Protein AF-A0A8H7EII3-F1 (afdb_monomer)

Solvent-accessible surface area (backbone atoms only — not comparable to full-atom values): 25256 Å² total; per-residue (Å²): 129,90,77,92,69,80,58,99,84,58,78,79,88,75,83,84,68,89,87,76,80,92,79,80,78,60,72,66,57,56,52,52,52,52,51,51,52,49,54,51,49,54,55,55,49,55,54,51,54,52,52,51,53,51,53,52,48,52,54,50,52,56,45,65,71,45,46,65,60,55,49,54,52,50,54,52,53,51,52,52,50,53,52,52,50,50,52,51,43,28,74,73,67,73,51,81,84,76,92,64,92,63,89,66,91,70,82,70,76,65,61,56,65,53,42,76,74,60,72,74,80,75,84,88,72,92,79,88,90,84,88,86,85,83,92,82,91,85,84,84,85,91,76,94,69,65,66,50,70,51,88,79,56,86,78,84,54,86,63,44,36,41,37,28,22,31,83,75,57,77,41,81,45,77,44,47,70,82,73,56,58,90,65,22,52,50,57,50,55,39,67,73,42,60,60,68,56,22,33,44,66,38,51,85,48,49,75,67,44,52,52,52,48,67,68,45,77,81,60,51,36,72,58,44,30,71,74,46,54,70,56,55,39,52,44,38,25,54,53,19,54,78,33,50,14,63,69,59,22,53,36,29,52,49,13,51,54,51,32,48,60,62,47,68,40,93,88,46,94,57,82,92,67,56,72,67,49,53,49,54,56,52,52,49,28,71,74,69,74,47,59,65,68,58,55,50,53,54,51,53,54,53,52,54,52,61,68,72,54,79,65,95,75,84,85,80,87,77,92,81,86,84,85,91,85,78,85,92,78,90,79,90,80,86,83,80,88,79,86,84,79,79,89,85,88,75,89,78,88,85,80,82,88,80,94,70,97,65,101,69,89,72,83,82,82,71,87,80,74,79,78,55,74,69,46,64,73,69,67,71,70,82,80,78,76,90,126

Sequence (387 aa):
MPQDMPPTGGYSPVQYKRNLPVRGFRPAAYLFGTAALMTYGFWRVGQGIREHNELAREKMWARIHLIPALQAEEDRDQVRRHLADKAREKELLGTETKVYNSDSSTMSFFTNMLQGFASTAPIRTNSSPHTSGNVIPSQIDDEDWEIVNPHEAGVSYYDRVTLLLGPRQETCHQILLVDIPKFSKLLNKLKMLAPPRRTIHLSFIDLSMIKSYLSSQSISADAMAIEFSWMNIIKLAATADMFQDTVIEDRALAALTQKAIIAVSPSNAVSLFKEEDFAFASTYHIETGEGDKLIKTLRDIQQTDERESDIPVMKLPRAGDVRPKSKPEEVKQKVSDTKYSKSVLKDKEFSAAKKEEDDRVHPIRQPTVPPSIEALKRGDAKNFVWR

Structure (mmCIF, N/CA/C/O backbone):
data_AF-A0A8H7EII3-F1
#
_entry.id   AF-A0A8H7EII3-F1
#
loop_
_atom_site.group_PDB
_atom_site.id
_atom_site.type_symbol
_atom_site.label_atom_id
_atom_site.label_alt_id
_atom_site.label_comp_id
_atom_site.label_asym_id
_atom_site.label_entity_id
_atom_site.label_seq_id
_atom_site.pdbx_PDB_ins_code
_atom_site.Cartn_x
_atom_site.Cartn_y
_atom_site.Cartn_z
_atom_site.occupancy
_atom_site.B_iso_or_equiv
_atom_site.auth_seq_id
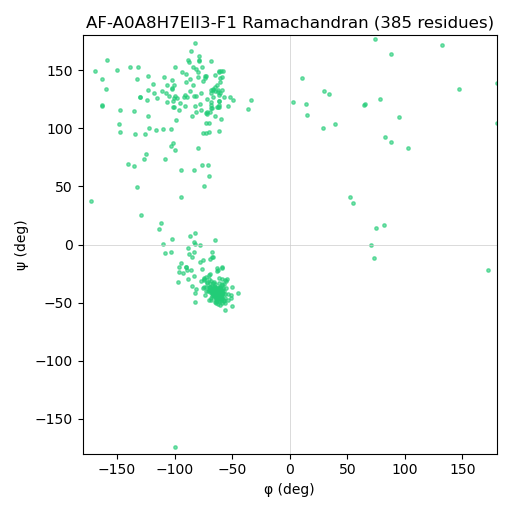_atom_site.auth_comp_id
_atom_site.auth_asym_id
_atom_site.auth_atom_id
_atom_site.pdbx_PDB_model_num
ATOM 1 N N . MET A 1 1 ? 25.213 -39.014 -66.294 1.00 62.56 1 MET A N 1
ATOM 2 C CA . MET A 1 1 ? 24.083 -38.256 -65.717 1.00 62.56 1 MET A CA 1
ATOM 3 C C . MET A 1 1 ? 24.213 -36.816 -66.187 1.00 62.56 1 MET A C 1
ATOM 5 O O . MET A 1 1 ? 25.337 -36.325 -66.147 1.00 62.56 1 MET A O 1
ATOM 9 N N . PRO A 1 2 ? 23.149 -36.179 -66.703 1.00 75.62 2 PRO A N 1
ATOM 10 C CA . PRO A 1 2 ? 23.201 -34.768 -67.079 1.00 75.62 2 PRO A CA 1
ATOM 11 C C . PRO A 1 2 ? 23.521 -33.918 -65.842 1.00 75.62 2 PRO A C 1
ATOM 13 O O . PRO A 1 2 ? 22.942 -34.126 -64.778 1.00 75.62 2 PRO A O 1
ATOM 16 N N . GLN A 1 3 ? 24.504 -33.031 -65.981 1.00 86.69 3 GLN A N 1
ATOM 17 C CA . GLN A 1 3 ? 24.977 -32.150 -64.916 1.00 86.69 3 GLN A CA 1
ATOM 18 C C . GLN A 1 3 ? 24.040 -30.944 -64.813 1.00 86.69 3 GLN A C 1
ATOM 20 O O . GLN A 1 3 ? 23.773 -30.297 -65.826 1.00 86.69 3 GLN A O 1
ATOM 25 N N . ASP A 1 4 ? 23.535 -30.665 -63.610 1.00 88.88 4 ASP A N 1
ATOM 26 C CA . ASP A 1 4 ? 22.637 -29.533 -63.375 1.00 88.88 4 ASP A CA 1
ATOM 27 C C . ASP A 1 4 ? 23.411 -28.220 -63.545 1.00 88.88 4 ASP A C 1
ATOM 29 O O . ASP A 1 4 ? 24.457 -28.011 -62.922 1.00 88.88 4 ASP A O 1
ATOM 33 N N . MET A 1 5 ? 22.938 -27.372 -64.455 1.00 88.25 5 MET A N 1
ATOM 34 C CA . MET A 1 5 ? 23.613 -26.145 -64.865 1.00 88.25 5 MET A CA 1
ATOM 35 C C . MET A 1 5 ? 22.684 -24.950 -64.648 1.00 88.25 5 MET A C 1
ATOM 37 O O . MET A 1 5 ? 21.473 -25.076 -64.837 1.00 88.25 5 MET A O 1
ATOM 41 N N . PRO A 1 6 ? 23.219 -23.778 -64.259 1.00 87.88 6 PRO A N 1
ATOM 42 C CA . PRO A 1 6 ? 22.395 -22.590 -64.116 1.00 87.88 6 PRO A CA 1
ATOM 43 C C . PRO A 1 6 ? 21.730 -22.239 -65.457 1.00 87.88 6 PRO A C 1
ATOM 45 O O . PRO A 1 6 ? 22.304 -22.495 -66.521 1.00 87.88 6 PRO A O 1
ATOM 48 N N . PRO A 1 7 ? 20.532 -21.631 -65.426 1.00 90.88 7 PRO A N 1
ATOM 49 C CA . PRO A 1 7 ? 19.846 -21.214 -66.642 1.00 90.88 7 PRO A CA 1
ATOM 50 C C . PRO A 1 7 ? 20.721 -20.242 -67.441 1.00 90.88 7 PRO A C 1
ATOM 52 O O . PRO A 1 7 ? 21.479 -19.459 -66.868 1.00 90.88 7 PRO A O 1
ATOM 55 N N . THR A 1 8 ? 20.584 -20.240 -68.769 1.00 86.38 8 THR A N 1
ATOM 56 C CA . THR A 1 8 ? 21.428 -19.454 -69.694 1.00 86.38 8 THR A CA 1
ATOM 57 C C . THR A 1 8 ? 21.388 -17.938 -69.422 1.00 86.38 8 THR A C 1
ATOM 59 O O . THR A 1 8 ? 22.297 -17.222 -69.829 1.00 86.38 8 THR A O 1
ATOM 62 N N . GLY A 1 9 ? 20.362 -17.451 -68.707 1.00 91.81 9 GLY A N 1
ATOM 63 C CA . GLY A 1 9 ? 20.204 -16.058 -68.260 1.00 91.81 9 GLY A CA 1
ATOM 64 C C . GLY A 1 9 ? 20.541 -15.780 -66.784 1.00 91.81 9 GLY A C 1
ATOM 65 O O . GLY A 1 9 ? 20.337 -14.658 -66.329 1.00 91.81 9 GLY A O 1
ATOM 66 N N . GLY A 1 10 ? 21.043 -16.767 -66.033 1.00 91.75 10 GLY A N 1
ATOM 67 C CA . GLY A 1 10 ? 21.354 -16.642 -64.604 1.00 91.75 10 GLY A CA 1
ATOM 68 C C . GLY A 1 10 ? 20.128 -16.619 -63.676 1.00 91.75 10 GLY A C 1
ATOM 69 O O . GLY A 1 10 ? 18.981 -16.677 -64.117 1.00 91.75 10 GLY A O 1
ATOM 70 N N . TYR A 1 11 ? 20.371 -16.566 -62.362 1.00 92.44 11 TYR A N 1
ATOM 71 C CA . TYR A 1 11 ? 19.316 -16.451 -61.346 1.00 92.44 11 TYR A CA 1
ATOM 72 C C . TYR A 1 11 ? 18.883 -14.996 -61.139 1.00 92.44 11 TYR A C 1
ATOM 74 O O . TYR A 1 11 ? 19.674 -14.067 -61.308 1.00 92.44 11 TYR A O 1
ATOM 82 N N . SER A 1 12 ? 17.635 -14.794 -60.706 1.00 91.56 12 SER A N 1
ATOM 83 C CA . SER A 1 12 ? 17.138 -13.471 -60.320 1.00 91.56 12 SER A CA 1
ATOM 84 C C . SER A 1 12 ? 17.975 -12.869 -59.185 1.00 91.56 12 SER A C 1
ATOM 86 O O . SER A 1 12 ? 18.379 -13.604 -58.277 1.00 91.56 12 SER A O 1
ATOM 88 N N . PRO A 1 13 ? 18.189 -11.541 -59.170 1.00 91.62 13 PRO A N 1
ATOM 89 C CA . PRO A 1 13 ? 18.959 -10.897 -58.118 1.00 91.62 13 PRO A CA 1
ATOM 90 C C . PRO A 1 13 ? 18.267 -11.073 -56.763 1.00 91.62 13 PRO A C 1
ATOM 92 O O . PRO A 1 13 ? 17.152 -10.602 -56.544 1.00 91.62 13 PRO A O 1
ATOM 95 N N . VAL A 1 14 ? 18.949 -11.745 -55.837 1.00 91.25 14 VAL A N 1
ATOM 96 C CA . VAL A 1 14 ? 18.476 -11.926 -54.463 1.00 91.25 14 VAL A CA 1
ATOM 97 C C . VAL A 1 14 ? 18.829 -10.687 -53.647 1.00 91.25 14 VAL A C 1
ATOM 99 O O . VAL A 1 14 ? 19.983 -10.251 -53.612 1.00 91.25 14 VAL A O 1
ATOM 102 N N . GLN A 1 15 ? 17.841 -10.104 -52.968 1.00 92.69 15 GLN A N 1
ATOM 103 C CA . GLN A 1 15 ? 18.076 -8.966 -52.085 1.00 92.69 15 GLN A CA 1
ATOM 104 C C . GLN A 1 15 ? 18.788 -9.432 -50.807 1.00 92.69 15 GLN A C 1
ATOM 106 O O . GLN A 1 15 ? 18.166 -9.869 -49.847 1.00 92.69 15 GLN A O 1
ATOM 111 N N . TYR A 1 16 ? 20.112 -9.302 -50.788 1.00 91.31 16 TYR A N 1
ATOM 112 C CA . TYR A 1 16 ? 20.950 -9.639 -49.633 1.00 91.31 16 TYR A CA 1
ATOM 113 C C . TYR A 1 16 ? 21.061 -8.494 -48.606 1.00 91.31 16 TYR A C 1
ATOM 115 O O . TYR A 1 16 ? 21.583 -8.678 -47.508 1.00 91.31 16 TYR A O 1
ATOM 123 N N . LYS A 1 17 ? 20.594 -7.285 -48.959 1.00 94.00 17 LYS A N 1
ATOM 124 C CA . LYS A 1 17 ? 20.619 -6.102 -48.085 1.00 94.00 17 LYS A CA 1
ATOM 125 C C . LYS A 1 17 ? 19.387 -6.057 -47.186 1.00 94.00 17 LYS A C 1
ATOM 127 O O . LYS A 1 17 ? 18.274 -6.332 -47.625 1.00 94.00 17 LYS A O 1
ATOM 132 N N . ARG A 1 18 ? 19.581 -5.619 -45.940 1.00 93.75 18 ARG A N 1
ATOM 133 C CA . ARG A 1 18 ? 18.495 -5.425 -44.968 1.00 93.75 18 ARG A CA 1
ATOM 134 C C . ARG A 1 18 ? 17.503 -4.372 -45.472 1.00 93.75 18 ARG A C 1
ATOM 136 O O . ARG A 1 18 ? 17.893 -3.234 -45.713 1.00 93.75 18 ARG A O 1
ATOM 143 N N . ASN A 1 19 ? 16.227 -4.741 -45.568 1.00 91.00 19 ASN A N 1
ATOM 144 C CA . ASN A 1 19 ? 15.134 -3.842 -45.937 1.00 91.00 19 ASN A CA 1
ATOM 145 C C . ASN A 1 19 ? 14.250 -3.533 -44.717 1.00 91.00 19 ASN A C 1
ATOM 147 O O . ASN A 1 19 ? 13.155 -4.072 -44.577 1.00 91.00 19 ASN A O 1
ATOM 151 N N . LEU A 1 20 ? 14.754 -2.703 -43.799 1.00 92.00 20 LEU A N 1
ATOM 152 C CA . LEU A 1 20 ? 13.967 -2.200 -42.671 1.00 92.00 20 LEU A CA 1
ATOM 153 C C . LEU A 1 20 ? 13.697 -0.704 -42.877 1.00 92.00 20 LEU A C 1
ATOM 155 O O . LEU A 1 20 ? 14.582 0.108 -42.596 1.00 92.00 20 LEU A O 1
ATOM 159 N N . PRO A 1 21 ? 12.507 -0.316 -43.371 1.00 90.44 21 PRO A N 1
ATOM 160 C CA . PRO A 1 21 ? 12.160 1.090 -43.493 1.00 90.44 21 PRO A CA 1
ATOM 161 C C . PRO A 1 21 ? 11.980 1.700 -42.100 1.00 90.44 21 PRO A C 1
ATOM 163 O O . PRO A 1 21 ? 11.232 1.172 -41.274 1.00 90.44 21 PRO A O 1
ATOM 166 N N . VAL A 1 22 ? 12.628 2.837 -41.846 1.00 87.69 22 VAL A N 1
ATOM 167 C CA . VAL A 1 22 ? 12.388 3.622 -40.630 1.00 87.69 22 VAL A CA 1
ATOM 168 C C . VAL A 1 22 ? 10.995 4.241 -40.749 1.00 87.69 22 VAL A C 1
ATOM 170 O O . VAL A 1 22 ? 10.780 5.167 -41.528 1.00 87.69 22 VAL A O 1
ATOM 173 N N . ARG A 1 23 ? 10.028 3.677 -40.023 1.00 90.00 23 ARG A N 1
ATOM 174 C CA . ARG A 1 23 ? 8.637 4.146 -39.975 1.00 90.00 23 ARG A CA 1
ATOM 175 C C . ARG A 1 23 ? 8.399 4.929 -38.686 1.00 90.00 23 ARG A C 1
ATOM 177 O O . ARG A 1 23 ? 8.884 4.529 -37.633 1.00 90.00 23 ARG A O 1
ATOM 184 N N . GLY A 1 24 ? 7.620 6.004 -38.770 1.00 92.44 24 GLY A N 1
ATOM 185 C CA . GLY A 1 24 ? 7.207 6.809 -37.617 1.00 92.44 24 GLY A CA 1
ATOM 186 C C . GLY A 1 24 ? 7.395 8.308 -37.829 1.00 92.44 24 GLY A C 1
ATOM 187 O O . GLY A 1 24 ? 7.986 8.749 -38.817 1.00 92.44 24 GLY A O 1
ATOM 188 N N . PHE A 1 25 ? 6.875 9.096 -36.889 1.00 93.62 25 PHE A N 1
ATOM 189 C CA . PHE A 1 25 ? 7.100 10.538 -36.868 1.00 93.62 25 PHE A CA 1
ATOM 190 C C . PHE A 1 25 ? 8.479 10.867 -36.293 1.00 93.62 25 PHE A C 1
ATOM 192 O O . PHE A 1 25 ? 9.114 10.057 -35.616 1.00 93.62 25 PHE A O 1
ATOM 199 N N . ARG A 1 26 ? 8.963 12.086 -36.552 1.00 95.12 26 ARG A N 1
ATOM 200 C CA . ARG A 1 26 ? 10.219 12.559 -35.954 1.00 95.12 26 ARG A CA 1
ATOM 201 C C . ARG A 1 26 ? 10.074 12.573 -34.422 1.00 95.12 26 ARG A C 1
ATOM 203 O O . ARG A 1 26 ? 9.013 12.975 -33.947 1.00 95.12 26 ARG A O 1
ATOM 210 N N . PRO A 1 27 ? 11.121 12.243 -33.642 1.00 95.00 27 PRO A N 1
ATOM 211 C CA . PRO A 1 27 ? 11.058 12.211 -32.173 1.00 95.00 27 PRO A CA 1
ATOM 212 C C . PRO A 1 27 ? 10.471 13.479 -31.535 1.00 95.00 27 PRO A C 1
ATOM 214 O O . PRO A 1 27 ? 9.702 13.403 -30.581 1.00 95.00 27 PRO A O 1
ATOM 217 N N . ALA A 1 28 ? 10.757 14.646 -32.118 1.00 97.19 28 ALA A N 1
ATOM 218 C CA . ALA A 1 28 ? 10.198 15.920 -31.675 1.00 97.19 28 ALA A CA 1
ATOM 219 C C . ALA A 1 28 ? 8.658 15.951 -31.706 1.00 97.19 28 ALA A C 1
ATOM 221 O O . ALA A 1 28 ? 8.048 16.496 -30.794 1.00 97.19 28 ALA A O 1
ATOM 222 N N . ALA A 1 29 ? 8.016 15.335 -32.704 1.00 96.94 29 ALA A N 1
ATOM 223 C CA . ALA A 1 29 ? 6.557 15.306 -32.805 1.00 96.94 29 ALA A CA 1
ATOM 224 C C . ALA A 1 29 ? 5.919 14.551 -31.628 1.00 96.94 29 ALA A C 1
ATOM 226 O O . ALA A 1 29 ? 4.901 14.990 -31.098 1.00 96.94 29 ALA A O 1
ATOM 227 N N . TYR A 1 30 ? 6.547 13.464 -31.171 1.00 97.19 30 TYR A N 1
ATOM 228 C CA . TYR A 1 30 ? 6.093 12.737 -29.985 1.00 97.19 30 TYR A CA 1
ATOM 229 C C . TYR A 1 30 ? 6.255 13.564 -28.708 1.00 97.19 30 TYR A C 1
ATOM 231 O O . TYR A 1 30 ? 5.350 13.573 -27.873 1.00 97.19 30 TYR A O 1
ATOM 239 N N . LEU A 1 31 ? 7.362 14.302 -28.570 1.00 97.69 31 LEU A N 1
ATOM 240 C CA . LEU A 1 31 ? 7.571 15.194 -27.426 1.00 97.69 31 LEU A CA 1
ATOM 241 C C . LEU A 1 31 ? 6.521 16.307 -27.383 1.00 97.69 31 LEU A C 1
ATOM 243 O O . LEU A 1 31 ? 5.908 16.520 -26.340 1.00 97.69 31 LEU A O 1
ATOM 247 N N . PHE A 1 32 ? 6.249 16.959 -28.515 1.00 98.12 32 PHE A N 1
ATOM 248 C CA . PHE A 1 32 ? 5.204 17.980 -28.595 1.00 98.12 32 PHE A CA 1
ATOM 249 C C . PHE A 1 32 ? 3.809 17.411 -28.326 1.00 98.12 32 PHE A C 1
ATOM 251 O O . PHE A 1 32 ? 3.055 18.005 -27.560 1.00 98.12 32 PHE A O 1
ATOM 258 N N . GLY A 1 33 ? 3.476 16.247 -28.894 1.00 98.06 33 GLY A N 1
ATOM 259 C CA . GLY A 1 33 ? 2.194 15.587 -28.640 1.00 98.06 33 GLY A CA 1
ATOM 260 C C . GLY A 1 33 ? 1.997 15.252 -27.161 1.00 98.06 33 GLY A C 1
ATOM 261 O O . GLY A 1 33 ? 0.945 15.533 -26.591 1.00 98.06 33 GLY A O 1
ATOM 262 N N . THR A 1 34 ? 3.041 14.730 -26.513 1.00 97.69 34 THR A N 1
ATOM 263 C CA . THR A 1 34 ? 3.007 14.391 -25.083 1.00 97.69 34 THR A CA 1
ATOM 264 C C . THR A 1 34 ? 2.903 15.645 -24.217 1.00 97.69 34 THR A C 1
ATOM 266 O O . THR A 1 34 ? 2.088 15.692 -23.299 1.00 97.69 34 THR A O 1
ATOM 269 N N . ALA A 1 35 ? 3.672 16.692 -24.523 1.00 98.12 35 ALA A N 1
ATOM 270 C CA . ALA A 1 35 ? 3.629 17.951 -23.782 1.00 98.12 35 ALA A CA 1
ATOM 271 C C . ALA A 1 35 ? 2.261 18.646 -23.899 1.00 98.12 35 ALA A C 1
ATOM 273 O O . ALA A 1 35 ? 1.740 19.153 -22.903 1.00 98.12 35 ALA A O 1
ATOM 274 N N . ALA A 1 36 ? 1.649 18.631 -25.086 1.00 98.25 36 ALA A N 1
ATOM 275 C CA . ALA A 1 36 ? 0.312 19.178 -25.304 1.00 98.25 36 ALA A CA 1
ATOM 276 C C . ALA A 1 36 ? -0.753 18.403 -24.515 1.00 98.25 36 ALA A C 1
ATOM 278 O O . ALA A 1 36 ? -1.582 19.014 -23.838 1.00 98.25 36 ALA A O 1
ATOM 279 N N . LEU A 1 37 ? -0.686 17.066 -24.537 1.00 98.25 37 LEU A N 1
ATOM 280 C CA . LEU A 1 37 ? -1.585 16.212 -23.763 1.00 98.25 37 LEU A CA 1
ATOM 281 C C . LEU A 1 37 ? -1.463 16.483 -22.258 1.00 98.25 37 LEU A C 1
ATOM 283 O O . LEU A 1 37 ? -2.475 16.651 -21.582 1.00 98.25 37 LEU A O 1
ATOM 287 N N . MET A 1 38 ? -0.235 16.580 -21.744 1.00 98.12 38 MET A N 1
ATOM 288 C CA . MET A 1 38 ? 0.008 16.867 -20.328 1.00 98.12 38 MET A CA 1
ATOM 289 C C . MET A 1 38 ? -0.510 18.248 -19.938 1.00 98.12 38 MET A C 1
ATOM 291 O O . MET A 1 38 ? -1.222 18.377 -18.947 1.00 98.12 38 MET A O 1
ATOM 295 N N . THR A 1 39 ? -0.219 19.272 -20.740 1.00 98.38 39 THR A N 1
ATOM 296 C CA . THR A 1 39 ? -0.681 20.644 -20.477 1.00 98.38 39 THR A CA 1
ATOM 297 C C . THR A 1 39 ? -2.208 20.713 -20.425 1.00 98.38 39 THR A C 1
ATOM 299 O O . THR A 1 39 ? -2.772 21.323 -19.515 1.00 98.38 39 THR A O 1
ATOM 302 N N . TYR A 1 40 ? -2.888 20.031 -21.351 1.00 98.25 40 TYR A N 1
ATOM 303 C CA . TYR A 1 40 ? -4.345 19.928 -21.336 1.00 98.25 40 TYR A CA 1
ATOM 304 C C . TYR A 1 40 ? -4.866 19.169 -20.106 1.00 98.25 40 TYR A C 1
ATOM 306 O O . TYR A 1 40 ? -5.823 19.607 -19.465 1.00 98.25 40 TYR A O 1
ATOM 314 N N . GLY A 1 41 ? -4.209 18.066 -19.737 1.00 98.38 41 GLY A N 1
ATOM 315 C CA . GLY A 1 41 ? -4.527 17.300 -18.533 1.00 98.38 41 GLY A CA 1
ATOM 316 C C . GLY A 1 41 ? -4.455 18.154 -17.267 1.00 98.38 41 GLY A C 1
ATOM 317 O O . GLY A 1 41 ? -5.416 18.195 -16.499 1.00 98.38 41 GLY A O 1
ATOM 318 N N . PHE A 1 42 ? -3.371 18.910 -17.083 1.00 97.75 42 PHE A N 1
ATOM 319 C CA . PHE A 1 42 ? -3.212 19.810 -15.937 1.00 97.75 42 PHE A CA 1
ATOM 320 C C . PHE A 1 42 ? -4.272 20.911 -15.900 1.00 97.75 42 PHE A C 1
ATOM 322 O O . PHE A 1 42 ? -4.805 21.214 -14.831 1.00 97.75 42 PHE A O 1
ATOM 329 N N . TRP A 1 43 ? -4.632 21.473 -17.055 1.00 97.88 43 TRP A N 1
ATOM 330 C CA . TRP A 1 43 ? -5.716 22.449 -17.133 1.00 97.88 43 TRP A CA 1
ATOM 331 C C . TRP A 1 43 ? -7.062 21.847 -16.697 1.00 97.88 43 TRP A C 1
ATOM 333 O O . TRP A 1 43 ? -7.778 22.455 -15.899 1.00 97.88 43 TRP A O 1
ATOM 343 N N . ARG A 1 44 ? -7.388 20.625 -17.144 1.00 97.44 44 ARG A N 1
ATOM 344 C CA . ARG A 1 44 ? -8.636 19.942 -16.766 1.00 97.44 44 ARG A CA 1
ATOM 345 C C . ARG A 1 44 ? -8.673 19.574 -15.280 1.00 97.44 44 ARG A C 1
ATOM 347 O O . ARG A 1 44 ? -9.705 19.761 -14.640 1.00 97.44 44 ARG A O 1
ATOM 354 N N . VAL A 1 45 ? -7.554 19.107 -14.724 1.00 97.81 45 VAL A N 1
ATOM 355 C CA . VAL A 1 45 ? -7.420 18.816 -13.286 1.00 97.81 45 VAL A CA 1
ATOM 356 C C . VAL A 1 45 ? -7.601 20.084 -12.452 1.00 97.81 45 VAL A C 1
ATOM 358 O O . VAL A 1 45 ? -8.307 20.054 -11.448 1.00 97.81 45 VAL A O 1
ATOM 361 N N . GLY A 1 46 ? -7.041 21.216 -12.889 1.00 97.44 46 GLY A N 1
ATOM 362 C CA . GLY A 1 46 ? -7.221 22.501 -12.213 1.00 97.44 46 GLY A CA 1
ATOM 363 C C . GLY A 1 46 ? -8.692 22.908 -12.080 1.00 97.44 46 GLY A C 1
ATOM 364 O O . GLY A 1 46 ? -9.100 23.371 -11.016 1.00 97.44 46 GLY A O 1
ATOM 365 N N . GLN A 1 47 ? -9.507 22.679 -13.115 1.00 96.38 47 GLN A N 1
ATOM 366 C CA . GLN A 1 47 ? -10.953 22.921 -13.033 1.00 96.38 47 GLN A CA 1
ATOM 367 C C . GLN A 1 47 ? -11.632 21.973 -12.033 1.00 96.38 47 GLN A C 1
ATOM 369 O O . GLN A 1 47 ? -12.386 22.434 -11.178 1.00 96.38 47 GLN A O 1
ATOM 374 N N . GLY A 1 48 ? -11.288 20.680 -12.051 1.00 97.81 48 GLY A N 1
ATOM 375 C CA . GLY A 1 48 ? -11.839 19.702 -11.106 1.00 97.81 48 GLY A CA 1
ATOM 376 C C . GLY A 1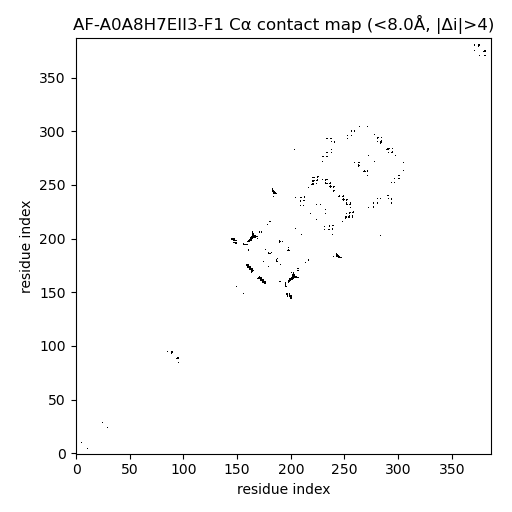 48 ? -11.500 20.008 -9.642 1.00 97.81 48 GLY A C 1
ATOM 377 O O . GLY A 1 48 ? -12.352 19.881 -8.767 1.00 97.81 48 GLY A O 1
ATOM 378 N N . ILE A 1 49 ? -10.285 20.486 -9.353 1.00 97.25 49 ILE A N 1
ATOM 379 C CA . ILE A 1 49 ? -9.896 20.897 -7.992 1.00 97.25 49 ILE A CA 1
ATOM 380 C C . ILE A 1 49 ? -10.760 22.066 -7.506 1.00 97.25 49 ILE A C 1
ATOM 382 O O . ILE A 1 49 ? -11.159 22.103 -6.341 1.00 97.25 49 ILE A O 1
ATOM 386 N N . ARG A 1 50 ? -11.077 23.022 -8.387 1.00 97.12 50 ARG A N 1
ATOM 387 C CA . ARG A 1 50 ? -11.956 24.146 -8.036 1.00 97.12 50 ARG A CA 1
ATOM 388 C C . ARG A 1 50 ? -13.360 23.656 -7.702 1.00 97.12 50 ARG A C 1
ATOM 390 O O . ARG A 1 50 ? -13.888 24.053 -6.670 1.00 97.12 50 ARG A O 1
ATOM 397 N N . GLU A 1 51 ? -13.914 22.758 -8.511 1.00 97.31 51 GLU A N 1
ATOM 398 C CA . GLU A 1 51 ? -15.222 22.142 -8.261 1.00 97.31 51 GLU A CA 1
ATOM 399 C C . GLU A 1 51 ? -15.240 21.365 -6.934 1.00 97.31 51 GLU A C 1
ATOM 401 O O . GLU A 1 51 ? -16.124 21.577 -6.106 1.00 97.31 51 GLU A O 1
ATOM 406 N N . HIS A 1 52 ? -14.222 20.545 -6.660 1.00 96.62 52 HIS A N 1
ATOM 407 C CA . HIS A 1 52 ? -14.107 19.819 -5.391 1.00 96.62 52 HIS A CA 1
ATOM 408 C C . HIS A 1 52 ? -14.017 20.742 -4.173 1.00 96.62 52 HIS A C 1
ATOM 410 O O . HIS A 1 52 ? -14.596 20.436 -3.131 1.00 96.62 52 HIS A O 1
ATOM 416 N N . ASN A 1 53 ? -13.325 21.875 -4.292 1.00 97.19 53 ASN A N 1
ATOM 417 C CA . ASN A 1 53 ? -13.239 22.857 -3.213 1.00 97.19 53 ASN A CA 1
ATOM 418 C C . ASN A 1 53 ? -14.585 23.537 -2.940 1.00 97.19 53 ASN A C 1
ATOM 420 O O . ASN A 1 53 ? -14.896 23.832 -1.784 1.00 97.19 53 ASN A O 1
ATOM 424 N N . GLU A 1 54 ? -15.385 23.784 -3.979 1.00 96.38 54 GLU A N 1
ATOM 425 C CA . GLU A 1 54 ? -16.747 24.298 -3.821 1.00 96.38 54 GLU A CA 1
ATOM 426 C C . GLU A 1 54 ? -17.658 23.247 -3.170 1.00 96.38 54 GLU A C 1
ATOM 428 O O . GLU A 1 54 ? -18.291 23.544 -2.160 1.00 96.38 54 GLU A O 1
ATOM 433 N N . LEU A 1 55 ? -17.613 21.986 -3.612 1.00 97.69 55 LEU A N 1
ATOM 434 C CA . LEU A 1 55 ? -18.365 20.890 -2.981 1.00 97.69 55 LEU A CA 1
ATOM 435 C C . LEU A 1 55 ? -17.959 20.660 -1.515 1.00 97.69 55 LEU A C 1
ATOM 437 O O . LEU A 1 55 ? -18.800 20.430 -0.646 1.00 97.69 55 LEU A O 1
ATOM 441 N N . ALA A 1 56 ? -16.663 20.740 -1.203 1.00 95.44 56 ALA A N 1
ATOM 442 C CA . ALA A 1 56 ? -16.171 20.630 0.168 1.00 95.44 56 ALA A CA 1
ATOM 443 C C . ALA A 1 56 ? -16.663 21.795 1.038 1.00 95.44 56 ALA A C 1
ATOM 445 O O . ALA A 1 56 ? -16.997 21.600 2.211 1.00 95.44 56 ALA A O 1
ATOM 446 N N . ARG A 1 57 ? -16.747 22.999 0.461 1.00 97.62 57 ARG A N 1
ATOM 447 C CA . ARG A 1 57 ? -17.320 24.170 1.121 1.00 97.62 57 ARG A CA 1
ATOM 448 C C . ARG A 1 57 ? -18.805 23.955 1.392 1.00 97.62 57 ARG A C 1
ATOM 450 O O . ARG A 1 57 ? -19.215 24.128 2.534 1.00 97.62 57 ARG A O 1
ATOM 457 N N . GLU A 1 58 ? -19.583 23.529 0.402 1.00 97.38 58 GLU A N 1
ATOM 458 C CA . GLU A 1 58 ? -21.007 23.207 0.566 1.00 97.38 58 GLU A CA 1
ATOM 459 C C . GLU A 1 58 ? -21.228 22.157 1.660 1.00 97.38 58 GLU A C 1
ATOM 461 O O . GLU A 1 58 ? -22.036 22.363 2.565 1.00 97.38 58 GLU A O 1
ATOM 466 N N . LYS A 1 59 ? -20.434 21.080 1.661 1.00 97.06 59 LYS A N 1
ATOM 467 C CA . LYS A 1 59 ? -20.460 20.052 2.711 1.00 97.06 59 LYS A CA 1
ATOM 468 C C . LYS A 1 59 ? -20.166 20.629 4.097 1.00 97.06 59 LYS A C 1
ATOM 470 O O . LYS A 1 59 ? -20.813 20.244 5.071 1.00 97.06 59 LYS A O 1
ATOM 475 N N . MET A 1 60 ? -19.193 21.533 4.206 1.00 95.25 60 MET A N 1
ATOM 476 C CA . MET A 1 60 ? -18.870 22.188 5.475 1.00 95.25 60 MET A CA 1
ATOM 477 C C . MET A 1 60 ? -20.020 23.077 5.952 1.00 95.25 60 MET A C 1
ATOM 479 O O . MET A 1 60 ? -20.395 23.012 7.119 1.00 95.25 60 MET A O 1
ATOM 483 N N . TRP A 1 61 ? -20.630 23.852 5.053 1.00 97.88 61 TRP A N 1
ATOM 484 C CA . TRP A 1 61 ? -21.804 24.657 5.385 1.00 97.88 61 TRP A CA 1
ATOM 485 C C . TRP A 1 61 ? -22.983 23.791 5.813 1.00 97.88 61 TRP A C 1
ATOM 487 O O . TRP A 1 61 ? -23.601 24.095 6.828 1.00 97.88 61 TRP A O 1
ATOM 497 N N . ALA A 1 62 ? -23.264 22.688 5.117 1.00 96.31 62 ALA A N 1
ATOM 498 C CA . ALA A 1 62 ? -24.309 21.751 5.522 1.00 96.31 62 ALA A CA 1
ATOM 499 C C . ALA A 1 62 ? -24.076 21.236 6.952 1.00 96.31 62 ALA A C 1
ATOM 501 O O . ALA A 1 62 ? -24.999 21.211 7.762 1.00 96.31 62 ALA A O 1
ATOM 502 N N . ARG A 1 63 ? -22.824 20.912 7.304 1.00 96.94 63 ARG A N 1
ATOM 503 C CA . ARG A 1 63 ? -22.466 20.523 8.675 1.00 96.94 63 ARG A CA 1
ATOM 504 C C . ARG A 1 63 ? -22.706 21.643 9.679 1.00 96.94 63 ARG A C 1
ATOM 506 O O . ARG A 1 63 ? -23.350 21.390 10.685 1.00 96.94 63 ARG A O 1
ATOM 513 N N . ILE A 1 64 ? -22.242 22.863 9.411 1.00 96.00 64 ILE A N 1
ATOM 514 C CA . ILE A 1 64 ? -22.421 24.009 10.323 1.00 96.00 64 ILE A CA 1
ATOM 515 C C . ILE A 1 64 ? -23.903 24.234 10.653 1.00 96.00 64 ILE A C 1
ATOM 517 O O . ILE A 1 64 ? -24.228 24.523 11.800 1.00 96.00 64 ILE A O 1
ATOM 521 N N . HIS A 1 65 ? -24.802 24.046 9.684 1.00 96.56 65 HIS A N 1
ATOM 522 C CA . HIS A 1 65 ? -26.242 24.195 9.906 1.00 96.56 65 HIS A CA 1
ATOM 523 C C . HIS A 1 65 ? -26.871 23.032 10.689 1.00 96.56 65 HIS A C 1
ATOM 525 O O . HIS A 1 65 ? -27.847 23.243 11.403 1.00 96.56 65 HIS A O 1
ATOM 531 N N . LEU A 1 66 ? -26.328 21.816 10.576 1.00 96.12 66 LEU A N 1
ATOM 532 C CA . LEU A 1 66 ? -26.860 20.627 11.254 1.00 96.12 66 LEU A CA 1
ATOM 533 C C . LEU A 1 66 ? -26.280 20.414 12.659 1.00 96.12 66 LEU A C 1
ATOM 535 O O . LEU A 1 66 ? -26.970 19.879 13.524 1.00 96.12 66 LEU A O 1
ATOM 539 N N . ILE A 1 67 ? -25.037 20.845 12.902 1.00 96.06 67 ILE A N 1
ATOM 540 C CA . ILE A 1 67 ? -24.326 20.654 14.176 1.00 96.06 67 ILE A CA 1
ATOM 541 C C . ILE A 1 67 ? -25.150 21.114 15.388 1.00 96.06 67 ILE A C 1
ATOM 543 O O . ILE A 1 67 ? -25.223 20.343 16.337 1.00 96.06 67 ILE A O 1
ATOM 547 N N . PRO A 1 68 ? -25.811 22.288 15.400 1.00 97.44 68 PRO A N 1
ATOM 548 C CA . PRO A 1 68 ? -26.568 22.720 16.574 1.00 97.44 68 PRO A CA 1
ATOM 549 C C . PRO A 1 68 ? -27.721 21.779 16.941 1.00 97.44 68 PRO A C 1
ATOM 551 O O . PRO A 1 68 ? -27.977 21.562 18.122 1.00 97.44 68 PRO A O 1
ATOM 554 N N . ALA A 1 69 ? -28.404 21.205 15.945 1.00 96.75 69 ALA A N 1
ATOM 555 C CA . ALA A 1 69 ? -29.492 20.262 16.186 1.00 96.75 69 ALA A CA 1
ATOM 556 C C . ALA A 1 69 ? -28.956 18.935 16.743 1.00 96.75 69 ALA A C 1
ATOM 558 O O . ALA A 1 69 ? -29.435 18.469 17.773 1.00 96.75 69 ALA A O 1
ATOM 559 N N . LEU A 1 70 ? -27.910 18.387 16.116 1.00 95.31 70 LEU A N 1
ATOM 560 C CA . LEU A 1 70 ? -27.270 17.142 16.554 1.00 95.31 70 LEU A CA 1
ATOM 561 C C . LEU A 1 70 ? -26.635 17.281 17.943 1.00 95.31 70 LEU A C 1
ATOM 563 O O . LEU A 1 70 ? -26.762 16.389 18.774 1.00 95.31 70 LEU A O 1
ATOM 567 N N . GLN A 1 71 ? -25.998 18.420 18.220 1.00 94.62 71 GLN A N 1
ATOM 568 C CA . GLN A 1 71 ? -25.422 18.707 19.530 1.00 94.62 71 GLN A CA 1
ATOM 569 C C . GLN A 1 71 ? -26.513 18.794 20.600 1.00 94.62 71 GLN A C 1
ATOM 571 O O . GLN A 1 71 ? -26.344 18.251 21.683 1.00 94.62 71 GLN A O 1
ATOM 576 N N . ALA A 1 72 ? -27.654 19.421 20.300 1.00 96.00 72 ALA A N 1
ATOM 577 C CA . ALA A 1 72 ? -28.766 19.492 21.243 1.00 96.00 72 ALA A CA 1
ATOM 578 C C . ALA A 1 72 ? -29.398 18.116 21.527 1.00 96.00 72 ALA A C 1
ATOM 580 O O . ALA A 1 72 ? -29.894 17.886 22.632 1.00 96.00 72 ALA A O 1
ATOM 581 N N . GLU A 1 73 ? -29.411 17.208 20.548 1.00 95.56 73 GLU A N 1
ATOM 582 C CA . GLU A 1 73 ? -29.842 15.818 20.741 1.00 95.56 73 GLU A CA 1
ATOM 583 C C . GLU A 1 73 ? -28.856 15.049 21.628 1.00 95.56 73 GLU A C 1
ATOM 585 O O . GLU A 1 73 ? -29.270 14.451 22.623 1.00 95.56 73 GLU A O 1
ATOM 590 N N . GLU A 1 74 ? -27.560 15.151 21.334 1.00 92.75 74 GLU A N 1
ATOM 591 C CA . GLU A 1 74 ? -26.500 14.514 22.118 1.00 92.75 74 GLU A CA 1
ATOM 592 C C . GLU A 1 74 ? -26.469 15.039 23.564 1.00 92.75 74 GLU A C 1
ATOM 594 O O . GLU A 1 74 ? -26.446 14.247 24.506 1.00 92.75 74 GLU A O 1
ATOM 599 N N . ASP A 1 75 ? -26.570 16.355 23.771 1.00 93.94 75 ASP A N 1
ATOM 600 C CA . ASP A 1 75 ? -26.602 16.968 25.104 1.00 93.94 75 ASP A CA 1
ATOM 601 C C . ASP A 1 75 ? -27.790 16.435 25.937 1.00 93.94 75 ASP A C 1
ATOM 603 O O . ASP A 1 75 ? -27.647 16.140 27.128 1.00 93.94 75 ASP A O 1
ATOM 607 N N . ARG A 1 76 ? -28.973 16.246 25.325 1.00 92.88 76 ARG A N 1
ATOM 608 C CA . ARG A 1 76 ? -30.153 15.667 26.004 1.00 92.88 76 ARG A CA 1
ATOM 609 C C . ARG A 1 76 ? -29.926 14.211 26.402 1.00 92.88 76 ARG A C 1
ATOM 611 O O . ARG A 1 76 ? -30.317 13.807 27.503 1.00 92.88 76 ARG A O 1
ATOM 618 N N . ASP A 1 77 ? -29.321 13.425 25.521 1.00 92.00 77 ASP A N 1
ATOM 619 C CA . ASP A 1 77 ? -29.056 12.009 25.759 1.00 92.00 77 ASP A CA 1
ATOM 620 C C . ASP A 1 77 ? -27.969 11.801 26.820 1.00 92.00 77 ASP A C 1
ATOM 622 O O . ASP A 1 77 ? -28.123 10.949 27.703 1.00 92.00 77 ASP A O 1
ATOM 626 N N . GLN A 1 78 ? -26.924 12.628 26.809 1.00 87.94 78 GLN A N 1
ATOM 627 C CA . GLN A 1 78 ? -25.878 12.628 27.830 1.00 87.94 78 GLN A CA 1
ATOM 628 C C . GLN A 1 78 ? -26.434 12.963 29.211 1.00 87.94 78 GLN A C 1
ATOM 630 O O . GLN A 1 78 ? -26.155 12.243 30.171 1.00 87.94 78 GLN A O 1
ATOM 635 N N . VAL A 1 79 ? -27.278 13.996 29.324 1.00 89.56 79 VAL A N 1
ATOM 636 C CA . VAL A 1 79 ? -27.931 14.338 30.597 1.00 89.56 79 VAL A CA 1
ATOM 637 C C . VAL A 1 79 ? -28.806 13.182 31.086 1.00 89.56 79 VAL A C 1
ATOM 639 O O . VAL A 1 79 ? -28.750 12.837 32.267 1.00 89.56 79 VAL A O 1
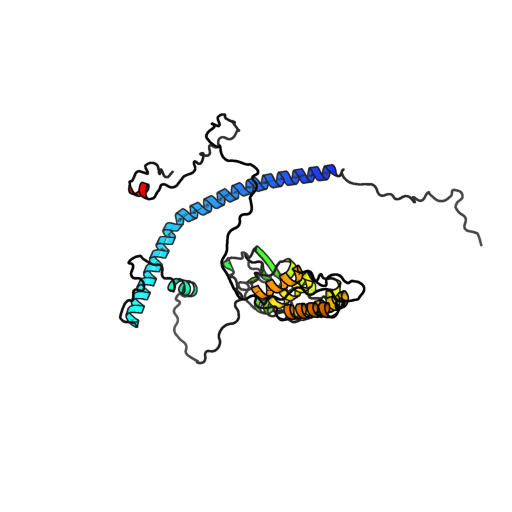ATOM 642 N N . ARG A 1 80 ? -29.569 12.527 30.197 1.00 90.12 80 ARG A N 1
ATOM 643 C CA . ARG A 1 80 ? -30.408 11.374 30.569 1.00 90.12 80 ARG A CA 1
ATOM 644 C C . ARG A 1 80 ? -29.574 10.226 31.142 1.00 90.12 80 ARG A C 1
ATOM 646 O O . ARG A 1 80 ? -29.934 9.681 32.184 1.00 90.12 80 ARG A O 1
ATOM 653 N N . ARG A 1 81 ? -28.472 9.867 30.478 1.00 88.56 81 ARG A N 1
ATOM 654 C CA . ARG A 1 81 ? -27.554 8.806 30.931 1.00 88.56 81 ARG A CA 1
ATOM 655 C C . ARG A 1 81 ? -26.899 9.177 32.256 1.00 88.56 81 ARG A C 1
ATOM 657 O O . ARG A 1 81 ? -26.950 8.398 33.198 1.00 88.56 81 ARG A O 1
ATOM 664 N N . HIS A 1 82 ? -26.397 10.404 32.360 1.00 86.56 82 HIS A N 1
ATOM 665 C CA . HIS A 1 82 ? -25.730 10.887 33.561 1.00 86.56 82 HIS A CA 1
ATOM 666 C C . HIS A 1 82 ? -26.645 10.876 34.794 1.00 86.56 82 HIS A C 1
ATOM 668 O O . HIS A 1 82 ? -26.228 10.454 35.871 1.00 86.56 82 HIS A O 1
ATOM 674 N N . LEU A 1 83 ? -27.902 11.302 34.643 1.00 88.88 83 LEU A N 1
ATOM 675 C CA . LEU A 1 83 ? -28.881 11.256 35.730 1.00 88.88 83 LEU A CA 1
ATOM 676 C C . LEU A 1 83 ? -29.257 9.817 36.108 1.00 88.88 83 LEU A C 1
ATOM 678 O O . LEU A 1 83 ? -29.401 9.525 37.294 1.00 88.88 83 LEU A O 1
ATOM 682 N N . ALA A 1 84 ? -29.386 8.916 35.130 1.00 89.00 84 ALA A N 1
ATOM 683 C CA . ALA A 1 84 ? -29.663 7.504 35.389 1.00 89.00 84 ALA A CA 1
ATOM 684 C C . ALA A 1 84 ? -28.505 6.812 36.127 1.00 89.00 84 ALA A C 1
ATOM 686 O O . ALA A 1 84 ? -28.742 6.036 37.051 1.00 89.00 84 ALA A O 1
ATOM 687 N N . ASP A 1 85 ? -27.261 7.119 35.758 1.00 87.56 85 ASP A N 1
ATOM 688 C CA . ASP A 1 85 ? -26.085 6.576 36.435 1.00 87.56 85 ASP A CA 1
ATOM 689 C C . ASP A 1 85 ? -25.955 7.118 37.859 1.00 87.56 85 ASP A C 1
ATOM 691 O O . ASP A 1 85 ? -25.712 6.335 38.771 1.00 87.56 85 ASP A O 1
ATOM 695 N N . LYS A 1 86 ? -26.226 8.412 38.083 1.00 86.94 86 LYS A N 1
ATOM 696 C CA . LYS A 1 86 ? -26.295 8.995 39.435 1.00 86.94 86 LYS A CA 1
ATOM 697 C C . LYS A 1 86 ? -27.360 8.334 40.308 1.00 86.94 86 LYS A C 1
ATOM 699 O O . LYS A 1 86 ? -27.110 8.057 41.478 1.00 86.94 86 LYS A O 1
ATOM 704 N N . ALA A 1 87 ? -28.542 8.065 39.750 1.00 89.00 87 ALA A N 1
ATOM 705 C CA . ALA A 1 87 ? -29.600 7.361 40.470 1.00 89.00 87 ALA A CA 1
ATOM 706 C C . ALA A 1 87 ? -29.161 5.938 40.856 1.00 89.00 87 ALA A C 1
ATOM 708 O O . ALA A 1 87 ? -29.324 5.538 42.006 1.00 89.00 87 ALA A O 1
ATOM 709 N N . ARG A 1 88 ? -28.523 5.212 39.928 1.00 87.56 88 ARG A N 1
ATOM 710 C CA . ARG A 1 88 ? -27.993 3.863 40.174 1.00 87.56 88 ARG A CA 1
ATOM 711 C C . ARG A 1 88 ? -26.865 3.863 41.209 1.00 87.56 88 ARG A C 1
ATOM 713 O O . ARG A 1 88 ? -26.839 3.006 42.085 1.00 87.56 88 ARG A O 1
ATOM 720 N N . GLU A 1 89 ? -25.946 4.822 41.133 1.00 87.38 89 GLU A N 1
ATOM 721 C CA . GLU A 1 89 ? -24.863 4.995 42.108 1.00 87.38 89 GLU A CA 1
ATOM 722 C C . GLU A 1 89 ? -25.430 5.227 43.510 1.00 87.38 89 GLU A C 1
ATOM 724 O O . GLU A 1 89 ? -25.009 4.579 44.465 1.00 87.38 89 GLU A O 1
ATOM 729 N N . LYS A 1 90 ? -26.452 6.078 43.625 1.00 89.00 90 LYS A N 1
ATOM 730 C CA . LYS A 1 90 ? -27.128 6.360 44.891 1.00 89.00 90 LYS A CA 1
ATOM 731 C C . LYS A 1 90 ? -27.842 5.143 45.474 1.00 89.00 90 LYS A C 1
ATOM 733 O O . LYS A 1 90 ? -27.803 4.957 46.685 1.00 89.00 90 LYS A O 1
ATOM 738 N N . GLU A 1 91 ? -28.476 4.316 44.646 1.00 90.94 91 GLU A N 1
ATOM 739 C CA . GLU A 1 91 ? -29.094 3.061 45.098 1.00 90.94 91 GLU A CA 1
ATOM 740 C C . GLU A 1 91 ? -28.053 2.063 45.626 1.00 90.94 91 GLU A C 1
ATOM 742 O O . GLU A 1 91 ? -28.300 1.391 46.624 1.00 90.94 91 GLU A O 1
ATOM 747 N N . LEU A 1 92 ? -26.884 1.982 44.983 1.00 90.00 92 LEU A N 1
ATOM 748 C CA . LEU A 1 92 ? -25.837 1.018 45.331 1.00 90.00 92 LEU A CA 1
ATOM 749 C C . LEU A 1 92 ? -24.955 1.470 46.503 1.00 90.00 92 LEU A C 1
ATOM 751 O O . LEU A 1 92 ? -24.603 0.661 47.357 1.00 90.00 92 LEU A O 1
ATOM 755 N N . LEU A 1 93 ? -24.573 2.748 46.533 1.00 87.44 93 LEU A N 1
ATOM 756 C CA . LEU A 1 93 ? -23.591 3.307 47.470 1.00 87.44 93 LEU A CA 1
ATOM 757 C C . LEU A 1 93 ? -24.223 4.213 48.535 1.00 87.44 93 LEU A C 1
ATOM 759 O O . LEU A 1 93 ? -23.535 4.666 49.448 1.00 87.44 93 LEU A O 1
ATOM 763 N N . GLY A 1 94 ? -25.518 4.520 48.424 1.00 84.38 94 GLY A N 1
ATOM 764 C CA . GLY A 1 94 ? -26.265 5.353 49.372 1.00 84.38 94 GLY A CA 1
ATOM 765 C C . GLY A 1 94 ? -25.945 6.851 49.320 1.00 84.38 94 GLY A C 1
ATOM 766 O O . GLY A 1 94 ? -26.678 7.651 49.901 1.00 84.38 94 GLY A O 1
ATOM 767 N N . THR A 1 95 ? -24.885 7.260 48.620 1.00 83.12 95 THR A N 1
ATOM 768 C CA . THR A 1 95 ? -24.476 8.663 48.459 1.00 83.12 95 THR A CA 1
ATOM 769 C C . THR A 1 95 ? -24.029 8.938 47.024 1.00 83.12 95 THR A C 1
ATOM 771 O O . THR A 1 95 ? -23.596 8.031 46.321 1.00 83.12 95 THR A O 1
ATOM 774 N N . GLU A 1 96 ? -24.168 10.188 46.581 1.00 81.81 96 GLU A N 1
ATOM 775 C CA . GLU A 1 96 ? -23.673 10.651 45.279 1.00 81.81 96 GLU A CA 1
ATOM 776 C C . GLU A 1 96 ? -22.251 11.188 45.472 1.00 81.81 96 GLU A C 1
ATOM 778 O O . GLU A 1 96 ? -22.051 12.137 46.237 1.00 81.81 96 GLU A O 1
ATOM 783 N N . THR A 1 97 ? -21.257 10.593 44.808 1.00 79.94 97 THR A N 1
ATOM 784 C CA . THR A 1 97 ? -19.858 11.001 44.979 1.00 79.94 97 THR A CA 1
ATOM 785 C C . THR A 1 97 ? -19.415 11.956 43.868 1.00 79.94 97 THR A C 1
ATOM 787 O O . THR A 1 97 ? -19.553 11.689 42.676 1.00 79.94 97 THR A O 1
ATOM 790 N N . LYS A 1 98 ? -18.881 13.125 44.244 1.00 79.94 98 LYS A N 1
ATOM 791 C CA . LYS A 1 98 ? -18.310 14.091 43.294 1.00 79.94 98 LYS A CA 1
ATOM 792 C C . LYS A 1 98 ? -16.790 13.952 43.300 1.00 79.94 98 LYS A C 1
ATOM 794 O O . LYS A 1 98 ? -16.156 14.190 44.321 1.00 79.94 98 LYS A O 1
ATOM 799 N N . VAL A 1 99 ? -16.210 13.589 42.156 1.00 82.50 99 VAL A N 1
ATOM 800 C CA . VAL A 1 99 ? -14.749 13.427 42.008 1.00 82.50 99 VAL A CA 1
ATOM 801 C C . VAL A 1 99 ? -14.032 14.779 41.939 1.00 82.50 99 VAL A C 1
ATOM 803 O O . VAL A 1 99 ? -12.940 14.939 42.478 1.00 82.50 99 VAL A O 1
ATOM 806 N N . TYR A 1 100 ? -14.640 15.767 41.277 1.00 84.38 100 TYR A N 1
ATOM 807 C CA . TYR A 1 100 ? -14.038 17.083 41.072 1.00 84.38 100 TYR A CA 1
ATOM 808 C C . TYR A 1 100 ? -14.580 18.122 42.052 1.00 84.38 100 TYR A C 1
ATOM 810 O O . TYR A 1 100 ? -15.786 18.244 42.251 1.00 84.38 100 TYR A O 1
ATOM 818 N N . ASN A 1 101 ? -13.690 18.950 42.594 1.00 86.31 101 ASN A N 1
ATOM 819 C CA . ASN A 1 101 ? -14.070 20.030 43.507 1.00 86.31 101 ASN A CA 1
ATOM 820 C C . ASN A 1 101 ? -14.688 21.239 42.782 1.00 86.31 101 ASN A C 1
ATOM 822 O O . ASN A 1 101 ? -15.409 22.014 43.399 1.00 86.31 101 ASN A O 1
ATOM 826 N N . SER A 1 102 ? -14.438 21.404 41.478 1.00 86.00 102 SER A N 1
ATOM 827 C CA . SER A 1 102 ? -15.004 22.494 40.676 1.00 86.00 102 SER A CA 1
ATOM 828 C C . SER A 1 102 ? -16.451 22.212 40.261 1.00 86.00 102 SER A C 1
ATOM 830 O O . SER A 1 102 ? -16.839 21.067 40.040 1.00 86.00 102 SER A O 1
ATOM 832 N N . ASP A 1 103 ? -17.266 23.261 40.136 1.00 79.31 103 ASP A N 1
ATOM 833 C CA . ASP A 1 103 ? -18.661 23.170 39.663 1.00 79.31 103 ASP A CA 1
ATOM 834 C C . ASP A 1 103 ? -18.788 23.237 38.133 1.00 79.31 103 ASP A C 1
ATOM 836 O O . ASP A 1 103 ? -19.888 23.288 37.586 1.00 79.31 103 ASP A O 1
ATOM 840 N N . SER A 1 104 ? -17.657 23.208 37.422 1.00 79.25 104 SER A N 1
ATOM 841 C CA . SER A 1 104 ? -17.666 23.093 35.967 1.00 79.25 104 SER A CA 1
ATOM 842 C C . SER A 1 104 ? -18.199 21.725 35.568 1.00 79.25 104 SER A C 1
ATOM 844 O O . SER A 1 104 ? -17.745 20.696 36.073 1.00 79.25 104 SER A O 1
ATOM 846 N N . SER A 1 105 ? -19.120 21.714 34.608 1.00 74.19 105 SER A N 1
ATOM 847 C CA . SER A 1 105 ? -19.543 20.474 33.966 1.00 74.19 105 SER A CA 1
ATOM 848 C C . SER A 1 105 ? -18.326 19.850 33.287 1.00 74.19 105 SER A C 1
ATOM 850 O O . SER A 1 105 ? -17.684 20.475 32.444 1.00 74.19 105 SER A O 1
ATOM 852 N N . THR A 1 106 ? -17.964 18.648 33.721 1.00 75.75 106 THR A N 1
ATOM 853 C CA . THR A 1 106 ? -16.890 17.854 33.129 1.00 75.75 106 THR A CA 1
ATOM 854 C C . THR A 1 106 ? -17.530 16.718 32.355 1.00 75.75 106 THR A C 1
ATOM 856 O O . THR A 1 106 ? -18.509 16.118 32.800 1.00 75.75 106 THR A O 1
ATOM 859 N N . MET A 1 107 ? -17.010 16.455 31.160 1.00 63.44 107 MET A N 1
ATOM 860 C CA . MET A 1 107 ? -17.469 15.327 30.364 1.00 63.44 107 MET A CA 1
ATOM 861 C C . MET A 1 107 ? -17.088 14.029 31.085 1.00 63.44 107 MET A C 1
ATOM 863 O O . MET A 1 107 ? -15.959 13.894 31.562 1.00 63.44 107 MET A O 1
ATOM 867 N N . SER A 1 108 ? -18.022 13.079 31.184 1.00 66.50 108 SER A N 1
ATOM 868 C CA . SER A 1 108 ? -17.732 11.780 31.798 1.00 66.50 108 SER A CA 1
ATOM 869 C C . SER A 1 108 ? -16.775 10.989 30.901 1.00 66.50 108 SER A C 1
ATOM 871 O O . SER A 1 108 ? -17.133 10.612 29.785 1.00 66.50 108 SER A O 1
ATOM 873 N N . PHE A 1 109 ? -15.553 10.750 31.385 1.00 61.19 109 PHE A N 1
ATOM 874 C CA . PHE A 1 109 ? -14.489 10.072 30.635 1.00 61.19 109 PHE A CA 1
ATOM 875 C C . PHE A 1 109 ? -14.731 8.565 30.457 1.00 61.19 109 PHE A C 1
ATOM 877 O O . PHE A 1 109 ? -14.346 8.004 29.437 1.00 61.19 109 PHE A O 1
ATOM 884 N N . PHE A 1 110 ? -15.381 7.906 31.422 1.00 51.97 110 PHE A N 1
ATOM 885 C CA . PHE A 1 110 ? -15.481 6.440 31.446 1.00 51.97 110 PHE A CA 1
ATOM 886 C C . PHE A 1 110 ? -16.785 5.891 30.863 1.00 51.97 110 PHE A C 1
ATOM 888 O O . PHE A 1 110 ? -16.777 4.830 30.240 1.00 51.97 110 PHE A O 1
ATOM 895 N N . THR A 1 111 ? -17.905 6.607 31.000 1.00 48.72 111 THR A N 1
ATOM 896 C CA . THR A 1 111 ? -19.193 6.079 30.530 1.00 48.72 111 THR A CA 1
ATOM 897 C C . THR A 1 111 ? -19.296 6.079 29.007 1.00 48.72 111 THR A C 1
ATOM 899 O O . THR A 1 111 ? -19.806 5.123 28.440 1.00 48.72 111 THR A O 1
ATOM 902 N N . ASN A 1 112 ? -18.742 7.079 28.315 1.00 43.88 112 ASN A N 1
ATOM 903 C CA . ASN A 1 112 ? -18.813 7.140 26.850 1.00 43.88 112 ASN A CA 1
ATOM 904 C C . ASN A 1 112 ? -17.905 6.112 26.148 1.00 43.88 112 ASN A C 1
ATOM 906 O O . ASN A 1 112 ? -18.260 5.639 25.071 1.00 43.88 112 ASN A O 1
ATOM 910 N N . MET A 1 113 ? -16.790 5.701 26.768 1.00 40.12 113 MET A N 1
ATOM 911 C CA . MET A 1 113 ? -15.910 4.655 26.224 1.00 40.12 113 MET A CA 1
ATOM 912 C C . MET A 1 113 ? -16.570 3.267 26.287 1.00 40.12 113 MET A C 1
ATOM 914 O O . MET A 1 113 ? -16.460 2.487 25.346 1.00 40.12 113 MET A O 1
ATOM 918 N N . LEU A 1 114 ? -17.332 2.987 27.351 1.00 36.50 114 LEU A N 1
ATOM 919 C CA . LEU A 1 114 ? -18.094 1.740 27.492 1.00 36.50 114 LEU A CA 1
ATOM 920 C C . LEU A 1 114 ? -19.453 1.780 26.773 1.00 36.50 114 LEU A C 1
ATOM 922 O O . LEU A 1 114 ? -19.946 0.749 26.325 1.00 36.50 114 LEU A O 1
ATOM 926 N N . GLN A 1 115 ? -20.061 2.955 26.603 1.00 40.94 115 GLN A N 1
ATOM 927 C CA . GLN A 1 115 ? -21.372 3.097 25.961 1.00 40.94 115 GLN A CA 1
ATOM 928 C C . GLN A 1 115 ? -21.294 3.208 24.431 1.00 40.94 115 GLN A C 1
ATOM 930 O O . GLN A 1 115 ? -22.249 2.817 23.759 1.00 40.94 115 GLN A O 1
ATOM 935 N N . GLY A 1 116 ? -20.139 3.607 23.880 1.00 36.06 116 GLY A N 1
ATOM 936 C CA . GLY A 1 116 ? -19.798 3.379 22.469 1.00 36.06 116 GLY A CA 1
ATOM 937 C C . GLY A 1 116 ? -19.692 1.890 22.108 1.00 36.06 116 GLY A C 1
ATOM 938 O O . GLY A 1 116 ? -19.926 1.527 20.960 1.00 36.06 116 GLY A O 1
ATOM 939 N N . PHE A 1 117 ? -19.442 1.026 23.100 1.00 36.81 117 PHE A N 1
ATOM 940 C CA . PHE A 1 117 ? -19.471 -0.436 22.968 1.00 36.81 117 PHE A CA 1
ATOM 941 C C . PHE A 1 117 ? -20.838 -1.061 23.326 1.00 36.81 117 PHE A C 1
ATOM 943 O O . PHE A 1 117 ? -21.166 -2.135 22.830 1.00 36.81 117 PHE A O 1
ATOM 950 N N . ALA A 1 118 ? -21.661 -0.403 24.158 1.00 29.59 118 ALA A N 1
ATOM 951 C CA . ALA A 1 118 ? -22.883 -0.991 24.735 1.00 29.59 118 ALA A CA 1
ATOM 952 C C . ALA A 1 118 ? -24.225 -0.423 24.216 1.00 29.59 118 ALA A C 1
ATOM 954 O O . ALA A 1 118 ? -25.286 -0.867 24.657 1.00 29.59 118 ALA A O 1
ATOM 955 N N . SER A 1 119 ? -24.236 0.539 23.283 1.00 33.12 119 SER A N 1
ATOM 956 C CA . SER A 1 119 ? -25.478 1.090 22.710 1.00 33.12 119 SER A CA 1
ATOM 957 C C . SER A 1 119 ? -25.891 0.403 21.401 1.00 33.12 119 SER A C 1
ATOM 959 O O . SER A 1 119 ? -26.005 1.030 20.351 1.00 33.12 119 SER A O 1
ATOM 961 N N . THR A 1 120 ? -26.203 -0.887 21.473 1.00 33.38 120 THR A N 1
ATOM 962 C CA . THR A 1 120 ? -27.190 -1.514 20.578 1.00 33.38 120 THR A CA 1
ATOM 963 C C . THR A 1 120 ? -28.237 -2.189 21.453 1.00 33.38 120 THR A C 1
ATOM 965 O O . THR A 1 120 ? -28.217 -3.393 21.685 1.00 33.38 120 THR A O 1
ATOM 968 N N . ALA A 1 121 ? -29.157 -1.393 22.003 1.00 30.59 121 ALA A N 1
ATOM 969 C CA . ALA A 1 121 ? -30.355 -1.965 22.598 1.00 30.59 121 ALA A CA 1
ATOM 970 C C . ALA A 1 121 ? -31.201 -2.596 21.470 1.00 30.59 121 ALA A C 1
ATOM 972 O O . ALA A 1 121 ? -31.489 -1.919 20.478 1.00 30.59 121 ALA A O 1
ATOM 973 N N . PRO A 1 122 ? -31.589 -3.876 21.586 1.00 34.00 122 PRO A N 1
ATOM 974 C CA . PRO A 1 122 ? -32.366 -4.558 20.568 1.00 34.00 122 PRO A CA 1
ATOM 975 C C . PRO A 1 122 ? -33.809 -4.053 20.564 1.00 34.00 122 PRO A C 1
ATOM 977 O O . PRO A 1 122 ? -34.410 -3.766 21.602 1.00 34.00 122 PRO A O 1
ATOM 980 N N . ILE A 1 123 ? -34.380 -3.990 19.363 1.00 29.64 123 ILE A N 1
ATOM 981 C CA . ILE A 1 123 ? -35.806 -3.782 19.133 1.00 29.64 123 ILE A CA 1
ATOM 982 C C . ILE A 1 123 ? -36.584 -4.840 19.925 1.00 29.64 123 ILE A C 1
ATOM 984 O O . ILE A 1 123 ? -36.440 -6.045 19.718 1.00 29.64 123 ILE A O 1
ATOM 988 N N . ARG A 1 124 ? -37.417 -4.360 20.849 1.00 23.89 124 ARG A N 1
ATOM 989 C CA . ARG A 1 124 ? -38.338 -5.146 21.667 1.00 23.89 124 ARG A CA 1
ATOM 990 C C . ARG A 1 124 ? -3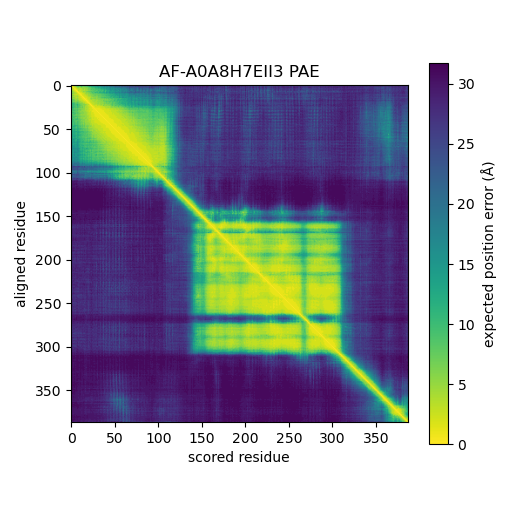9.312 -5.899 20.754 1.00 23.89 124 ARG A C 1
ATOM 992 O O . ARG A 1 124 ? -40.214 -5.290 20.187 1.00 23.89 124 ARG A O 1
ATOM 999 N N . THR A 1 125 ? -39.164 -7.217 20.644 1.00 30.50 125 THR A N 1
ATOM 1000 C CA . THR A 1 125 ? -40.245 -8.103 20.192 1.00 30.50 125 THR A CA 1
ATOM 1001 C C . THR A 1 125 ? -40.613 -9.031 21.343 1.00 30.50 125 THR A C 1
ATOM 1003 O O . THR A 1 125 ? -39.761 -9.635 21.989 1.00 30.50 125 THR A O 1
ATOM 1006 N N . ASN A 1 126 ? -41.901 -9.052 21.677 1.00 30.75 126 ASN A N 1
ATOM 1007 C CA . ASN A 1 126 ? -42.457 -9.882 22.736 1.00 30.75 126 ASN A CA 1
ATOM 1008 C C . ASN A 1 126 ? -42.475 -11.353 22.290 1.00 30.75 126 ASN A C 1
ATOM 1010 O O . ASN A 1 126 ? -43.114 -11.658 21.287 1.00 30.75 126 ASN A O 1
ATOM 1014 N N . SER A 1 127 ? -41.875 -12.264 23.060 1.00 29.52 127 SER A N 1
ATOM 1015 C CA . SER A 1 127 ? -42.378 -13.640 23.226 1.00 29.52 127 SER A CA 1
ATOM 1016 C C . SER A 1 127 ? -41.767 -14.322 24.463 1.00 29.52 127 SER A C 1
ATOM 1018 O O . SER A 1 127 ? -40.624 -14.072 24.835 1.00 29.52 127 SER A O 1
ATOM 1020 N N . SER A 1 128 ? -42.602 -15.112 25.141 1.00 28.30 128 SER A N 1
ATOM 1021 C CA . SER A 1 128 ? -42.405 -15.788 26.437 1.00 28.30 128 SER A CA 1
ATOM 1022 C C . SER A 1 128 ? -41.630 -17.129 26.324 1.00 28.30 128 SER A C 1
ATOM 1024 O O . SER A 1 128 ? -41.321 -17.547 25.212 1.00 28.30 128 SER A O 1
ATOM 1026 N N . PRO A 1 129 ? -41.261 -17.785 27.452 1.00 36.19 129 PRO A N 1
ATOM 1027 C CA . PRO A 1 129 ? -39.964 -18.444 27.623 1.00 36.19 129 PRO A CA 1
ATOM 1028 C C . PRO A 1 129 ? -39.981 -19.963 27.410 1.00 36.19 129 PRO A C 1
ATOM 1030 O O . PRO A 1 129 ? -40.952 -20.634 27.752 1.00 36.19 129 PRO A O 1
ATOM 1033 N N . HIS A 1 130 ? -38.836 -20.517 26.999 1.00 28.17 130 HIS A N 1
ATOM 1034 C CA . HIS A 1 130 ? -38.511 -21.920 27.246 1.00 28.17 130 HIS A CA 1
ATOM 1035 C C . HIS A 1 130 ? -37.115 -22.082 27.861 1.00 28.17 130 HIS A C 1
ATOM 1037 O O . HIS A 1 130 ? -36.108 -21.568 27.384 1.00 28.17 130 HIS A O 1
ATOM 1043 N N . THR A 1 131 ? -37.145 -22.794 28.979 1.00 27.91 131 THR A N 1
ATOM 1044 C CA . THR A 1 131 ? -36.101 -23.271 29.882 1.00 27.91 131 THR A CA 1
ATOM 1045 C C . THR A 1 131 ? -35.096 -24.213 29.207 1.00 27.91 131 THR A C 1
ATOM 1047 O O . THR A 1 131 ? -35.524 -25.110 28.492 1.00 27.91 131 THR A O 1
ATOM 1050 N N . SER A 1 132 ? -33.796 -24.086 29.526 1.00 26.83 132 SER A N 1
ATOM 1051 C CA . SER A 1 132 ? -32.955 -25.119 30.190 1.00 26.83 132 SER A CA 1
ATOM 1052 C C . SER A 1 132 ? -31.474 -25.107 29.761 1.00 26.83 132 SER A C 1
ATOM 1054 O O . SER A 1 132 ? -31.189 -25.154 28.570 1.00 26.83 132 SER A O 1
ATOM 1056 N N . GLY A 1 133 ? -30.565 -25.176 30.750 1.00 25.78 133 GLY A N 1
ATOM 1057 C CA . GLY A 1 133 ? -29.220 -25.783 30.643 1.00 25.78 133 GLY A CA 1
ATOM 1058 C C . GLY A 1 133 ? -28.038 -24.804 30.507 1.00 25.78 133 GLY A C 1
ATOM 1059 O O . GLY A 1 133 ? -27.724 -24.400 29.401 1.00 25.78 133 GLY A O 1
ATOM 1060 N N . ASN A 1 134 ? -27.491 -24.230 31.587 1.00 28.16 134 ASN A N 1
ATOM 1061 C CA . ASN A 1 134 ? -26.358 -24.692 32.425 1.00 28.16 134 ASN A CA 1
ATOM 1062 C C . ASN A 1 134 ? -24.947 -24.763 31.773 1.00 28.16 134 ASN A C 1
ATOM 1064 O O . ASN A 1 134 ? -24.725 -25.623 30.931 1.00 28.16 134 ASN A O 1
ATOM 1068 N N . VAL A 1 135 ? -24.002 -24.001 32.386 1.00 26.86 135 VAL A N 1
ATOM 1069 C CA . VAL A 1 135 ? -22.591 -24.371 32.744 1.00 26.86 135 VAL A CA 1
ATOM 1070 C C . VAL A 1 135 ? -21.580 -24.340 31.564 1.00 26.86 135 VAL A C 1
ATOM 1072 O O . VAL A 1 135 ? -21.817 -25.008 30.575 1.00 26.86 135 VAL A O 1
ATOM 1075 N N . ILE A 1 136 ? -20.424 -23.643 31.516 1.00 28.31 136 ILE A N 1
ATOM 1076 C CA . ILE A 1 136 ? -19.459 -22.987 32.443 1.00 28.31 136 ILE A CA 1
ATOM 1077 C C . ILE A 1 136 ? -18.649 -21.919 31.647 1.00 28.31 136 ILE A C 1
ATOM 1079 O O . ILE A 1 136 ? -18.552 -22.046 30.426 1.00 28.31 136 ILE A O 1
ATOM 1083 N N . PRO A 1 137 ? -18.034 -20.906 32.297 1.00 42.28 137 PRO A N 1
ATOM 1084 C CA . PRO A 1 137 ? -17.190 -19.899 31.644 1.00 42.28 137 PRO A CA 1
ATOM 1085 C C . PRO A 1 137 ? -15.738 -20.372 31.463 1.00 42.28 137 PRO A C 1
ATOM 1087 O O . PRO A 1 137 ? -15.135 -20.888 32.404 1.00 42.28 137 PRO A O 1
ATOM 1090 N N . SER A 1 138 ? -15.135 -20.112 30.301 1.00 29.52 138 SER A N 1
ATOM 1091 C CA . SER A 1 138 ? -13.675 -20.114 30.166 1.00 29.52 138 SER A CA 1
ATOM 1092 C C . SER A 1 138 ? -13.188 -19.339 28.941 1.00 29.52 138 SER A C 1
ATOM 1094 O O . SER A 1 138 ? -13.627 -19.601 27.826 1.00 29.52 138 SER A O 1
ATOM 1096 N N . GLN A 1 139 ? -12.175 -18.515 29.213 1.00 27.31 139 GLN A N 1
ATOM 1097 C CA . GLN A 1 139 ? -11.070 -18.091 28.349 1.00 27.31 139 GLN A CA 1
ATOM 1098 C C . GLN A 1 139 ? -11.187 -16.779 27.558 1.00 27.31 139 GLN A C 1
ATOM 1100 O O . GLN A 1 139 ? -11.923 -16.637 26.591 1.00 27.31 139 GLN A O 1
ATOM 1105 N N . ILE A 1 140 ? -10.353 -15.869 28.060 1.00 30.78 140 ILE A N 1
ATOM 1106 C CA . ILE A 1 140 ? -9.769 -14.643 27.526 1.00 30.78 140 ILE A CA 1
ATOM 1107 C C . ILE A 1 140 ? -9.150 -14.874 26.131 1.00 30.78 140 ILE A C 1
ATOM 1109 O O . ILE A 1 140 ? -8.356 -15.799 25.975 1.00 30.78 140 ILE A O 1
ATOM 1113 N N . ASP A 1 141 ? -9.615 -14.060 25.177 1.00 38.09 141 ASP A N 1
ATOM 1114 C CA . ASP A 1 141 ? -8.956 -13.259 24.120 1.00 38.09 141 ASP A CA 1
ATOM 1115 C C . ASP A 1 141 ? -7.625 -13.711 23.483 1.00 38.09 141 ASP A C 1
ATOM 1117 O O . ASP A 1 141 ? -6.679 -13.992 24.206 1.00 38.09 141 ASP A O 1
ATOM 1121 N N . ASP A 1 142 ? -7.570 -13.686 22.131 1.00 31.11 142 ASP A N 1
ATOM 1122 C CA . ASP A 1 142 ? -6.353 -13.607 21.274 1.00 31.11 142 ASP A CA 1
ATOM 1123 C C . ASP A 1 142 ? -6.678 -13.425 19.749 1.00 31.11 142 ASP A C 1
ATOM 1125 O O . ASP A 1 142 ? -6.028 -14.011 18.886 1.00 31.11 142 ASP A O 1
ATOM 1129 N N . GLU A 1 143 ? -7.698 -12.652 19.338 1.00 40.03 143 GLU A N 1
ATOM 1130 C CA . GLU A 1 143 ? -7.967 -12.416 17.892 1.00 40.03 143 GLU A CA 1
ATOM 1131 C C . GLU A 1 143 ? -8.398 -10.958 17.614 1.00 40.03 143 GLU A C 1
ATOM 1133 O O . GLU A 1 143 ? -9.537 -10.695 17.227 1.00 40.03 143 GLU A O 1
ATOM 1138 N N . ASP A 1 144 ? -7.475 -10.003 17.763 1.00 37.25 144 ASP A N 1
ATOM 1139 C CA . ASP A 1 144 ? -7.665 -8.609 17.327 1.00 37.25 144 ASP A CA 1
ATOM 1140 C C . ASP A 1 144 ? -7.339 -8.446 15.828 1.00 37.25 144 ASP A C 1
ATOM 1142 O O . ASP A 1 144 ? -6.417 -7.741 15.422 1.00 37.25 144 ASP A O 1
ATOM 1146 N N . TRP A 1 145 ? -8.125 -9.101 14.971 1.00 55.19 145 TRP A N 1
ATOM 1147 C CA . TRP A 1 145 ? -8.231 -8.722 13.560 1.00 55.19 145 TRP A CA 1
ATOM 1148 C C . TRP A 1 145 ? -9.496 -7.881 13.411 1.00 55.19 145 TRP A C 1
ATOM 1150 O O . TRP A 1 145 ? -10.604 -8.412 13.492 1.00 55.19 145 TRP A O 1
ATOM 1160 N N . GLU A 1 146 ? -9.358 -6.568 13.216 1.00 50.59 146 GLU A N 1
ATOM 1161 C CA . GLU A 1 146 ? -10.507 -5.676 13.035 1.00 50.59 146 GLU A CA 1
ATOM 1162 C C . GLU A 1 146 ? -11.300 -6.073 11.774 1.00 50.59 146 GLU A C 1
ATOM 1164 O O . GLU A 1 146 ? -10.964 -5.721 10.638 1.00 50.59 146 GLU A O 1
ATOM 1169 N N . ILE A 1 147 ? -12.380 -6.835 11.969 1.00 57.22 147 ILE A N 1
ATOM 1170 C CA . ILE A 1 147 ? -13.367 -7.131 10.930 1.00 57.22 147 ILE A CA 1
ATOM 1171 C C . ILE A 1 147 ? -14.123 -5.828 10.659 1.00 57.22 147 ILE A C 1
ATOM 1173 O O . ILE A 1 147 ? -15.044 -5.453 11.384 1.00 57.22 147 ILE A O 1
ATOM 1177 N N . VAL A 1 148 ? -13.702 -5.112 9.617 1.00 53.66 148 VAL A N 1
ATOM 1178 C CA . VAL A 1 148 ? -14.281 -3.820 9.230 1.00 53.66 148 VAL A CA 1
ATOM 1179 C C . VAL A 1 148 ? -15.755 -3.991 8.864 1.00 53.66 148 VAL A C 1
ATOM 1181 O O . VAL A 1 148 ? -16.108 -4.839 8.036 1.00 53.66 148 VAL A O 1
ATOM 1184 N N . ASN A 1 149 ? -16.615 -3.160 9.465 1.00 50.47 149 ASN A N 1
ATOM 1185 C CA . ASN A 1 149 ? -18.054 -3.170 9.219 1.00 50.47 149 ASN A CA 1
ATOM 1186 C C . ASN A 1 149 ? -18.376 -2.832 7.743 1.00 50.47 149 ASN A C 1
ATOM 1188 O O . ASN A 1 149 ? -17.894 -1.835 7.205 1.00 50.47 149 ASN A O 1
ATOM 1192 N N . PRO A 1 150 ? -19.260 -3.603 7.086 1.00 46.62 150 PRO A N 1
ATOM 1193 C CA . PRO A 1 150 ? -19.500 -3.569 5.635 1.00 46.62 150 PRO A CA 1
ATOM 1194 C C . PRO A 1 150 ? -20.144 -2.285 5.094 1.00 46.62 150 PRO A C 1
ATOM 1196 O O . PRO A 1 150 ? -20.299 -2.150 3.883 1.00 46.62 150 PRO A O 1
ATOM 1199 N N . HIS A 1 151 ? -20.558 -1.351 5.952 1.00 46.25 151 HIS A N 1
ATOM 1200 C CA . HIS A 1 151 ? -21.263 -0.142 5.521 1.00 46.25 151 HIS A CA 1
ATOM 1201 C C . HIS A 1 151 ? -20.350 0.906 4.862 1.00 46.25 151 HIS A C 1
ATOM 1203 O O . HIS A 1 151 ? -20.859 1.802 4.192 1.00 46.25 151 HIS A O 1
ATOM 1209 N N . GLU A 1 152 ? -19.026 0.766 4.979 1.00 48.31 152 GLU A N 1
ATOM 1210 C CA . GLU A 1 152 ? -18.050 1.696 4.389 1.00 48.31 152 GLU A CA 1
ATOM 1211 C C . GLU A 1 152 ? -17.510 1.233 3.020 1.00 48.31 152 GLU A C 1
ATOM 1213 O O . GLU A 1 152 ? -17.057 2.053 2.221 1.00 48.31 152 GLU A O 1
ATOM 1218 N N . ALA A 1 153 ? -17.637 -0.057 2.683 1.00 50.50 153 ALA A N 1
ATOM 1219 C CA . ALA A 1 153 ? -17.187 -0.630 1.413 1.00 50.50 153 ALA A CA 1
ATOM 1220 C C . ALA A 1 153 ? -18.381 -0.866 0.471 1.00 50.50 153 ALA A C 1
ATOM 1222 O O . ALA A 1 153 ? -18.966 -1.948 0.420 1.00 50.50 153 ALA A O 1
ATOM 1223 N N . GLY A 1 154 ? -18.773 0.172 -0.270 1.00 51.78 154 GLY A N 1
ATOM 1224 C CA . GLY A 1 154 ? -19.842 0.091 -1.265 1.00 51.78 154 GLY A CA 1
ATOM 1225 C C . GLY A 1 154 ? -19.640 -1.069 -2.253 1.00 51.78 154 GLY A C 1
ATOM 1226 O O . GLY A 1 154 ? -18.615 -1.152 -2.923 1.00 51.78 154 GLY A O 1
ATOM 1227 N N . VAL A 1 155 ? -20.676 -1.909 -2.376 1.00 53.19 155 VAL A N 1
ATOM 1228 C CA . VAL A 1 155 ? -20.819 -3.093 -3.253 1.00 53.19 155 VAL A CA 1
ATOM 1229 C C . VAL A 1 155 ? -20.181 -4.388 -2.710 1.00 53.19 155 VAL A C 1
ATOM 1231 O O . VAL A 1 155 ? -19.026 -4.715 -2.975 1.00 53.19 155 VAL A O 1
ATOM 1234 N N . SER A 1 156 ? -20.989 -5.184 -1.994 1.00 54.22 156 SER A N 1
ATOM 1235 C CA . SER A 1 156 ? -20.657 -6.560 -1.591 1.00 54.22 156 SER A CA 1
ATOM 1236 C C . SER A 1 156 ? -20.842 -7.518 -2.774 1.00 54.22 156 SER A C 1
ATOM 1238 O O . SER A 1 156 ? -21.939 -7.638 -3.319 1.00 54.22 156 SER A O 1
ATOM 1240 N N . TYR A 1 157 ? -19.772 -8.207 -3.169 1.00 64.44 157 TYR A N 1
ATOM 1241 C CA . TYR A 1 157 ? -19.814 -9.283 -4.160 1.00 64.44 157 TYR A CA 1
ATOM 1242 C C . TYR A 1 157 ? -19.803 -10.638 -3.441 1.00 64.44 157 TYR A C 1
ATOM 1244 O O . TYR A 1 157 ? -18.909 -10.914 -2.645 1.00 64.44 157 TYR A O 1
ATOM 1252 N N . TYR A 1 158 ? -20.778 -11.500 -3.744 1.00 72.25 158 TYR A N 1
ATOM 1253 C CA . TYR A 1 158 ? -20.996 -12.774 -3.041 1.00 72.25 158 TYR A CA 1
ATOM 1254 C C . TYR A 1 158 ? -19.848 -13.792 -3.165 1.00 72.25 158 TYR A C 1
ATOM 1256 O O . TYR A 1 158 ? -19.721 -14.651 -2.294 1.00 72.25 158 TYR A O 1
ATOM 1264 N N . ASP A 1 159 ? -18.983 -13.661 -4.175 1.00 82.62 159 ASP A N 1
ATOM 1265 C CA . ASP A 1 159 ? -17.906 -14.620 -4.481 1.00 82.62 159 ASP A CA 1
ATOM 1266 C C . ASP A 1 159 ? -16.492 -14.069 -4.233 1.00 82.62 159 ASP A C 1
ATOM 1268 O O . ASP A 1 159 ? -15.506 -14.579 -4.777 1.00 82.62 159 ASP A O 1
ATOM 1272 N N . ARG A 1 160 ? -16.370 -12.997 -3.439 1.00 86.06 160 ARG A N 1
ATOM 1273 C CA . ARG A 1 160 ? -15.092 -12.306 -3.222 1.00 86.06 160 ARG A CA 1
ATOM 1274 C C . ARG A 1 160 ? -14.807 -12.054 -1.745 1.00 86.06 160 ARG A C 1
ATOM 1276 O O . ARG A 1 160 ? -15.726 -11.931 -0.936 1.00 86.06 160 ARG A O 1
ATOM 1283 N N . VAL A 1 161 ? -13.520 -11.982 -1.423 1.00 87.44 161 VAL A N 1
ATOM 1284 C CA . VAL A 1 161 ? -12.988 -11.456 -0.161 1.00 87.44 161 VAL A CA 1
ATOM 1285 C C . VAL A 1 161 ? -12.350 -10.108 -0.465 1.00 87.44 161 VAL A C 1
ATOM 1287 O O . VAL A 1 161 ? -11.570 -9.987 -1.412 1.00 87.44 161 VAL A O 1
ATOM 1290 N N . THR A 1 162 ? -12.700 -9.097 0.319 1.00 87.88 162 THR A N 1
ATOM 1291 C CA . THR A 1 162 ? -12.193 -7.736 0.158 1.00 87.88 162 THR A CA 1
ATOM 1292 C C . THR A 1 162 ? -11.098 -7.486 1.187 1.00 87.88 162 THR A C 1
ATOM 1294 O O . THR A 1 162 ? -11.341 -7.539 2.390 1.00 87.88 162 THR A O 1
ATOM 1297 N N . LEU A 1 163 ? -9.893 -7.204 0.709 1.00 88.12 163 LEU A N 1
ATOM 1298 C CA . LEU A 1 163 ? -8.755 -6.815 1.528 1.00 88.12 163 LEU A CA 1
ATOM 1299 C C . LEU A 1 163 ? -8.575 -5.300 1.433 1.00 88.12 163 LEU A C 1
ATOM 1301 O O . LEU A 1 163 ? -8.433 -4.758 0.334 1.00 88.12 163 LEU A O 1
ATOM 1305 N N . LEU A 1 164 ? -8.590 -4.623 2.575 1.00 88.00 164 LEU A N 1
ATOM 1306 C CA . LEU A 1 164 ? -8.249 -3.209 2.685 1.00 88.00 164 LEU A CA 1
ATOM 1307 C C . LEU A 1 164 ? -6.782 -3.118 3.093 1.00 88.00 164 LEU A C 1
ATOM 1309 O O . LEU A 1 164 ? -6.408 -3.601 4.158 1.00 88.00 164 LEU A O 1
ATOM 1313 N N . LEU A 1 165 ? -5.957 -2.550 2.223 1.00 86.88 165 LEU A N 1
ATOM 1314 C CA . LEU A 1 165 ? -4.505 -2.562 2.339 1.00 86.88 165 LEU A CA 1
ATOM 1315 C C . LEU A 1 165 ? -3.964 -1.177 2.689 1.00 86.88 165 LEU A C 1
ATOM 1317 O O . LEU A 1 165 ? -4.443 -0.159 2.168 1.00 86.88 165 LEU A O 1
ATOM 1321 N N . GLY A 1 166 ? -2.910 -1.171 3.502 1.00 79.06 166 GLY A N 1
ATOM 1322 C CA . GLY A 1 166 ? -2.170 0.018 3.907 1.00 79.06 166 GLY A CA 1
ATOM 1323 C C . GLY A 1 166 ? -2.745 0.709 5.151 1.00 79.06 166 GLY A C 1
ATOM 1324 O O . GLY A 1 166 ? -3.900 0.492 5.514 1.00 79.06 166 GLY A O 1
ATOM 1325 N N . PRO A 1 167 ? -1.978 1.606 5.794 1.00 71.25 167 PRO A N 1
ATOM 1326 C CA . PRO A 1 167 ? -2.279 2.160 7.122 1.00 71.25 167 PRO A CA 1
ATOM 1327 C C . PRO A 1 167 ? -3.525 3.061 7.179 1.00 71.25 167 PRO A C 1
ATOM 1329 O O . PRO A 1 167 ? -3.963 3.446 8.261 1.00 71.25 167 PRO A O 1
ATOM 1332 N N . ARG A 1 168 ? -4.085 3.442 6.024 1.00 69.12 168 ARG A N 1
ATOM 1333 C CA . ARG A 1 168 ? -5.276 4.300 5.899 1.00 69.12 168 ARG A CA 1
ATOM 1334 C C . ARG A 1 168 ? -6.343 3.714 4.972 1.00 69.12 168 ARG A C 1
ATOM 1336 O O . ARG A 1 168 ? -7.103 4.478 4.383 1.00 69.12 168 ARG A O 1
ATOM 1343 N N . GLN A 1 169 ? -6.386 2.386 4.809 1.00 69.62 169 GLN A N 1
ATOM 1344 C CA . GLN A 1 169 ? -7.313 1.712 3.883 1.00 69.62 169 GLN A CA 1
ATOM 1345 C C . GLN A 1 169 ? -7.196 2.239 2.437 1.00 69.62 169 GLN A C 1
ATOM 1347 O O . GLN A 1 169 ? -8.186 2.378 1.718 1.00 69.62 169 GLN A O 1
ATOM 1352 N N . GLU A 1 170 ? -5.980 2.585 2.008 1.00 69.75 170 GLU A N 1
ATOM 1353 C CA . GLU A 1 170 ? -5.757 3.355 0.778 1.00 69.75 170 GLU A CA 1
ATOM 1354 C C . GLU A 1 170 ? -6.066 2.547 -0.483 1.00 69.75 170 GLU A C 1
ATOM 1356 O O . GLU A 1 170 ? -6.466 3.113 -1.503 1.00 69.75 170 GLU A O 1
ATOM 1361 N N . THR A 1 171 ? -5.897 1.220 -0.429 1.00 79.56 171 THR A N 1
ATOM 1362 C CA . THR A 1 171 ? -6.152 0.357 -1.583 1.00 79.56 171 THR A CA 1
ATOM 1363 C C . THR A 1 171 ? -7.042 -0.827 -1.229 1.00 79.56 171 THR A C 1
ATOM 1365 O O . THR A 1 171 ? -6.785 -1.588 -0.304 1.00 79.56 171 THR A O 1
ATOM 1368 N N . CYS A 1 172 ? -8.116 -0.984 -1.998 1.00 83.56 172 CYS A N 1
ATOM 1369 C CA . CYS A 1 172 ? -9.025 -2.117 -1.907 1.00 83.56 172 CYS A CA 1
ATOM 1370 C C . CYS A 1 172 ? -8.610 -3.166 -2.943 1.00 83.56 172 CYS A C 1
ATOM 1372 O O . CYS A 1 172 ? -8.563 -2.880 -4.144 1.00 83.56 172 CYS A O 1
ATOM 1374 N N . HIS A 1 173 ? -8.305 -4.379 -2.488 1.00 87.06 173 HIS A N 1
ATOM 1375 C CA . HIS A 1 173 ? -7.990 -5.511 -3.348 1.00 87.06 173 HIS A CA 1
ATOM 1376 C C . HIS A 1 173 ? -9.009 -6.630 -3.146 1.00 87.06 173 HIS A C 1
ATOM 1378 O O . HIS A 1 173 ? -9.301 -7.027 -2.023 1.00 87.06 173 HIS A O 1
ATOM 1384 N N . GLN A 1 174 ? -9.560 -7.146 -4.241 1.00 88.00 174 GLN A N 1
ATOM 1385 C CA . GLN A 1 174 ? -10.559 -8.208 -4.197 1.00 88.00 174 GLN A CA 1
ATOM 1386 C C . GLN A 1 174 ? -9.934 -9.525 -4.642 1.00 88.00 174 GLN A C 1
ATOM 1388 O O . GLN A 1 174 ? -9.458 -9.625 -5.772 1.00 88.00 174 GLN A O 1
ATOM 1393 N N . ILE A 1 175 ? -9.995 -10.532 -3.775 1.00 87.62 175 ILE A N 1
ATOM 1394 C CA . ILE A 1 175 ? -9.559 -11.899 -4.068 1.00 87.62 175 ILE A CA 1
ATOM 1395 C C . ILE A 1 175 ? -10.796 -12.759 -4.329 1.00 87.62 175 ILE A C 1
ATOM 1397 O O . ILE A 1 175 ? -11.787 -12.683 -3.595 1.00 87.62 175 ILE A O 1
ATOM 1401 N N . LEU A 1 176 ? -10.764 -13.574 -5.385 1.00 87.81 176 LEU A N 1
ATOM 1402 C CA . LEU A 1 176 ? -11.832 -14.532 -5.668 1.00 87.81 176 LEU A CA 1
ATOM 1403 C C . LEU A 1 176 ? -11.755 -15.706 -4.687 1.00 87.81 176 LEU A C 1
ATOM 1405 O O . LEU A 1 176 ? -10.670 -16.178 -4.359 1.00 87.81 176 LEU A O 1
ATOM 1409 N N . LEU A 1 177 ? -12.903 -16.261 -4.287 1.00 85.50 177 LEU A N 1
ATOM 1410 C CA . LEU A 1 177 ? -12.939 -17.450 -3.416 1.00 85.50 177 LEU A CA 1
ATOM 1411 C C . LEU A 1 177 ? -12.222 -18.684 -4.002 1.00 85.50 177 LEU A C 1
ATOM 1413 O O . LEU A 1 177 ? -11.898 -19.612 -3.257 1.00 85.50 177 LEU A O 1
ATOM 1417 N N . VAL A 1 178 ? -12.019 -18.707 -5.324 1.00 85.62 178 VAL A N 1
ATOM 1418 C CA . VAL A 1 178 ? -11.313 -19.769 -6.061 1.00 85.62 178 VAL A CA 1
ATOM 1419 C C . VAL A 1 178 ? -9.796 -19.660 -5.893 1.00 85.62 178 VAL A C 1
ATOM 1421 O O . VAL A 1 178 ? -9.123 -20.686 -5.843 1.00 85.62 178 VAL A O 1
ATOM 1424 N N . ASP A 1 179 ? -9.282 -18.441 -5.734 1.00 84.56 179 ASP A N 1
ATOM 1425 C CA . ASP A 1 179 ? -7.845 -18.150 -5.669 1.00 84.56 179 ASP A CA 1
ATOM 1426 C C . ASP A 1 179 ? -7.293 -18.250 -4.239 1.00 84.56 179 ASP A C 1
ATOM 1428 O O . ASP A 1 179 ? -6.092 -18.088 -4.012 1.00 84.56 179 ASP A O 1
ATOM 1432 N N . ILE A 1 180 ? -8.167 -18.513 -3.258 1.00 85.56 180 ILE A N 1
ATOM 1433 C CA . ILE A 1 180 ? -7.778 -18.670 -1.859 1.00 85.56 180 ILE A CA 1
ATOM 1434 C C . ILE A 1 180 ? -6.940 -19.948 -1.710 1.00 85.56 180 ILE A C 1
ATOM 1436 O O . ILE A 1 180 ? -7.456 -21.053 -1.933 1.00 85.56 180 ILE A O 1
ATOM 1440 N N . PRO A 1 181 ? -5.669 -19.831 -1.289 1.00 84.81 181 PRO A N 1
ATOM 1441 C CA . PRO A 1 181 ? -4.826 -20.987 -1.058 1.00 84.81 181 PRO A CA 1
ATOM 1442 C C . PRO A 1 181 ? -5.387 -21.817 0.093 1.00 84.81 181 PRO A C 1
ATOM 1444 O O . PRO A 1 181 ? -5.756 -21.306 1.150 1.00 84.81 181 PRO A O 1
ATOM 1447 N N . LYS A 1 182 ? -5.410 -23.138 -0.100 1.00 85.69 182 LYS A N 1
ATOM 1448 C CA . LYS A 1 182 ? -5.964 -24.088 0.878 1.00 85.69 182 LYS A CA 1
ATOM 1449 C C . LYS A 1 182 ? -5.214 -24.086 2.211 1.00 85.69 182 LYS A C 1
ATOM 1451 O O . LYS A 1 182 ? -5.779 -24.525 3.205 1.00 85.69 182 LYS A O 1
ATOM 1456 N N . PHE A 1 183 ? -3.967 -23.623 2.219 1.00 85.06 183 PHE A N 1
ATOM 1457 C CA . PHE A 1 183 ? -3.077 -23.656 3.377 1.00 85.06 183 PHE A CA 1
ATOM 1458 C C . PHE A 1 183 ? -3.178 -22.403 4.258 1.00 85.06 183 PHE A C 1
ATOM 1460 O O . PHE A 1 183 ? -2.847 -22.480 5.438 1.00 85.06 183 PHE A O 1
ATOM 1467 N N . SER A 1 184 ? -3.709 -21.286 3.742 1.00 88.75 184 SER A N 1
ATOM 1468 C CA . SER A 1 184 ? -3.924 -20.081 4.549 1.00 88.75 184 SER A CA 1
ATOM 1469 C C . SER A 1 184 ? -5.086 -20.288 5.519 1.00 88.75 184 SER A C 1
ATOM 1471 O O . SER A 1 184 ? -6.246 -20.428 5.117 1.00 88.75 184 SER A O 1
ATOM 1473 N N . LYS A 1 185 ? -4.793 -20.295 6.822 1.00 90.25 185 LYS A N 1
ATOM 1474 C CA . LYS A 1 185 ? -5.829 -20.428 7.858 1.00 90.25 185 LYS A CA 1
ATOM 1475 C C . LYS A 1 185 ? -6.747 -19.209 7.888 1.00 90.25 185 LYS A C 1
ATOM 1477 O O . LYS A 1 185 ? -7.965 -19.373 7.965 1.00 90.25 185 LYS A O 1
ATOM 1482 N N . LEU A 1 186 ? -6.180 -18.009 7.766 1.00 88.00 186 LEU A N 1
ATOM 1483 C CA . LEU A 1 186 ? -6.925 -16.752 7.815 1.00 88.00 186 LEU A CA 1
ATOM 1484 C C . LEU A 1 186 ? -7.905 -16.636 6.644 1.00 88.00 186 LEU A C 1
ATOM 1486 O O . LEU A 1 186 ? -9.099 -16.408 6.847 1.00 88.00 186 LEU A O 1
ATOM 1490 N N . LEU A 1 187 ? -7.442 -16.855 5.410 1.00 86.69 187 LEU A N 1
ATOM 1491 C CA . LEU A 1 187 ? -8.307 -16.732 4.235 1.00 86.69 187 LEU A CA 1
ATOM 1492 C C . LEU A 1 187 ? -9.399 -17.812 4.217 1.00 86.69 187 LEU A C 1
ATOM 1494 O O . LEU A 1 187 ? -10.529 -17.546 3.799 1.00 86.69 187 LEU A O 1
ATOM 1498 N N . ASN A 1 188 ? -9.106 -19.008 4.735 1.00 88.56 188 ASN A N 1
ATOM 1499 C CA . ASN A 1 188 ? -10.115 -20.048 4.924 1.00 88.56 188 ASN A CA 1
ATOM 1500 C C . ASN A 1 188 ? -11.163 -19.663 5.979 1.00 88.56 188 ASN A C 1
ATOM 1502 O O . ASN A 1 188 ? -12.352 -19.875 5.739 1.00 88.56 188 ASN A O 1
ATOM 1506 N N . LYS A 1 189 ? -10.763 -19.059 7.109 1.00 88.88 189 LYS A N 1
ATOM 1507 C CA . LYS A 1 189 ? -11.712 -18.508 8.094 1.00 88.88 189 LYS A CA 1
ATOM 1508 C C . LYS A 1 189 ? -12.631 -17.475 7.428 1.00 88.88 189 LYS A C 1
ATOM 1510 O O . LYS A 1 189 ? -13.850 -17.584 7.545 1.00 88.88 189 LYS A O 1
ATOM 1515 N N . LEU A 1 190 ? -12.072 -16.542 6.651 1.00 87.69 190 LEU A N 1
ATOM 1516 C CA . LEU A 1 190 ? -12.844 -15.513 5.939 1.00 87.69 190 LEU A CA 1
ATOM 1517 C C . LEU A 1 190 ? -13.812 -16.103 4.908 1.00 87.69 190 LEU A C 1
ATOM 1519 O O . LEU A 1 190 ? -14.954 -15.656 4.802 1.00 87.69 190 LEU A O 1
ATOM 1523 N N . LYS A 1 191 ? -13.399 -17.143 4.179 1.00 87.00 191 LYS A N 1
ATOM 1524 C CA . LYS A 1 191 ? -14.257 -17.851 3.219 1.00 87.00 191 LYS A CA 1
ATOM 1525 C C . LYS A 1 191 ? -15.531 -18.413 3.863 1.00 87.00 191 LYS A C 1
ATOM 1527 O O . LYS A 1 191 ? -16.576 -18.426 3.211 1.00 87.00 191 LYS A O 1
ATOM 1532 N N . MET A 1 192 ? -15.459 -18.848 5.122 1.00 86.50 192 MET A N 1
ATOM 1533 C CA . MET A 1 192 ? -16.595 -19.424 5.853 1.00 86.50 192 MET A CA 1
ATOM 1534 C C . MET A 1 192 ? -17.585 -18.373 6.378 1.00 86.50 192 MET A C 1
ATOM 1536 O O . MET A 1 192 ? -18.709 -18.720 6.738 1.00 86.50 192 MET A O 1
ATOM 1540 N N . LEU A 1 193 ? -17.202 -17.094 6.412 1.00 85.88 193 LEU A N 1
ATOM 1541 C CA . LEU A 1 193 ? -18.060 -16.017 6.898 1.00 85.88 193 LEU A CA 1
ATOM 1542 C C . LEU A 1 193 ? -19.097 -15.588 5.848 1.00 85.88 193 LEU A C 1
ATOM 1544 O O . LEU A 1 193 ? -18.934 -15.781 4.638 1.00 85.88 193 LEU A O 1
ATOM 1548 N N . ALA A 1 194 ? -20.184 -14.973 6.322 1.00 82.88 194 ALA A N 1
ATOM 1549 C CA . ALA A 1 194 ? -21.193 -14.367 5.459 1.00 82.88 194 ALA A CA 1
ATOM 1550 C C . ALA A 1 194 ? -20.574 -13.233 4.607 1.00 82.88 194 ALA A C 1
ATOM 1552 O O . ALA A 1 194 ? -19.678 -12.551 5.100 1.00 82.88 194 ALA A O 1
ATOM 1553 N N . PRO A 1 195 ? -21.070 -12.962 3.380 1.00 79.56 195 PRO A N 1
ATOM 1554 C CA . PRO A 1 195 ? -20.557 -11.906 2.493 1.00 79.56 195 PRO A CA 1
ATOM 1555 C C . PRO A 1 195 ? -20.280 -10.535 3.146 1.00 79.56 195 PRO A C 1
ATOM 1557 O O . PRO A 1 195 ? -19.227 -9.967 2.862 1.00 79.56 195 PRO A O 1
ATOM 1560 N N . PRO A 1 196 ? -21.135 -10.001 4.048 1.00 76.62 196 PRO A N 1
ATOM 1561 C CA . PRO A 1 196 ? -20.858 -8.734 4.737 1.00 76.62 196 PRO A CA 1
ATOM 1562 C C . PRO A 1 196 ? -19.673 -8.775 5.716 1.00 76.62 196 PRO A C 1
ATOM 1564 O O . PRO A 1 196 ? -19.273 -7.737 6.219 1.00 76.62 196 PRO A O 1
ATOM 1567 N N . ARG A 1 197 ? -19.139 -9.955 6.034 1.00 76.88 197 ARG A N 1
ATOM 1568 C CA . ARG A 1 197 ? -18.047 -10.156 6.997 1.00 76.88 197 ARG A CA 1
ATOM 1569 C C . ARG A 1 197 ? -16.761 -10.658 6.330 1.00 76.88 197 ARG A C 1
ATOM 1571 O O . ARG A 1 197 ? -15.860 -11.124 7.014 1.00 76.88 197 ARG A O 1
ATOM 1578 N N . ARG A 1 198 ? -16.673 -10.598 4.995 1.00 86.25 198 ARG A N 1
ATOM 1579 C CA . ARG A 1 198 ? -15.485 -11.001 4.214 1.00 86.25 198 ARG A CA 1
ATOM 1580 C C . ARG A 1 198 ? -14.578 -9.813 3.903 1.00 86.25 198 ARG A C 1
ATOM 1582 O O . ARG A 1 198 ? -14.096 -9.665 2.780 1.00 86.25 198 ARG A O 1
ATOM 1589 N N . THR A 1 199 ? -14.406 -8.951 4.893 1.00 85.00 199 THR A N 1
ATOM 1590 C CA . THR A 1 199 ? -13.615 -7.725 4.838 1.00 85.00 199 THR A CA 1
ATOM 1591 C C . THR A 1 199 ? -12.588 -7.775 5.953 1.00 85.00 199 THR A C 1
ATOM 1593 O O . THR A 1 199 ? -12.947 -7.958 7.114 1.00 85.00 199 THR A O 1
ATOM 1596 N N . ILE A 1 200 ? -11.313 -7.629 5.602 1.00 88.19 200 ILE A N 1
ATOM 1597 C CA . ILE A 1 200 ? -10.227 -7.524 6.579 1.00 88.19 200 ILE A CA 1
ATOM 1598 C C . ILE A 1 200 ? -9.326 -6.350 6.216 1.00 88.19 200 ILE A C 1
ATOM 1600 O O . ILE A 1 200 ? -9.093 -6.072 5.035 1.00 88.19 200 ILE A O 1
ATOM 1604 N N . HIS A 1 201 ? -8.848 -5.659 7.244 1.00 87.50 201 HIS A N 1
ATOM 1605 C CA . HIS A 1 201 ? -7.879 -4.586 7.118 1.00 87.50 201 HIS A CA 1
ATOM 1606 C C . HIS A 1 201 ? -6.477 -5.098 7.450 1.00 87.50 201 HIS A C 1
ATOM 1608 O O . HIS A 1 201 ? -6.264 -5.709 8.492 1.00 87.50 201 HIS A O 1
ATOM 1614 N N . LEU A 1 202 ? -5.531 -4.859 6.543 1.00 87.69 202 LEU A N 1
ATOM 1615 C CA . LEU A 1 202 ? -4.135 -5.268 6.659 1.00 87.69 202 LEU A CA 1
ATOM 1616 C C . LEU A 1 202 ? -3.275 -4.016 6.478 1.00 87.69 202 LEU A C 1
ATOM 1618 O O . LEU A 1 202 ? -2.984 -3.599 5.356 1.00 87.69 202 LEU A O 1
ATOM 1622 N N . SER A 1 203 ? -2.896 -3.404 7.598 1.00 83.38 203 SER A N 1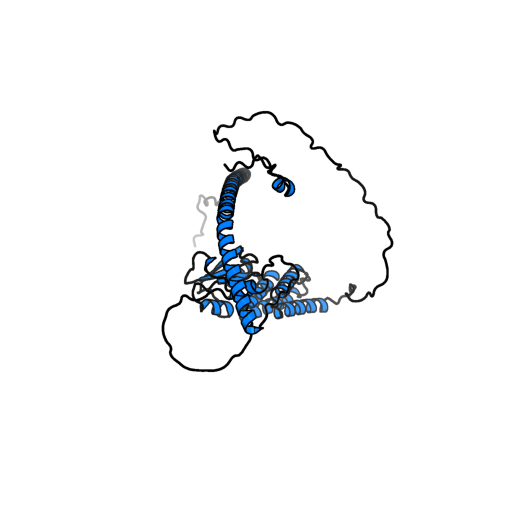
ATOM 1623 C CA . SER A 1 203 ? -2.172 -2.127 7.638 1.00 83.38 203 SER A CA 1
ATOM 1624 C C . SER A 1 203 ? -0.768 -2.208 7.032 1.00 83.38 203 SER A C 1
ATOM 1626 O O . SER A 1 203 ? -0.324 -1.244 6.415 1.00 83.38 203 SER A O 1
ATOM 1628 N N . PHE A 1 204 ? -0.097 -3.355 7.177 1.00 84.88 204 PHE A N 1
ATOM 1629 C CA . PHE A 1 204 ? 1.295 -3.557 6.761 1.00 84.88 204 PHE A CA 1
ATOM 1630 C C . PHE A 1 204 ? 1.459 -4.050 5.312 1.00 84.88 204 PHE A C 1
ATOM 1632 O O . PHE A 1 204 ? 2.523 -3.906 4.712 1.00 84.88 204 PHE A O 1
ATOM 1639 N N . ILE A 1 205 ? 0.425 -4.666 4.731 1.00 87.69 205 ILE A N 1
ATOM 1640 C CA . ILE A 1 205 ? 0.555 -5.356 3.443 1.00 87.69 205 ILE A CA 1
ATOM 1641 C C . ILE A 1 205 ? 0.296 -4.403 2.278 1.00 87.69 205 ILE A C 1
ATOM 1643 O O . ILE A 1 205 ? -0.786 -3.837 2.153 1.00 87.69 205 ILE A O 1
ATOM 1647 N N . ASP A 1 206 ? 1.247 -4.349 1.346 1.00 88.69 206 ASP A N 1
ATOM 1648 C CA . ASP A 1 206 ? 1.086 -3.665 0.065 1.00 88.69 206 ASP A CA 1
ATOM 1649 C C . ASP A 1 206 ? 0.460 -4.556 -1.019 1.00 88.69 206 ASP A C 1
ATOM 1651 O O . ASP A 1 206 ? 0.637 -5.776 -1.072 1.00 88.69 206 ASP A O 1
ATOM 1655 N N . LEU A 1 207 ? -0.145 -3.920 -2.026 1.00 88.81 207 LEU A N 1
ATOM 1656 C CA . LEU A 1 207 ? -0.670 -4.598 -3.219 1.00 88.81 207 LEU A CA 1
ATOM 1657 C C . LEU A 1 207 ? 0.405 -5.380 -4.000 1.00 88.81 207 LEU A C 1
ATOM 1659 O O . LEU A 1 207 ? 0.105 -6.389 -4.641 1.00 88.81 207 LEU A O 1
ATOM 1663 N N . SER A 1 208 ? 1.663 -4.929 -3.955 1.00 89.88 208 SER A N 1
ATOM 1664 C CA . SER A 1 208 ? 2.789 -5.653 -4.560 1.00 89.88 208 SER A CA 1
ATOM 1665 C C . SER A 1 208 ? 3.072 -6.975 -3.843 1.00 89.88 208 SER A C 1
ATOM 1667 O O . SER A 1 208 ? 3.346 -7.980 -4.495 1.00 89.88 208 SER A O 1
ATOM 1669 N N . MET A 1 209 ? 2.938 -6.991 -2.517 1.00 91.44 209 MET A N 1
ATOM 1670 C CA . MET A 1 209 ? 3.193 -8.162 -1.690 1.00 91.44 209 MET A CA 1
ATOM 1671 C C . MET A 1 209 ? 2.123 -9.232 -1.923 1.00 91.44 209 MET A C 1
ATOM 1673 O O . MET A 1 209 ? 2.456 -10.397 -2.119 1.00 91.44 209 MET A O 1
ATOM 1677 N N . ILE A 1 210 ? 0.854 -8.830 -2.045 1.00 90.88 210 ILE A N 1
ATOM 1678 C CA . ILE A 1 210 ? -0.242 -9.759 -2.368 1.00 90.88 210 ILE A CA 1
ATOM 1679 C C . ILE A 1 210 ? -0.081 -10.370 -3.753 1.00 90.88 210 ILE A C 1
ATOM 1681 O O . ILE A 1 210 ? -0.266 -11.572 -3.921 1.00 90.88 210 ILE A O 1
ATOM 1685 N N . LYS A 1 211 ? 0.295 -9.570 -4.756 1.00 90.25 211 LYS A N 1
ATOM 1686 C CA . LYS A 1 211 ? 0.557 -10.097 -6.102 1.00 90.25 211 LYS A CA 1
ATOM 1687 C C . LYS A 1 211 ? 1.678 -11.132 -6.092 1.00 90.25 211 LYS A C 1
ATOM 1689 O O . LYS A 1 211 ? 1.528 -12.168 -6.731 1.00 90.25 211 LYS A O 1
ATOM 1694 N N . SER A 1 212 ? 2.754 -10.862 -5.353 1.00 88.69 212 SER A N 1
ATOM 1695 C CA . SER A 1 212 ? 3.865 -11.803 -5.176 1.00 88.69 212 SER A CA 1
ATOM 1696 C C . SER A 1 212 ? 3.440 -13.070 -4.435 1.00 88.69 212 SER A C 1
ATOM 1698 O O . SER A 1 212 ? 3.878 -14.154 -4.797 1.00 88.69 212 SER A O 1
ATOM 1700 N N . TYR A 1 213 ? 2.563 -12.959 -3.436 1.00 92.00 213 TYR A N 1
ATOM 1701 C CA . TYR A 1 213 ? 2.011 -14.104 -2.711 1.00 92.00 213 TYR A CA 1
ATOM 1702 C C . TYR A 1 213 ? 1.111 -14.982 -3.593 1.00 92.00 213 TYR A C 1
ATOM 1704 O O . TYR A 1 213 ? 1.219 -16.206 -3.584 1.00 92.00 213 TYR A O 1
ATOM 1712 N N . LEU A 1 214 ? 0.245 -14.374 -4.408 1.00 89.62 214 LEU A N 1
ATOM 1713 C CA . LEU A 1 214 ? -0.625 -15.117 -5.322 1.00 89.62 214 LEU A CA 1
ATOM 1714 C C . LEU A 1 214 ? 0.163 -15.780 -6.461 1.00 89.62 214 LEU A C 1
ATOM 1716 O O . LEU A 1 214 ? -0.170 -16.895 -6.858 1.00 89.62 214 LEU A O 1
ATOM 1720 N N . SER A 1 215 ? 1.219 -15.139 -6.975 1.00 88.62 215 SER A N 1
ATOM 1721 C CA . SER A 1 215 ? 2.054 -15.729 -8.029 1.00 88.62 215 SER A CA 1
ATOM 1722 C C . SER A 1 215 ? 2.978 -16.841 -7.520 1.00 88.62 215 SER A C 1
ATOM 1724 O O . SER A 1 215 ? 3.285 -17.767 -8.272 1.00 88.62 215 SER A O 1
ATOM 1726 N N . SER A 1 216 ? 3.396 -16.794 -6.252 1.00 85.25 216 SER A N 1
ATOM 1727 C CA . SER A 1 216 ? 4.360 -17.739 -5.675 1.00 85.25 216 SER A CA 1
ATOM 1728 C C . SER A 1 216 ? 3.758 -19.062 -5.192 1.00 85.25 216 SER A C 1
ATOM 1730 O O . SER A 1 216 ? 4.510 -19.982 -4.874 1.00 85.25 216 SER A O 1
ATOM 1732 N N . GLN A 1 217 ? 2.428 -19.225 -5.206 1.00 83.69 217 GLN A N 1
ATOM 1733 C CA . GLN A 1 217 ? 1.754 -20.441 -4.714 1.00 83.69 217 GLN A CA 1
ATOM 1734 C C . GLN A 1 217 ? 2.260 -21.746 -5.365 1.00 83.69 217 GLN A C 1
ATOM 1736 O O . GLN A 1 217 ? 2.234 -22.809 -4.735 1.00 83.69 217 GLN A O 1
ATOM 1741 N N . SER A 1 218 ? 2.720 -21.670 -6.618 1.00 82.06 218 SER A N 1
ATOM 1742 C CA . SER A 1 218 ? 3.163 -22.820 -7.421 1.00 82.06 218 SER A CA 1
ATOM 1743 C C . SER A 1 218 ? 4.685 -22.981 -7.536 1.00 82.06 218 SER A C 1
ATOM 1745 O O . SER A 1 218 ? 5.145 -23.984 -8.080 1.00 82.06 218 SER A O 1
ATOM 1747 N N . ILE A 1 219 ? 5.471 -22.029 -7.026 1.00 88.38 219 ILE A N 1
ATOM 1748 C CA . ILE A 1 219 ? 6.924 -21.975 -7.237 1.00 88.38 219 ILE A CA 1
ATOM 1749 C C . ILE A 1 219 ? 7.648 -22.754 -6.121 1.00 88.38 219 ILE A C 1
ATOM 1751 O O . ILE A 1 219 ? 7.256 -22.703 -4.952 1.00 88.38 219 ILE A O 1
ATOM 1755 N N . SER A 1 220 ? 8.698 -23.507 -6.471 1.00 89.56 220 SER A N 1
ATOM 1756 C CA . SER A 1 220 ? 9.547 -24.228 -5.509 1.00 89.56 220 SER A CA 1
ATOM 1757 C C . SER A 1 220 ? 10.557 -23.300 -4.817 1.00 89.56 220 SER A C 1
ATOM 1759 O O . SER A 1 220 ? 10.892 -22.238 -5.338 1.00 89.56 220 SER A O 1
ATOM 1761 N N . ALA A 1 221 ? 11.070 -23.705 -3.647 1.00 87.44 221 ALA A N 1
ATOM 1762 C CA . ALA A 1 221 ? 12.060 -22.923 -2.895 1.00 87.44 221 ALA A CA 1
ATOM 1763 C C . ALA A 1 221 ? 13.334 -22.637 -3.716 1.00 87.44 221 ALA A C 1
ATOM 1765 O O . ALA A 1 221 ? 13.772 -21.489 -3.777 1.00 87.44 221 ALA A O 1
ATOM 1766 N N . ASP A 1 222 ? 13.836 -23.642 -4.443 1.00 88.44 222 ASP A N 1
ATOM 1767 C CA . ASP A 1 222 ? 15.044 -23.515 -5.270 1.00 88.44 222 ASP A CA 1
ATOM 1768 C C . ASP A 1 222 ? 14.870 -22.475 -6.386 1.00 88.44 222 ASP A C 1
ATOM 1770 O O . ASP A 1 222 ? 15.742 -21.637 -6.620 1.00 88.44 222 ASP A O 1
ATOM 1774 N N . ALA A 1 223 ? 13.718 -22.499 -7.066 1.00 88.50 223 ALA A N 1
ATOM 1775 C CA . ALA A 1 223 ? 13.399 -21.526 -8.105 1.00 88.50 223 ALA A CA 1
ATOM 1776 C C . ALA A 1 223 ? 13.241 -20.121 -7.507 1.00 88.50 223 ALA A C 1
ATOM 1778 O O . ALA A 1 223 ? 13.735 -19.146 -8.077 1.00 88.50 223 ALA A O 1
ATOM 1779 N N . MET A 1 224 ? 12.633 -20.019 -6.317 1.00 88.81 224 MET A N 1
ATOM 1780 C CA . MET A 1 224 ? 12.502 -18.743 -5.620 1.00 88.81 224 MET A CA 1
ATOM 1781 C C . MET A 1 224 ? 13.859 -18.126 -5.265 1.00 88.81 224 MET A C 1
ATOM 1783 O O . MET A 1 224 ? 14.059 -16.926 -5.463 1.00 88.81 224 MET A O 1
ATOM 1787 N N . ALA A 1 225 ? 14.804 -18.943 -4.794 1.00 86.69 225 ALA A N 1
ATOM 1788 C CA . ALA A 1 225 ? 16.145 -18.504 -4.423 1.00 86.69 225 ALA A CA 1
ATOM 1789 C C . ALA A 1 225 ? 16.921 -17.899 -5.608 1.00 86.69 225 ALA A C 1
ATOM 1791 O O . ALA A 1 225 ? 17.693 -16.952 -5.425 1.00 86.69 225 ALA A O 1
ATOM 1792 N N . ILE A 1 226 ? 16.691 -18.399 -6.825 1.00 87.25 226 ILE A N 1
ATOM 1793 C CA . ILE A 1 226 ? 17.358 -17.925 -8.043 1.00 87.25 226 ILE A CA 1
ATOM 1794 C C . ILE A 1 226 ? 16.670 -16.671 -8.600 1.00 87.25 226 ILE A C 1
ATOM 1796 O O . ILE A 1 226 ? 17.342 -15.680 -8.883 1.00 87.25 226 ILE A O 1
ATOM 1800 N N . GLU A 1 227 ? 15.343 -16.696 -8.747 1.00 87.31 227 GLU A N 1
ATOM 1801 C CA . GLU A 1 227 ? 14.606 -15.679 -9.510 1.00 87.31 227 GLU A CA 1
ATOM 1802 C C . GLU A 1 227 ? 14.246 -14.423 -8.703 1.00 87.31 227 GLU A C 1
ATOM 1804 O O . GLU A 1 227 ? 14.248 -13.315 -9.246 1.00 87.31 227 GLU A O 1
ATOM 1809 N N . PHE A 1 228 ? 13.935 -14.555 -7.409 1.00 88.31 228 PHE A N 1
ATOM 1810 C CA . PHE A 1 228 ? 13.437 -13.433 -6.608 1.00 88.31 228 PHE A CA 1
ATOM 1811 C C . PHE A 1 228 ? 14.569 -12.661 -5.930 1.00 88.31 228 PHE A C 1
ATOM 1813 O O . PHE A 1 228 ? 15.574 -13.232 -5.517 1.00 88.31 228 PHE A O 1
ATOM 1820 N N . SER A 1 229 ? 14.407 -11.347 -5.761 1.00 91.12 229 SER A N 1
ATOM 1821 C CA . SER A 1 229 ? 15.306 -10.547 -4.920 1.00 91.12 229 SER A CA 1
ATOM 1822 C C . SER A 1 229 ? 15.145 -10.901 -3.436 1.00 91.12 229 SER A C 1
ATOM 1824 O O . SER A 1 229 ? 14.086 -11.377 -3.028 1.00 91.12 229 SER A O 1
ATOM 1826 N N . TRP A 1 230 ? 16.166 -10.615 -2.618 1.00 90.69 230 TRP A N 1
ATOM 1827 C CA . TRP A 1 230 ? 16.103 -10.764 -1.155 1.00 90.69 230 TRP A CA 1
ATOM 1828 C C . TRP A 1 230 ? 14.857 -10.097 -0.565 1.00 90.69 230 TRP A C 1
ATOM 1830 O O . TRP A 1 230 ? 14.044 -10.772 0.063 1.00 90.69 230 TRP A O 1
ATOM 1840 N N . MET A 1 231 ? 14.639 -8.820 -0.890 1.00 92.25 231 MET A N 1
ATOM 1841 C CA . MET A 1 231 ? 13.440 -8.072 -0.507 1.00 92.25 231 MET A CA 1
ATOM 1842 C C . MET A 1 231 ? 12.132 -8.791 -0.862 1.00 92.25 231 MET A C 1
ATOM 1844 O O . MET A 1 231 ? 11.205 -8.817 -0.058 1.00 92.25 231 MET A O 1
ATOM 1848 N N . ASN A 1 232 ? 12.025 -9.384 -2.055 1.00 92.94 232 ASN A N 1
ATOM 1849 C CA . ASN A 1 232 ? 10.791 -10.050 -2.471 1.00 92.94 232 ASN A CA 1
ATOM 1850 C C . ASN A 1 232 ? 10.531 -11.332 -1.675 1.00 92.94 232 ASN A C 1
ATOM 1852 O O . ASN A 1 232 ? 9.378 -11.607 -1.355 1.00 92.94 232 ASN A O 1
ATOM 1856 N N . ILE A 1 233 ? 11.576 -12.093 -1.335 1.00 93.38 233 ILE A N 1
ATOM 1857 C CA . ILE A 1 233 ? 11.439 -13.307 -0.520 1.00 93.38 233 ILE A CA 1
ATOM 1858 C C . ILE A 1 233 ? 11.089 -12.936 0.929 1.00 93.38 233 ILE A C 1
ATOM 1860 O O . ILE A 1 233 ? 10.213 -13.560 1.520 1.00 93.38 233 ILE A O 1
ATOM 1864 N N . ILE A 1 234 ? 11.698 -11.879 1.479 1.00 93.56 234 ILE A N 1
ATOM 1865 C CA . ILE A 1 234 ? 11.380 -11.362 2.822 1.00 93.56 234 ILE A CA 1
ATOM 1866 C C . ILE A 1 234 ? 9.931 -10.867 2.880 1.00 93.56 234 ILE A C 1
ATOM 1868 O O . ILE A 1 234 ? 9.181 -11.245 3.777 1.00 93.56 234 ILE A O 1
ATOM 1872 N N . LYS A 1 235 ? 9.504 -10.073 1.891 1.00 94.12 235 LYS A N 1
ATOM 1873 C CA . LYS A 1 235 ? 8.110 -9.628 1.761 1.00 94.12 235 LYS A CA 1
ATOM 1874 C C . LYS A 1 235 ? 7.148 -10.804 1.634 1.00 94.12 235 LYS A C 1
ATOM 1876 O O . LYS A 1 235 ? 6.082 -10.771 2.238 1.00 94.12 235 LYS A O 1
ATOM 1881 N N . LEU A 1 236 ? 7.522 -11.837 0.879 1.00 94.31 236 LEU A N 1
ATOM 1882 C CA . LEU A 1 236 ? 6.717 -13.043 0.735 1.00 94.31 236 LEU A CA 1
ATOM 1883 C C . LEU A 1 236 ? 6.569 -13.787 2.070 1.00 94.31 236 LEU A C 1
ATOM 1885 O O . LEU A 1 236 ? 5.453 -14.159 2.428 1.00 94.31 236 LEU A O 1
ATOM 1889 N N . ALA A 1 237 ? 7.664 -13.959 2.815 1.00 94.12 237 ALA A N 1
ATOM 1890 C CA . ALA A 1 237 ? 7.641 -14.578 4.137 1.00 94.12 237 ALA A CA 1
ATOM 1891 C C . ALA A 1 237 ? 6.733 -13.800 5.103 1.00 94.12 237 ALA A C 1
ATOM 1893 O O . ALA A 1 237 ? 5.856 -14.401 5.713 1.00 94.12 237 ALA A O 1
ATOM 1894 N N . ALA A 1 238 ? 6.860 -12.468 5.151 1.00 93.56 238 ALA A N 1
ATOM 1895 C CA . ALA A 1 238 ? 5.995 -11.612 5.965 1.00 93.56 238 ALA A CA 1
ATOM 1896 C C . ALA A 1 238 ? 4.511 -11.725 5.562 1.00 93.56 238 ALA A C 1
ATOM 1898 O O . ALA A 1 238 ? 3.647 -11.857 6.420 1.00 93.56 238 ALA A O 1
ATOM 1899 N N . THR A 1 239 ? 4.184 -11.752 4.260 1.00 93.38 239 THR A N 1
ATOM 1900 C CA . THR A 1 239 ? 2.782 -11.967 3.841 1.00 93.38 239 THR A CA 1
ATOM 1901 C C . THR A 1 239 ? 2.236 -13.337 4.205 1.00 93.38 239 THR A C 1
ATOM 1903 O O . THR A 1 239 ? 1.054 -13.453 4.516 1.00 93.38 239 THR A O 1
ATOM 1906 N N . ALA A 1 240 ? 3.063 -14.378 4.115 1.00 93.00 240 ALA A N 1
ATOM 1907 C CA . ALA A 1 240 ? 2.638 -15.735 4.422 1.00 93.00 240 ALA A CA 1
ATOM 1908 C C . ALA A 1 240 ? 2.371 -15.899 5.922 1.00 93.00 240 ALA A C 1
ATOM 1910 O O . ALA A 1 240 ? 1.371 -16.515 6.286 1.00 93.00 240 ALA A O 1
ATOM 1911 N N . ASP A 1 241 ? 3.210 -15.285 6.757 1.00 93.44 241 ASP A N 1
ATOM 1912 C CA . ASP A 1 241 ? 3.047 -15.217 8.210 1.00 93.44 241 ASP A CA 1
ATOM 1913 C C . ASP A 1 241 ? 1.730 -14.511 8.585 1.00 93.44 241 ASP A C 1
ATOM 1915 O O . ASP A 1 241 ? 0.864 -15.131 9.202 1.00 93.44 241 ASP A O 1
ATOM 1919 N N . MET A 1 242 ? 1.473 -13.310 8.043 1.00 91.12 242 MET A N 1
ATOM 1920 C CA . MET A 1 242 ? 0.206 -12.587 8.265 1.00 91.12 242 MET A CA 1
ATOM 1921 C C . MET A 1 242 ? -1.036 -13.365 7.802 1.00 91.12 242 MET A C 1
ATOM 1923 O O . MET A 1 242 ? -2.103 -13.281 8.408 1.00 91.12 242 MET A O 1
ATOM 1927 N N . PHE A 1 243 ? -0.936 -14.134 6.713 1.00 91.75 243 PHE A N 1
ATOM 1928 C CA . PHE A 1 243 ? -2.028 -14.997 6.247 1.00 91.75 243 PHE A CA 1
ATOM 1929 C C . PHE A 1 243 ? -2.099 -16.351 6.962 1.00 91.75 243 PHE A C 1
ATOM 1931 O O . PHE A 1 243 ? -2.974 -17.169 6.632 1.00 91.75 243 PHE A O 1
ATOM 1938 N N . GLN A 1 244 ? -1.222 -16.589 7.939 1.00 92.19 244 GLN A N 1
ATOM 1939 C CA . GLN A 1 244 ? -1.083 -17.838 8.680 1.00 92.19 244 GLN A CA 1
ATOM 1940 C C . GLN A 1 244 ? -0.934 -19.049 7.742 1.00 92.19 244 GLN 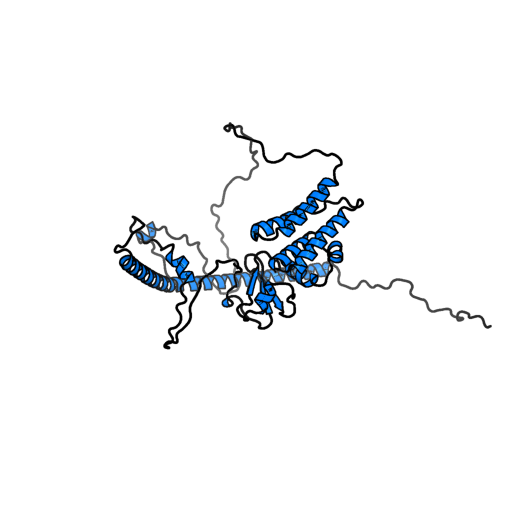A C 1
ATOM 1942 O O . GLN A 1 244 ? -1.552 -20.101 7.948 1.00 92.19 244 GLN A O 1
ATOM 1947 N N . ASP A 1 245 ? -0.164 -18.878 6.667 1.00 92.56 245 ASP A N 1
ATOM 1948 C CA . ASP A 1 245 ? 0.158 -19.904 5.679 1.00 92.56 245 ASP A CA 1
ATOM 1949 C C . ASP A 1 245 ? 1.559 -20.463 5.936 1.00 92.56 245 ASP A C 1
ATOM 1951 O O . ASP A 1 245 ? 2.557 -20.031 5.354 1.00 92.56 245 ASP A O 1
ATOM 1955 N N . THR A 1 246 ? 1.615 -21.477 6.799 1.00 91.56 246 THR A N 1
ATOM 1956 C CA . THR A 1 246 ? 2.876 -22.105 7.217 1.00 91.56 246 THR A CA 1
ATOM 1957 C C . THR A 1 246 ? 3.634 -22.728 6.046 1.00 91.56 246 THR A C 1
ATOM 1959 O O . THR A 1 246 ? 4.854 -22.813 6.070 1.00 91.56 246 THR A O 1
ATOM 1962 N N . VAL A 1 247 ? 2.931 -23.170 4.996 1.00 92.56 247 VAL A N 1
ATOM 1963 C CA . VAL A 1 247 ? 3.559 -23.860 3.864 1.00 92.56 247 VAL A CA 1
ATOM 1964 C C . VAL A 1 247 ? 4.342 -22.878 3.000 1.00 92.56 247 VAL A C 1
ATOM 1966 O O . VAL A 1 247 ? 5.449 -23.193 2.564 1.00 92.56 247 VAL A O 1
ATOM 1969 N N . ILE A 1 248 ? 3.773 -21.704 2.721 1.00 92.62 248 ILE A N 1
ATOM 1970 C CA . ILE A 1 248 ? 4.462 -20.671 1.938 1.00 92.62 248 ILE A CA 1
ATOM 1971 C C . ILE A 1 248 ? 5.538 -19.990 2.785 1.00 92.62 248 ILE A C 1
ATOM 1973 O O . ILE A 1 248 ? 6.621 -19.728 2.264 1.00 92.62 248 ILE A O 1
ATOM 1977 N N . GLU A 1 249 ? 5.280 -19.782 4.078 1.00 93.94 249 GLU A N 1
ATOM 1978 C CA . GLU A 1 249 ? 6.266 -19.263 5.028 1.00 93.94 249 GLU A CA 1
ATOM 1979 C C . GLU A 1 249 ? 7.524 -20.148 5.041 1.00 93.94 249 GLU A C 1
ATOM 1981 O O . GLU A 1 249 ? 8.609 -19.676 4.704 1.00 93.94 249 GLU A O 1
ATOM 1986 N N . ASP A 1 250 ? 7.381 -21.453 5.298 1.00 93.75 250 ASP A N 1
ATOM 1987 C CA . ASP A 1 250 ? 8.511 -22.389 5.360 1.00 93.75 250 ASP A CA 1
ATOM 1988 C C . ASP A 1 250 ? 9.278 -22.462 4.028 1.00 93.75 250 ASP A C 1
ATOM 1990 O O . ASP A 1 250 ? 10.509 -22.541 4.013 1.00 93.75 250 ASP A O 1
ATOM 1994 N N . ARG A 1 251 ? 8.577 -22.386 2.886 1.00 93.75 251 ARG A N 1
ATOM 1995 C CA . ARG A 1 251 ? 9.222 -22.337 1.561 1.00 93.75 251 ARG A CA 1
ATOM 1996 C C . ARG A 1 251 ? 9.995 -21.043 1.335 1.00 93.75 251 ARG A C 1
ATOM 1998 O O . ARG A 1 251 ? 11.061 -21.092 0.727 1.00 93.75 251 ARG A O 1
ATOM 2005 N N . ALA A 1 252 ? 9.475 -19.904 1.787 1.00 94.06 252 ALA A N 1
ATOM 2006 C CA . ALA A 1 252 ? 10.160 -18.621 1.672 1.00 94.06 252 ALA A CA 1
ATOM 2007 C C . ALA A 1 252 ? 11.411 -18.591 2.565 1.00 94.06 252 ALA A C 1
ATOM 2009 O O . ALA A 1 252 ? 12.476 -18.180 2.108 1.00 94.06 252 ALA A O 1
ATOM 2010 N N . LEU A 1 253 ? 11.321 -19.112 3.794 1.00 94.31 253 LEU A N 1
ATOM 2011 C CA . LEU A 1 253 ? 12.471 -19.254 4.692 1.00 94.31 253 LEU A CA 1
ATOM 2012 C C . LEU A 1 253 ? 13.526 -20.211 4.113 1.00 94.31 253 LEU A C 1
ATOM 2014 O O . LEU A 1 253 ? 14.718 -19.898 4.115 1.00 94.31 253 LEU A O 1
ATOM 2018 N N . ALA A 1 254 ? 13.102 -21.338 3.533 1.00 93.56 254 ALA A N 1
ATOM 2019 C CA . ALA A 1 254 ? 13.998 -22.238 2.811 1.00 93.56 254 ALA A CA 1
ATOM 2020 C C . ALA A 1 254 ? 14.677 -21.527 1.628 1.00 93.56 254 ALA A C 1
ATOM 2022 O O . ALA A 1 254 ? 15.898 -21.605 1.495 1.00 93.56 254 ALA A O 1
ATOM 2023 N N . ALA A 1 255 ? 13.928 -20.760 0.831 1.00 93.25 255 ALA A N 1
ATOM 2024 C CA . ALA A 1 255 ? 14.480 -19.993 -0.283 1.00 93.25 255 ALA A CA 1
ATOM 2025 C C . ALA A 1 255 ? 15.513 -18.945 0.177 1.00 93.25 255 ALA A C 1
ATOM 2027 O O . ALA A 1 255 ? 16.532 -18.778 -0.491 1.00 93.25 255 ALA A O 1
ATOM 2028 N N . LEU A 1 256 ? 15.312 -18.283 1.328 1.00 92.50 256 LEU A N 1
ATOM 2029 C CA . LEU A 1 256 ? 16.309 -17.372 1.915 1.00 92.50 256 LEU A CA 1
ATOM 2030 C C . LEU A 1 256 ? 17.610 -18.104 2.257 1.00 92.50 256 LEU A C 1
ATOM 2032 O O . LEU A 1 256 ? 18.687 -17.654 1.870 1.00 92.50 256 LEU A O 1
ATOM 2036 N N . THR A 1 257 ? 17.521 -19.246 2.943 1.00 91.19 257 THR A N 1
ATOM 2037 C CA . THR A 1 257 ? 18.719 -20.023 3.312 1.00 91.19 257 THR A CA 1
ATOM 2038 C C . THR A 1 257 ? 19.455 -20.565 2.086 1.00 91.19 257 THR A C 1
ATOM 2040 O O . THR A 1 257 ? 20.678 -20.488 2.015 1.00 91.19 257 THR A O 1
ATOM 2043 N N . GLN A 1 258 ? 18.731 -21.030 1.067 1.00 90.06 258 GLN A N 1
ATOM 2044 C CA . GLN A 1 258 ? 19.320 -21.483 -0.194 1.00 90.06 258 GLN A CA 1
ATOM 2045 C C . GLN A 1 258 ? 19.987 -20.341 -0.956 1.00 90.06 258 GLN A C 1
ATOM 2047 O O . GLN A 1 258 ? 21.090 -20.500 -1.478 1.00 90.06 258 GLN A O 1
ATOM 2052 N N . LYS A 1 259 ? 19.353 -19.167 -0.985 1.00 89.62 259 LYS A N 1
ATOM 2053 C CA . LYS A 1 259 ? 19.920 -17.974 -1.611 1.00 89.62 259 LYS A CA 1
ATOM 2054 C C . LYS A 1 259 ? 21.187 -17.507 -0.895 1.00 89.62 259 LYS A C 1
ATOM 2056 O O . LYS A 1 259 ? 22.139 -17.131 -1.574 1.00 89.62 259 LYS A O 1
ATOM 2061 N N . ALA A 1 260 ? 21.229 -17.602 0.438 1.00 85.69 260 ALA A N 1
ATOM 2062 C CA . ALA A 1 260 ? 22.438 -17.351 1.222 1.00 85.69 260 ALA A CA 1
ATOM 2063 C C . ALA A 1 260 ? 23.571 -18.292 0.796 1.00 85.69 260 ALA A C 1
ATOM 2065 O O . ALA A 1 260 ? 24.649 -17.827 0.449 1.00 85.69 260 ALA A O 1
ATOM 2066 N N . ILE A 1 261 ? 23.303 -19.600 0.725 1.00 84.50 261 ILE A N 1
ATOM 2067 C CA . ILE A 1 261 ? 24.296 -20.609 0.320 1.00 84.50 261 ILE A CA 1
ATOM 2068 C C . ILE A 1 261 ? 24.840 -20.328 -1.090 1.00 84.50 261 ILE A C 1
ATOM 2070 O O . ILE A 1 261 ? 26.041 -20.445 -1.326 1.00 84.50 261 ILE A O 1
ATOM 2074 N N . ILE A 1 262 ? 23.975 -19.934 -2.031 1.00 83.25 262 ILE A N 1
ATOM 2075 C CA . ILE A 1 262 ? 24.389 -19.587 -3.400 1.00 83.25 262 ILE A CA 1
ATOM 2076 C C . ILE A 1 262 ? 25.275 -18.334 -3.405 1.00 83.25 262 ILE A C 1
ATOM 2078 O O . ILE A 1 262 ? 26.270 -18.289 -4.128 1.00 83.25 262 ILE A O 1
ATOM 2082 N N . ALA A 1 263 ? 24.920 -17.320 -2.616 1.00 77.25 263 ALA A N 1
ATOM 2083 C CA . ALA A 1 263 ? 25.625 -16.043 -2.581 1.00 77.25 263 ALA A CA 1
ATOM 2084 C C . ALA A 1 263 ? 26.975 -16.112 -1.845 1.00 77.25 263 ALA A C 1
ATOM 2086 O O . ALA A 1 263 ? 27.910 -15.426 -2.238 1.00 77.25 263 ALA A O 1
ATOM 2087 N N . VAL A 1 264 ? 27.100 -16.991 -0.850 1.00 70.00 264 VAL A N 1
ATOM 2088 C CA . VAL A 1 264 ? 28.345 -17.278 -0.116 1.00 70.00 264 VAL A CA 1
ATOM 2089 C C . VAL A 1 264 ? 29.395 -18.002 -0.989 1.00 70.00 264 VAL A C 1
ATOM 2091 O O . VAL A 1 264 ? 30.573 -18.064 -0.649 1.00 70.00 264 VAL A O 1
ATOM 2094 N N . SER A 1 265 ? 29.021 -18.505 -2.172 1.00 65.62 265 SER A N 1
ATOM 2095 C CA . SER A 1 265 ? 29.962 -19.157 -3.091 1.00 65.62 265 SER A CA 1
ATOM 2096 C C . SER A 1 265 ? 31.121 -18.214 -3.500 1.00 65.62 265 SER A C 1
ATOM 2098 O O . SER A 1 265 ? 30.866 -17.088 -3.939 1.00 65.62 265 SER A O 1
ATOM 2100 N N . PRO A 1 266 ? 32.399 -18.662 -3.455 1.00 54.09 266 PRO A N 1
ATOM 2101 C CA . PRO A 1 266 ? 33.609 -17.813 -3.409 1.00 54.09 266 PRO A CA 1
ATOM 2102 C C . PRO A 1 266 ? 33.893 -16.932 -4.641 1.00 54.09 266 PRO A C 1
ATOM 2104 O O . PRO A 1 266 ? 34.921 -16.262 -4.704 1.00 54.09 266 PRO A O 1
ATOM 2107 N N . SER A 1 267 ? 33.011 -16.925 -5.640 1.00 53.22 267 SER A N 1
ATOM 2108 C CA . SER A 1 267 ? 33.145 -16.114 -6.856 1.00 53.22 267 SER A CA 1
ATOM 2109 C C . SER A 1 267 ? 32.415 -14.766 -6.796 1.00 53.22 267 SER A C 1
ATOM 2111 O O . SER A 1 267 ? 32.736 -13.891 -7.596 1.00 53.22 267 SER A O 1
ATOM 2113 N N . ASN A 1 268 ? 31.485 -14.565 -5.852 1.00 51.41 268 ASN A N 1
ATOM 2114 C CA . ASN A 1 268 ? 30.642 -13.367 -5.766 1.00 51.41 268 ASN A CA 1
ATOM 2115 C C . ASN A 1 268 ? 30.543 -12.843 -4.322 1.00 51.41 268 ASN A C 1
ATOM 2117 O O . ASN A 1 268 ? 29.470 -12.855 -3.730 1.00 51.41 268 ASN A O 1
ATOM 2121 N N . ALA A 1 269 ? 31.645 -12.336 -3.762 1.00 47.88 269 ALA A N 1
ATOM 2122 C CA . ALA A 1 269 ? 31.637 -11.609 -2.487 1.00 47.88 269 ALA A CA 1
ATOM 2123 C C . ALA A 1 269 ? 30.977 -10.221 -2.647 1.00 47.88 269 ALA A C 1
ATOM 2125 O O . ALA A 1 269 ? 31.629 -9.178 -2.623 1.00 47.88 269 ALA A O 1
ATOM 2126 N N . VAL A 1 270 ? 29.670 -10.216 -2.895 1.00 49.97 270 VAL A N 1
ATOM 2127 C CA . VAL A 1 270 ? 28.805 -9.036 -2.845 1.00 49.97 270 VAL A CA 1
ATOM 2128 C C . VAL A 1 270 ? 28.049 -9.116 -1.525 1.00 49.97 270 VAL A C 1
ATOM 2130 O O . VAL A 1 270 ? 27.537 -10.180 -1.194 1.00 49.97 270 VAL A O 1
ATOM 2133 N N . SER A 1 271 ? 27.984 -8.005 -0.783 1.00 57.75 271 SER A N 1
ATOM 2134 C CA . SER A 1 271 ? 27.224 -7.869 0.471 1.00 57.75 271 SER A CA 1
ATOM 2135 C C . SER A 1 271 ? 25.907 -8.657 0.420 1.00 57.75 271 SER A C 1
ATOM 2137 O O . SER A 1 271 ? 25.057 -8.361 -0.426 1.00 57.75 271 SER A O 1
ATOM 2139 N N . LEU A 1 272 ? 25.768 -9.662 1.291 1.00 63.78 272 LEU A N 1
ATOM 2140 C CA . LEU A 1 272 ? 24.747 -10.712 1.189 1.00 63.78 272 LEU A CA 1
ATOM 2141 C C . LEU A 1 272 ? 23.306 -10.199 1.185 1.00 63.78 272 LEU A C 1
ATOM 2143 O O . LEU A 1 272 ? 22.465 -10.762 0.491 1.00 63.78 272 LEU A O 1
ATOM 2147 N N . PHE A 1 273 ? 23.019 -9.122 1.907 1.00 70.69 273 PHE A N 1
ATOM 2148 C CA . PHE A 1 273 ? 21.727 -8.441 1.910 1.00 70.69 273 PHE A CA 1
ATOM 2149 C C . PHE A 1 273 ? 21.950 -6.951 2.187 1.00 70.69 273 PHE A C 1
ATOM 2151 O O . PHE A 1 273 ? 22.928 -6.567 2.833 1.00 70.69 273 PHE A O 1
ATOM 2158 N N . LYS A 1 274 ? 21.078 -6.085 1.664 1.00 81.75 274 LYS A N 1
ATOM 2159 C CA . LYS A 1 274 ? 21.165 -4.644 1.936 1.00 81.75 274 LYS A CA 1
ATOM 2160 C C . LYS A 1 274 ? 20.645 -4.363 3.344 1.00 81.75 274 LYS A C 1
ATOM 2162 O O . LYS A 1 274 ? 19.748 -5.050 3.823 1.00 81.75 274 LYS A O 1
ATOM 2167 N N . GLU A 1 275 ? 21.131 -3.296 3.975 1.00 81.94 275 GLU A N 1
ATOM 2168 C CA . GLU A 1 275 ? 20.594 -2.821 5.263 1.00 81.94 275 GLU A CA 1
ATOM 2169 C C . GLU A 1 275 ? 19.075 -2.558 5.184 1.00 81.94 275 GLU A C 1
ATOM 2171 O O . GLU A 1 275 ? 18.338 -2.822 6.130 1.00 81.94 275 GLU A O 1
ATOM 2176 N N . GLU A 1 276 ? 18.594 -2.156 4.005 1.00 87.31 276 GLU A N 1
ATOM 2177 C CA . GLU A 1 276 ? 17.174 -1.975 3.684 1.00 87.31 276 GLU A CA 1
ATOM 2178 C C . GLU A 1 276 ? 16.343 -3.265 3.826 1.00 87.31 276 GLU A C 1
ATOM 2180 O O . GLU A 1 276 ? 15.200 -3.213 4.281 1.00 87.31 276 GLU A O 1
ATOM 2185 N N . ASP A 1 277 ? 16.905 -4.422 3.455 1.00 86.31 277 ASP A N 1
ATOM 2186 C CA . ASP A 1 277 ? 16.218 -5.718 3.503 1.00 86.31 277 ASP A CA 1
ATOM 2187 C C . ASP A 1 277 ? 15.959 -6.138 4.961 1.00 86.31 277 ASP A C 1
ATOM 2189 O O . ASP A 1 277 ? 14.870 -6.599 5.312 1.00 86.31 277 ASP A O 1
ATOM 2193 N N . PHE A 1 278 ? 16.952 -5.921 5.831 1.00 87.44 278 PHE A N 1
ATOM 2194 C CA . PHE A 1 278 ? 16.844 -6.200 7.263 1.00 87.44 278 PHE A CA 1
ATOM 2195 C C . PHE A 1 278 ? 15.955 -5.179 7.978 1.00 87.44 278 PHE A C 1
ATOM 2197 O O . PHE A 1 278 ? 15.140 -5.558 8.821 1.00 87.44 278 PHE A O 1
ATOM 2204 N N . ALA A 1 279 ? 16.069 -3.897 7.610 1.00 89.06 279 ALA A N 1
ATOM 2205 C CA . ALA A 1 279 ? 15.218 -2.835 8.133 1.00 89.06 279 ALA A CA 1
ATOM 2206 C C . ALA A 1 279 ? 13.733 -3.183 7.958 1.00 89.06 279 ALA A C 1
ATOM 2208 O O . ALA A 1 279 ? 12.995 -3.148 8.939 1.00 89.06 279 ALA A O 1
ATOM 2209 N N . PHE A 1 280 ? 13.321 -3.632 6.766 1.00 91.81 280 PHE A N 1
ATOM 2210 C CA . PHE A 1 280 ? 11.939 -4.048 6.507 1.00 91.81 280 PHE A CA 1
ATOM 2211 C C . PHE A 1 280 ? 11.467 -5.197 7.420 1.00 91.81 280 PHE A C 1
ATOM 2213 O O . PHE A 1 280 ? 10.378 -5.132 7.996 1.00 91.81 280 PHE A O 1
ATOM 2220 N N . ALA A 1 281 ? 12.287 -6.239 7.595 1.00 89.88 281 ALA A N 1
ATOM 2221 C CA . ALA A 1 281 ? 11.948 -7.364 8.469 1.00 89.88 281 ALA A CA 1
ATOM 2222 C C . ALA A 1 281 ? 11.848 -6.936 9.945 1.00 89.88 281 ALA A C 1
ATOM 2224 O O . ALA A 1 281 ? 10.950 -7.372 10.663 1.00 89.88 281 ALA A O 1
ATOM 2225 N N . SER A 1 282 ? 12.738 -6.045 10.394 1.00 90.12 282 SER A N 1
ATOM 2226 C CA . SER A 1 282 ? 12.673 -5.490 11.748 1.00 90.12 282 SER A CA 1
ATOM 2227 C C . SER A 1 282 ? 11.442 -4.612 11.972 1.00 90.12 282 SER A C 1
ATOM 2229 O O . SER A 1 282 ? 10.800 -4.744 13.011 1.00 90.12 282 SER A O 1
ATOM 2231 N N . THR A 1 283 ? 11.063 -3.770 11.003 1.00 91.38 283 THR A N 1
ATOM 2232 C CA . THR A 1 283 ? 9.849 -2.949 11.105 1.00 91.38 283 THR A CA 1
ATOM 2233 C C . THR A 1 283 ? 8.603 -3.821 11.169 1.00 91.38 283 THR A C 1
ATOM 2235 O O . THR A 1 283 ? 7.749 -3.581 12.013 1.00 91.38 283 THR A O 1
ATOM 2238 N N . TYR A 1 284 ? 8.548 -4.888 10.362 1.00 91.31 284 TYR A N 1
ATOM 2239 C CA . TYR A 1 284 ? 7.456 -5.862 10.395 1.00 91.31 284 TYR A CA 1
ATOM 2240 C C . TYR A 1 284 ? 7.273 -6.469 11.790 1.00 91.31 284 TYR A C 1
ATOM 2242 O O . TYR A 1 284 ? 6.172 -6.451 12.335 1.00 91.31 284 TYR A O 1
ATOM 2250 N N . HIS A 1 285 ? 8.360 -6.954 12.392 1.00 91.00 285 HIS A N 1
ATOM 2251 C CA . HIS A 1 285 ? 8.322 -7.566 13.719 1.00 91.00 285 HIS A CA 1
ATOM 2252 C C . HIS A 1 285 ? 7.949 -6.580 14.828 1.00 91.00 285 HIS A C 1
ATOM 2254 O O . HIS A 1 285 ? 7.203 -6.928 15.736 1.00 91.00 285 HIS A O 1
ATOM 2260 N N . ILE A 1 286 ? 8.440 -5.339 14.757 1.00 89.12 286 ILE A N 1
ATOM 2261 C CA . ILE A 1 286 ? 8.105 -4.303 15.743 1.00 89.12 286 ILE A CA 1
ATOM 2262 C C . ILE A 1 286 ? 6.617 -3.931 15.666 1.00 89.12 286 ILE A C 1
ATOM 2264 O O . ILE A 1 286 ? 6.005 -3.687 16.702 1.00 89.12 286 ILE A O 1
ATOM 2268 N N . GLU A 1 287 ? 6.041 -3.872 14.462 1.00 85.88 287 GLU A N 1
ATOM 2269 C CA . GLU A 1 287 ? 4.653 -3.442 14.261 1.00 85.88 287 GLU A CA 1
ATOM 2270 C C . GLU A 1 287 ? 3.626 -4.548 14.514 1.00 85.88 287 GLU A C 1
ATOM 2272 O O . GLU A 1 287 ? 2.561 -4.270 15.060 1.00 85.88 287 GLU A O 1
ATOM 2277 N N . THR A 1 288 ? 3.928 -5.788 14.126 1.00 85.56 288 THR A N 1
ATOM 2278 C CA . THR A 1 288 ? 2.989 -6.917 14.254 1.00 85.56 288 THR A CA 1
ATOM 2279 C C . THR A 1 288 ? 3.210 -7.748 15.513 1.00 85.56 288 THR A C 1
ATOM 2281 O O . THR A 1 288 ? 2.290 -8.419 15.966 1.00 85.56 288 THR A O 1
ATOM 2284 N N . GLY A 1 289 ? 4.419 -7.727 16.086 1.00 85.75 289 GLY A N 1
ATOM 2285 C CA . GLY A 1 289 ? 4.831 -8.682 17.118 1.00 85.75 289 GLY A CA 1
ATOM 2286 C C . GLY A 1 289 ? 5.037 -10.112 16.596 1.00 85.75 289 GLY A C 1
ATOM 2287 O O . GLY A 1 289 ? 5.408 -10.986 17.375 1.00 85.75 289 GLY A O 1
ATOM 2288 N N . GLU A 1 290 ? 4.829 -10.355 15.297 1.00 86.19 290 GLU A N 1
ATOM 2289 C CA . GLU A 1 290 ? 5.003 -11.646 14.622 1.00 86.19 290 GLU A CA 1
ATOM 2290 C C . GLU A 1 290 ? 6.358 -11.691 13.873 1.00 86.19 290 GLU A C 1
ATOM 2292 O O . GLU A 1 290 ? 7.206 -10.807 14.026 1.00 86.19 290 GLU A O 1
ATOM 2297 N N . GLY A 1 291 ? 6.644 -12.741 13.097 1.00 87.06 291 GLY A N 1
ATOM 2298 C CA . GLY A 1 291 ? 7.884 -12.819 12.307 1.00 87.06 291 GLY A CA 1
ATOM 2299 C C . GLY A 1 291 ? 9.156 -13.282 13.033 1.00 87.06 291 GLY A C 1
ATOM 2300 O O . GLY A 1 291 ? 10.256 -13.130 12.493 1.00 87.06 291 GLY A O 1
ATOM 2301 N N . ASP A 1 292 ? 9.051 -13.902 14.213 1.00 91.00 292 ASP A N 1
ATOM 2302 C CA . ASP A 1 292 ? 10.207 -14.428 14.966 1.00 91.00 292 ASP A CA 1
ATOM 2303 C C . ASP A 1 292 ? 11.081 -15.379 14.138 1.00 91.00 292 ASP A C 1
ATOM 2305 O O . ASP A 1 292 ? 12.316 -15.311 14.170 1.00 91.00 292 ASP A O 1
ATOM 2309 N N . LYS A 1 293 ? 10.444 -16.271 13.365 1.00 92.62 293 LYS A N 1
ATOM 2310 C CA . LYS A 1 293 ? 11.158 -17.223 12.505 1.00 92.62 293 LYS A CA 1
ATOM 2311 C C . LYS A 1 293 ? 11.952 -16.497 11.424 1.00 92.62 293 LYS A C 1
ATOM 2313 O O . LYS A 1 293 ? 13.114 -16.831 11.195 1.00 92.62 293 LYS A O 1
ATOM 2318 N N . LEU A 1 294 ? 11.356 -15.476 10.810 1.00 92.38 294 LEU A N 1
ATOM 2319 C CA . LEU A 1 294 ? 11.997 -14.667 9.779 1.00 92.38 294 LEU A CA 1
ATOM 2320 C C . LEU A 1 294 ? 13.228 -13.946 10.338 1.00 92.38 294 LEU A C 1
ATOM 2322 O O . LEU A 1 294 ? 14.321 -14.102 9.797 1.00 92.38 294 LEU A O 1
ATOM 2326 N N . ILE A 1 295 ? 13.101 -13.242 11.465 1.00 92.25 295 ILE A N 1
ATOM 2327 C CA . ILE A 1 295 ? 14.243 -12.551 12.085 1.00 92.25 295 ILE A CA 1
ATOM 2328 C C . ILE A 1 295 ? 15.338 -13.528 12.495 1.00 92.25 295 ILE A C 1
ATOM 2330 O O . ILE A 1 295 ? 16.520 -13.247 12.284 1.00 92.25 295 ILE A O 1
ATOM 2334 N N . LYS A 1 296 ? 14.965 -14.676 13.066 1.00 93.44 296 LYS A N 1
ATOM 2335 C CA . LYS A 1 296 ? 15.930 -15.703 13.448 1.00 93.44 296 LYS A CA 1
ATOM 2336 C C . LYS A 1 296 ? 16.717 -16.195 12.235 1.00 93.44 296 LYS A C 1
ATOM 2338 O O . LYS A 1 296 ? 17.940 -16.176 12.277 1.00 93.44 296 LYS A O 1
ATOM 2343 N N . THR A 1 297 ? 16.037 -16.539 11.141 1.00 92.06 297 THR A N 1
ATOM 2344 C CA . THR A 1 297 ? 16.703 -17.002 9.911 1.00 92.06 297 THR A CA 1
ATOM 2345 C C . THR A 1 297 ? 17.611 -15.937 9.297 1.00 92.06 297 THR A C 1
ATOM 2347 O O . THR A 1 297 ? 18.729 -16.253 8.904 1.00 92.06 297 THR A O 1
ATOM 2350 N N . LEU A 1 298 ? 17.192 -14.667 9.275 1.00 90.38 298 LEU A N 1
ATOM 2351 C CA . LEU A 1 298 ? 18.027 -13.565 8.785 1.00 90.38 298 LEU A CA 1
ATOM 2352 C C . LEU A 1 298 ? 19.267 -13.351 9.661 1.00 90.38 298 LEU A C 1
ATOM 2354 O O . LEU A 1 298 ? 20.362 -13.146 9.140 1.00 90.38 298 LEU A O 1
ATOM 2358 N N . ARG A 1 299 ? 19.122 -13.445 10.987 1.00 89.44 299 ARG A N 1
ATOM 2359 C CA . ARG A 1 299 ? 20.250 -13.357 11.923 1.00 89.44 299 ARG A CA 1
ATOM 2360 C C . ARG A 1 299 ? 21.204 -14.542 11.776 1.00 89.44 299 ARG A C 1
ATOM 2362 O O . ARG A 1 299 ? 22.414 -14.346 11.845 1.00 89.44 299 ARG A O 1
ATOM 2369 N N . ASP A 1 300 ? 20.675 -15.743 11.560 1.00 89.56 300 ASP A N 1
ATOM 2370 C CA . ASP A 1 300 ? 21.480 -16.941 11.321 1.00 89.56 300 ASP A CA 1
ATOM 2371 C C . ASP A 1 300 ? 22.303 -16.785 10.027 1.00 89.56 300 ASP A C 1
ATOM 2373 O O . ASP A 1 300 ? 23.502 -17.059 10.031 1.00 89.56 300 ASP A O 1
ATOM 2377 N N . ILE A 1 301 ? 21.701 -16.239 8.960 1.00 86.88 301 ILE A N 1
ATOM 2378 C CA . ILE A 1 301 ? 22.388 -15.919 7.695 1.00 86.88 301 ILE A CA 1
ATOM 2379 C C . ILE A 1 301 ? 23.478 -14.852 7.901 1.00 86.88 301 ILE A C 1
ATOM 2381 O O . ILE A 1 301 ? 24.594 -14.992 7.398 1.00 86.88 301 ILE A O 1
ATOM 2385 N N . GLN A 1 302 ? 23.196 -13.802 8.675 1.00 84.25 302 GLN A N 1
ATOM 2386 C CA . GLN A 1 302 ? 24.185 -12.766 8.988 1.00 84.25 302 GLN A CA 1
ATOM 2387 C C . GLN A 1 302 ? 25.394 -13.334 9.747 1.00 84.25 302 GLN A C 1
ATOM 2389 O O . GLN A 1 302 ? 26.535 -13.002 9.446 1.00 84.25 302 GLN A O 1
ATOM 2394 N N . GLN A 1 303 ? 25.160 -14.227 10.710 1.00 81.69 303 GLN A N 1
ATOM 2395 C CA . GLN A 1 303 ? 26.242 -14.862 11.464 1.00 81.69 303 GLN A CA 1
ATOM 2396 C C . GLN A 1 303 ? 27.078 -15.823 10.616 1.00 81.69 303 GLN A C 1
ATOM 2398 O O . GLN A 1 303 ? 28.266 -15.992 10.897 1.00 81.69 303 GLN A O 1
ATOM 2403 N N . THR A 1 304 ? 26.486 -16.479 9.610 1.00 77.38 304 THR A N 1
ATOM 2404 C CA . THR A 1 304 ? 27.254 -17.324 8.684 1.00 77.38 304 THR A CA 1
ATOM 2405 C C . THR A 1 304 ? 28.233 -16.514 7.839 1.00 77.38 304 THR A C 1
ATOM 2407 O O . THR A 1 304 ? 29.354 -16.972 7.652 1.00 77.38 304 THR A O 1
ATOM 2410 N N . ASP A 1 305 ? 27.869 -15.292 7.442 1.00 68.62 305 ASP A N 1
ATOM 2411 C CA . ASP A 1 305 ? 28.760 -14.373 6.717 1.00 68.62 305 ASP A CA 1
ATOM 2412 C C . ASP A 1 305 ? 29.963 -13.948 7.567 1.00 68.62 305 ASP A C 1
ATOM 2414 O O . ASP A 1 305 ? 31.121 -14.071 7.167 1.00 68.62 305 ASP A O 1
ATOM 2418 N N . GLU A 1 306 ? 29.692 -13.520 8.806 1.00 66.81 306 GLU A N 1
ATOM 2419 C CA . GLU A 1 306 ? 30.732 -13.055 9.726 1.00 66.81 306 GLU A CA 1
ATOM 2420 C C . GLU A 1 306 ? 31.785 -14.143 9.998 1.00 66.81 306 GLU A C 1
ATOM 2422 O O . GLU A 1 306 ? 32.976 -13.839 10.049 1.00 66.81 306 GLU A O 1
ATOM 2427 N N . ARG A 1 307 ? 31.372 -15.415 10.111 1.00 61.81 307 ARG A N 1
ATOM 2428 C CA . ARG A 1 307 ? 32.279 -16.558 10.337 1.00 61.81 307 ARG A CA 1
ATOM 2429 C C . ARG A 1 307 ? 33.160 -16.904 9.137 1.00 61.81 307 ARG A C 1
ATOM 2431 O O . ARG A 1 307 ? 34.219 -17.493 9.329 1.00 61.81 307 ARG A O 1
ATOM 2438 N N . GLU A 1 308 ? 32.729 -16.590 7.921 1.00 59.78 308 GLU A N 1
ATOM 2439 C CA . GLU A 1 308 ? 33.479 -16.889 6.694 1.00 59.78 308 GLU A CA 1
ATOM 2440 C C . GLU A 1 308 ? 34.433 -15.742 6.313 1.00 59.78 308 GLU A C 1
ATOM 2442 O O . GLU A 1 308 ? 35.437 -15.950 5.633 1.00 59.78 308 GLU A O 1
ATOM 2447 N N . SER A 1 309 ? 34.176 -14.544 6.848 1.00 53.59 309 SER A N 1
ATOM 2448 C CA . SER A 1 309 ? 34.960 -13.321 6.646 1.00 53.59 309 SER A CA 1
ATOM 2449 C C . SER A 1 309 ? 36.219 -13.167 7.521 1.00 53.59 309 SER A C 1
ATOM 2451 O O . SER A 1 309 ? 36.828 -12.098 7.494 1.00 53.59 309 SER A O 1
ATOM 2453 N N . ASP A 1 310 ? 36.653 -14.197 8.265 1.00 46.09 310 ASP A N 1
ATOM 2454 C CA . ASP A 1 310 ? 37.830 -14.183 9.163 1.00 46.09 310 ASP A CA 1
ATOM 2455 C C . ASP A 1 310 ? 39.195 -14.110 8.413 1.00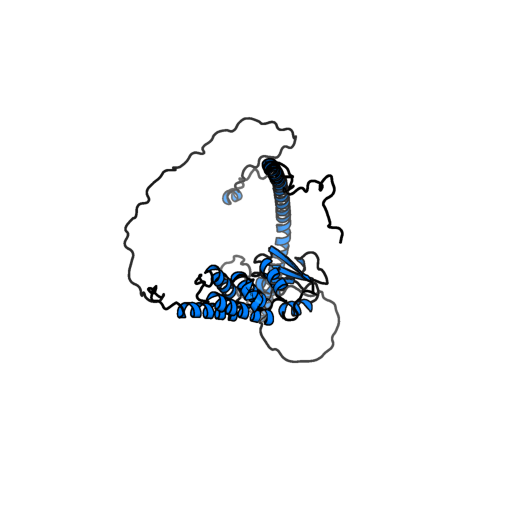 46.09 310 ASP A C 1
ATOM 2457 O O . ASP A 1 310 ? 40.103 -14.929 8.570 1.00 46.09 310 ASP A O 1
ATOM 2461 N N . ILE A 1 311 ? 39.369 -13.048 7.620 1.00 45.78 311 ILE A N 1
ATOM 2462 C CA . ILE A 1 311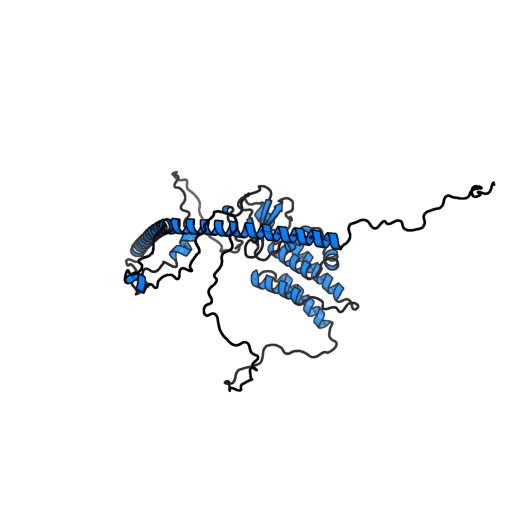 ? 40.631 -12.366 7.312 1.00 45.78 311 ILE A CA 1
ATOM 2463 C C . ILE A 1 311 ? 40.596 -11.055 8.130 1.00 45.78 311 ILE A C 1
ATOM 2465 O O . ILE A 1 311 ? 39.612 -10.320 8.068 1.00 45.78 311 ILE A O 1
ATOM 2469 N N . PRO A 1 312 ? 41.616 -10.722 8.942 1.00 39.19 312 PRO A N 1
ATOM 2470 C CA . PRO A 1 312 ? 41.427 -9.815 10.070 1.00 39.19 312 PRO A CA 1
ATOM 2471 C C . PRO A 1 312 ? 41.348 -8.345 9.638 1.00 39.19 312 PRO A C 1
ATOM 2473 O O . PRO A 1 312 ? 42.354 -7.770 9.223 1.00 39.19 312 PRO A O 1
ATOM 2476 N N . VAL A 1 313 ? 40.196 -7.695 9.845 1.00 36.78 313 VAL A N 1
ATOM 2477 C CA . VAL A 1 313 ? 40.087 -6.226 9.837 1.00 36.78 313 VAL A CA 1
ATOM 2478 C C . VAL A 1 313 ? 39.239 -5.724 11.018 1.00 36.78 313 VAL A C 1
ATOM 2480 O O . VAL A 1 313 ? 38.059 -6.010 11.153 1.00 36.78 313 VAL A O 1
ATOM 2483 N N . MET A 1 314 ? 39.933 -4.994 11.896 1.00 33.81 314 MET A N 1
ATOM 2484 C CA . MET A 1 314 ? 39.528 -4.013 12.918 1.00 33.81 314 MET A CA 1
ATOM 2485 C C . MET A 1 314 ? 38.039 -3.923 13.344 1.00 33.81 314 MET A C 1
ATOM 2487 O O . MET A 1 314 ? 37.187 -3.400 12.633 1.00 33.81 314 MET A O 1
ATOM 2491 N N . LYS A 1 315 ? 37.764 -4.322 14.597 1.00 35.47 315 LYS A N 1
ATOM 2492 C CA . LYS A 1 315 ? 36.458 -4.221 15.278 1.00 35.47 315 LYS A CA 1
ATOM 2493 C C . LYS A 1 315 ? 36.062 -2.766 15.585 1.00 35.47 315 LYS A C 1
ATOM 2495 O O . LYS A 1 315 ? 36.841 -2.037 16.199 1.00 35.47 315 LYS A O 1
ATOM 2500 N N . LEU A 1 316 ? 34.819 -2.392 15.269 1.00 38.31 316 LEU A N 1
ATOM 2501 C CA . LEU A 1 316 ? 34.128 -1.219 15.829 1.00 38.31 316 LEU A CA 1
ATOM 2502 C C . LEU A 1 316 ? 33.533 -1.548 17.221 1.00 38.31 316 LEU A C 1
ATOM 2504 O O . LEU A 1 316 ? 33.225 -2.712 17.495 1.00 38.31 316 LEU A O 1
ATOM 2508 N N . PRO A 1 317 ? 33.403 -0.564 18.135 1.00 38.38 317 PRO A N 1
ATOM 2509 C CA . PRO A 1 317 ? 33.123 -0.821 19.548 1.00 38.38 317 PRO A CA 1
ATOM 2510 C C . PRO A 1 317 ? 31.639 -1.116 19.825 1.00 38.38 317 PRO A C 1
ATOM 2512 O O . PRO A 1 317 ? 30.747 -0.519 19.226 1.00 38.38 317 PRO A O 1
ATOM 2515 N N . ARG A 1 318 ? 31.379 -2.020 20.784 1.00 38.31 318 ARG A N 1
ATOM 2516 C CA . ARG A 1 318 ? 30.036 -2.355 21.293 1.00 38.31 318 ARG A CA 1
ATOM 2517 C C . ARG A 1 318 ? 29.493 -1.256 22.212 1.00 38.31 318 ARG A C 1
ATOM 2519 O O . ARG A 1 318 ? 30.215 -0.733 23.057 1.00 38.31 318 ARG A O 1
ATOM 2526 N N . ALA A 1 319 ? 28.195 -0.983 22.091 1.00 39.75 319 ALA A N 1
ATOM 2527 C CA . ALA A 1 319 ? 27.424 -0.169 23.025 1.00 39.75 319 ALA A CA 1
ATOM 2528 C C . ALA A 1 319 ? 27.402 -0.823 24.419 1.00 39.75 319 ALA A C 1
ATOM 2530 O O . ALA A 1 319 ? 26.907 -1.941 24.565 1.00 39.75 319 ALA A O 1
ATOM 2531 N N . GLY A 1 320 ? 27.940 -0.144 25.438 1.00 40.12 320 GLY A N 1
ATOM 2532 C CA . GLY A 1 320 ? 27.863 -0.646 26.813 1.00 40.12 320 GLY A CA 1
ATOM 2533 C C . GLY A 1 320 ? 28.651 0.101 27.889 1.00 40.12 320 GLY A C 1
ATOM 2534 O O . GLY A 1 320 ? 28.251 0.031 29.044 1.00 40.12 320 GLY A O 1
ATOM 2535 N N . ASP A 1 321 ? 29.694 0.865 27.558 1.00 35.94 321 ASP A N 1
ATOM 2536 C CA . ASP A 1 321 ? 30.547 1.486 28.582 1.00 35.94 321 ASP A CA 1
ATOM 2537 C C . ASP A 1 321 ? 30.610 3.010 28.448 1.00 35.94 321 ASP A C 1
ATOM 2539 O O . ASP A 1 321 ? 31.380 3.489 27.631 1.00 35.94 321 ASP A O 1
ATOM 2543 N N . VAL A 1 322 ? 29.850 3.757 29.269 1.00 34.88 322 VAL A N 1
ATOM 2544 C CA . VAL A 1 322 ? 30.273 5.005 29.959 1.00 34.88 322 VAL A CA 1
ATOM 2545 C C . VAL A 1 322 ? 29.283 5.314 31.106 1.00 34.88 322 VAL A C 1
ATOM 2547 O O . VAL A 1 322 ? 28.096 5.544 30.878 1.00 34.88 322 VAL A O 1
ATOM 2550 N N . ARG A 1 323 ? 29.779 5.379 32.354 1.00 29.81 323 ARG A N 1
ATOM 2551 C CA . ARG A 1 323 ? 29.112 6.019 33.516 1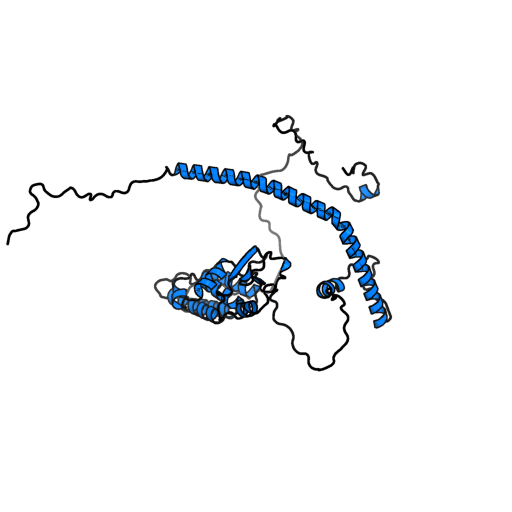.00 29.81 323 ARG A CA 1
ATOM 2552 C C . ARG A 1 323 ? 29.468 7.520 33.605 1.00 29.81 323 ARG A C 1
ATOM 2554 O O . ARG A 1 323 ? 30.503 7.921 33.081 1.00 29.81 323 ARG A O 1
ATOM 2561 N N . PRO A 1 324 ? 28.659 8.352 34.295 1.00 48.84 324 PRO A N 1
ATOM 2562 C CA . PRO A 1 324 ? 28.582 9.794 34.054 1.00 48.84 324 PRO A CA 1
ATOM 2563 C C . PRO A 1 324 ? 29.508 10.634 34.949 1.00 48.84 324 PRO A C 1
ATOM 2565 O O . PRO A 1 324 ? 29.725 10.292 36.110 1.00 48.84 324 PRO A O 1
ATOM 2568 N N . LYS A 1 325 ? 29.985 11.765 34.410 1.00 27.86 325 LYS A N 1
ATOM 2569 C CA . LYS A 1 325 ? 30.511 13.006 35.043 1.00 27.86 325 LYS A CA 1
ATOM 2570 C C . LYS A 1 325 ? 30.906 13.920 33.861 1.00 27.86 325 LYS A C 1
ATOM 2572 O O . LYS A 1 325 ? 31.434 13.401 32.893 1.00 27.86 325 LYS A O 1
ATOM 2577 N N . SER A 1 326 ? 30.705 15.232 33.778 1.00 30.34 326 SER A N 1
ATOM 2578 C CA . SER A 1 326 ? 30.234 16.311 34.652 1.00 30.34 326 SER A CA 1
ATOM 2579 C C . SER A 1 326 ? 30.017 17.557 33.757 1.00 30.34 326 SER A C 1
ATOM 2581 O O . SER A 1 326 ? 30.718 17.681 32.764 1.00 30.34 326 SER A O 1
ATOM 2583 N N . LYS A 1 327 ? 29.054 18.418 34.132 1.00 30.44 327 LYS A N 1
ATOM 2584 C CA . LYS A 1 327 ? 28.677 19.796 33.698 1.00 30.44 327 LYS A CA 1
ATOM 2585 C C . LYS A 1 327 ? 29.297 20.464 32.435 1.00 30.44 327 LYS A C 1
ATOM 2587 O O . LYS A 1 327 ? 30.499 20.376 32.222 1.00 30.44 327 LYS A O 1
ATOM 2592 N N . PRO A 1 328 ? 28.499 21.258 31.681 1.00 31.39 328 PRO A N 1
ATOM 2593 C CA . PRO A 1 328 ? 28.942 21.934 30.463 1.00 31.39 328 PRO A CA 1
ATOM 2594 C C . PRO A 1 328 ? 29.581 23.301 30.759 1.00 31.39 328 PRO A C 1
ATOM 2596 O O . PRO A 1 328 ? 28.996 24.117 31.469 1.00 31.39 328 PRO A O 1
ATOM 2599 N N . GLU A 1 329 ? 30.747 23.561 30.169 1.00 28.78 329 GLU A N 1
ATOM 2600 C CA . GLU A 1 329 ? 31.315 24.904 30.020 1.00 28.78 329 GLU A CA 1
ATOM 2601 C C . GLU A 1 329 ? 31.300 25.302 28.539 1.00 28.78 329 GLU A C 1
ATOM 2603 O O . GLU A 1 329 ? 31.646 24.525 27.647 1.00 28.78 329 GLU A O 1
ATOM 2608 N N . GLU A 1 330 ? 30.816 26.518 28.306 1.00 36.66 330 GLU A N 1
ATOM 2609 C CA . GLU A 1 330 ? 30.658 27.193 27.024 1.00 36.66 330 GLU A CA 1
ATOM 2610 C C . GLU A 1 330 ? 31.996 27.414 26.310 1.00 36.66 330 GLU A C 1
ATOM 2612 O O . GLU A 1 330 ? 32.857 28.074 26.874 1.00 36.66 330 GLU A O 1
ATOM 2617 N N . VAL A 1 331 ? 32.108 27.069 25.018 1.00 27.41 331 VAL A N 1
ATOM 2618 C CA . VAL A 1 331 ? 32.830 27.911 24.040 1.00 27.41 331 VAL A CA 1
ATOM 2619 C C . VAL A 1 331 ? 32.205 27.778 22.644 1.00 27.41 331 VAL A C 1
ATOM 2621 O O . VAL A 1 331 ? 32.397 26.810 21.918 1.00 27.41 331 VAL A O 1
ATOM 2624 N N . LYS A 1 332 ? 31.461 28.830 22.297 1.00 35.84 332 LYS A N 1
ATOM 2625 C CA . LYS A 1 332 ? 31.252 29.470 20.986 1.00 35.84 332 LYS A CA 1
ATOM 2626 C C . LYS A 1 332 ? 31.935 28.825 19.768 1.00 35.84 332 LYS A C 1
ATOM 2628 O O . LYS A 1 332 ? 33.156 28.889 19.630 1.00 35.84 332 LYS A O 1
ATOM 2633 N N . GLN A 1 333 ? 31.127 28.467 18.767 1.00 28.25 333 GLN A N 1
ATOM 2634 C CA . GLN A 1 333 ? 31.551 28.522 17.368 1.00 28.25 333 GLN A CA 1
ATOM 2635 C C . GLN A 1 333 ? 30.621 29.397 16.526 1.00 28.25 333 GLN A C 1
ATOM 2637 O O . GLN A 1 333 ? 29.397 29.363 16.624 1.00 28.25 333 GLN A O 1
ATOM 2642 N N . LYS A 1 334 ? 31.299 30.250 15.760 1.00 26.89 334 LYS A N 1
ATOM 2643 C CA . LYS A 1 334 ? 30.826 31.350 14.929 1.00 26.89 334 LYS A CA 1
ATOM 2644 C C . LYS A 1 334 ? 29.896 30.853 13.824 1.00 26.89 334 LYS A C 1
ATOM 2646 O O . LYS A 1 334 ? 30.317 30.080 12.971 1.00 26.89 334 LYS A O 1
ATOM 2651 N N . VAL A 1 335 ? 28.687 31.401 13.789 1.00 27.38 335 VAL A N 1
ATOM 2652 C CA . VAL A 1 335 ? 27.855 31.434 12.585 1.00 27.38 335 VAL A CA 1
ATOM 2653 C C . VAL A 1 335 ? 28.348 32.612 11.748 1.00 27.38 335 VAL A C 1
ATOM 2655 O O . VAL A 1 335 ? 28.292 33.756 12.191 1.00 27.38 335 VAL A O 1
ATOM 2658 N N . SER A 1 336 ? 28.915 32.326 10.579 1.00 28.92 336 SER A N 1
ATOM 2659 C CA . SER A 1 336 ? 29.308 33.338 9.602 1.00 28.92 336 SER A CA 1
ATOM 2660 C C . SER A 1 336 ? 28.103 33.752 8.765 1.00 28.92 336 SER A C 1
ATOM 2662 O O . SER A 1 336 ? 27.515 32.938 8.051 1.00 28.92 336 SER A O 1
ATOM 2664 N N . ASP A 1 337 ? 27.785 35.037 8.855 1.00 30.06 337 ASP A N 1
ATOM 2665 C CA . ASP A 1 337 ? 26.778 35.754 8.091 1.00 30.06 337 ASP A CA 1
ATOM 2666 C C . ASP A 1 337 ? 26.997 35.669 6.575 1.00 30.06 337 ASP A C 1
ATOM 2668 O O . ASP A 1 337 ? 28.016 36.121 6.055 1.00 30.06 337 ASP A O 1
ATOM 2672 N N . THR A 1 338 ? 25.967 35.243 5.841 1.00 32.09 338 THR A N 1
ATOM 2673 C CA . THR A 1 338 ? 25.690 35.782 4.503 1.00 32.09 338 THR A CA 1
ATOM 2674 C C . THR A 1 338 ? 24.198 36.082 4.354 1.00 32.09 338 THR A C 1
ATOM 2676 O O . THR A 1 338 ? 23.370 35.229 4.068 1.00 32.09 338 THR A O 1
ATOM 2679 N N . LYS A 1 339 ? 23.881 37.355 4.622 1.00 36.34 339 LYS A N 1
ATOM 2680 C CA . LYS A 1 339 ? 22.930 38.223 3.910 1.00 36.34 339 LYS A CA 1
ATOM 2681 C C . LYS A 1 339 ? 21.748 37.535 3.205 1.00 36.34 339 LYS A C 1
ATOM 2683 O O . LYS A 1 339 ? 21.864 37.202 2.039 1.00 36.34 339 LYS A O 1
ATOM 2688 N N . TYR A 1 340 ? 20.577 37.560 3.840 1.00 29.75 340 TYR A N 1
ATOM 2689 C CA . TYR A 1 340 ? 19.379 38.181 3.255 1.00 29.75 340 TYR A CA 1
ATOM 2690 C C . TYR A 1 340 ? 18.540 38.776 4.390 1.00 29.75 340 TYR A C 1
ATOM 2692 O O . TYR A 1 340 ? 17.820 38.105 5.123 1.00 29.75 340 TYR A O 1
ATOM 2700 N N . SER A 1 341 ? 18.731 40.076 4.585 1.00 29.48 341 SER A N 1
ATOM 2701 C CA . SER A 1 341 ? 18.042 40.901 5.563 1.00 29.48 341 SER A CA 1
ATOM 2702 C C . SER A 1 341 ? 16.626 41.243 5.100 1.00 29.48 341 SER A C 1
ATOM 2704 O O . SER A 1 341 ? 16.445 41.738 3.993 1.00 29.48 341 SER A O 1
ATOM 2706 N N . LYS A 1 342 ? 15.675 41.024 6.012 1.00 30.62 342 LYS A N 1
ATOM 2707 C CA . LYS A 1 342 ? 14.563 41.905 6.408 1.00 30.62 342 LYS A CA 1
ATOM 2708 C C . LYS A 1 342 ? 13.904 42.805 5.350 1.00 30.62 342 LYS A C 1
ATOM 2710 O O . LYS A 1 342 ? 14.518 43.719 4.818 1.00 30.62 342 LYS A O 1
ATOM 2715 N N . SER A 1 343 ? 12.572 42.679 5.352 1.00 32.12 343 SER A N 1
ATOM 2716 C CA . SER A 1 343 ? 11.572 43.752 5.264 1.00 32.12 343 SER A CA 1
ATOM 2717 C C . SER A 1 343 ? 11.522 44.563 3.974 1.00 32.12 343 SER A C 1
ATOM 2719 O O . SER A 1 343 ? 12.451 45.288 3.666 1.00 32.12 343 SER A O 1
ATOM 2721 N N . VAL A 1 344 ? 10.367 44.539 3.310 1.00 32.56 344 VAL A N 1
ATOM 2722 C CA . VAL A 1 344 ? 9.449 45.685 3.164 1.00 32.56 344 VAL A CA 1
ATOM 2723 C C . VAL A 1 344 ? 8.273 45.182 2.324 1.00 32.56 344 VAL A C 1
ATOM 2725 O O . VAL A 1 344 ? 8.383 45.024 1.116 1.00 32.56 344 VAL A O 1
ATOM 2728 N N . LEU A 1 345 ? 7.132 44.944 2.966 1.00 32.78 345 LEU A N 1
ATOM 2729 C CA . LEU A 1 345 ? 5.827 45.038 2.311 1.00 32.78 345 LEU A CA 1
ATOM 2730 C C . LEU A 1 345 ? 4.983 45.985 3.162 1.00 32.78 345 LEU A C 1
ATOM 2732 O O . LEU A 1 345 ? 4.136 45.580 3.950 1.00 32.78 345 LEU A O 1
ATOM 2736 N N . LYS A 1 346 ? 5.332 47.268 3.041 1.00 30.59 346 LYS A N 1
ATOM 2737 C CA . LYS A 1 346 ? 4.375 48.364 3.124 1.00 30.59 346 LYS A CA 1
ATOM 2738 C C . LYS A 1 346 ? 3.916 48.648 1.700 1.00 30.59 346 LYS A C 1
ATOM 2740 O O . LYS A 1 346 ? 4.755 48.820 0.818 1.00 30.59 346 LYS A O 1
ATOM 2745 N N . ASP A 1 347 ? 2.602 48.652 1.540 1.00 35.25 347 ASP A N 1
ATOM 2746 C CA . ASP A 1 347 ? 1.807 49.538 0.699 1.00 35.25 347 ASP A CA 1
ATOM 2747 C C . ASP A 1 347 ? 2.389 49.899 -0.671 1.00 35.25 347 ASP A C 1
ATOM 2749 O O . ASP A 1 347 ? 3.217 50.800 -0.808 1.00 35.25 347 ASP A O 1
ATOM 2753 N N . LYS A 1 348 ? 1.846 49.265 -1.713 1.00 30.09 348 LYS A N 1
ATOM 2754 C CA . LYS A 1 348 ? 1.641 49.938 -2.995 1.00 30.09 348 LYS A CA 1
ATOM 2755 C C . LYS A 1 348 ? 0.398 49.395 -3.688 1.00 30.09 348 LYS A C 1
ATOM 2757 O O . LYS A 1 348 ? 0.292 48.219 -4.018 1.00 30.09 348 LYS A O 1
ATOM 2762 N N . GLU A 1 349 ? -0.538 50.319 -3.819 1.00 34.62 349 GLU A N 1
ATOM 2763 C CA . GLU A 1 349 ? -1.758 50.328 -4.609 1.00 34.62 349 GLU A CA 1
ATOM 2764 C C . GLU A 1 349 ? -1.616 49.554 -5.930 1.00 34.62 349 GLU A C 1
ATOM 2766 O O . GLU A 1 349 ? -0.766 49.877 -6.759 1.00 34.62 349 GLU A O 1
ATOM 2771 N N . PHE A 1 350 ? -2.493 48.574 -6.155 1.00 28.00 350 PHE A N 1
ATOM 2772 C CA . PHE A 1 350 ? -2.756 48.046 -7.492 1.00 28.00 350 PHE A CA 1
ATOM 2773 C C . PHE A 1 350 ? -4.079 48.616 -7.993 1.00 28.00 350 PHE A C 1
ATOM 2775 O O . PHE A 1 350 ? -5.169 48.177 -7.626 1.00 28.00 350 PHE A O 1
ATOM 2782 N N . SER A 1 351 ? -3.939 49.642 -8.823 1.00 30.11 351 SER A N 1
ATOM 2783 C CA . SER A 1 351 ? -4.949 50.127 -9.748 1.00 30.11 351 SER A CA 1
ATOM 2784 C C . SER A 1 351 ? -4.893 49.338 -11.068 1.00 30.11 351 SER A C 1
ATOM 2786 O O . SER A 1 351 ? -3.912 48.660 -11.365 1.00 30.11 351 SER A O 1
ATOM 2788 N N . ALA A 1 352 ? -5.956 49.512 -11.859 1.00 31.05 352 ALA A N 1
ATOM 2789 C CA . ALA A 1 352 ? -6.125 49.158 -13.273 1.00 31.05 352 ALA A CA 1
ATOM 2790 C C . ALA A 1 352 ? -6.634 47.739 -13.613 1.00 31.05 352 ALA A C 1
ATOM 2792 O O . ALA A 1 352 ? -5.897 46.800 -13.894 1.00 31.05 352 ALA A O 1
ATOM 2793 N N . ALA A 1 353 ? -7.968 47.664 -13.644 1.00 36.06 353 ALA A N 1
ATOM 2794 C CA . ALA A 1 353 ? -8.819 47.051 -14.666 1.00 36.06 353 ALA A CA 1
ATOM 2795 C C . ALA A 1 353 ? -8.171 46.111 -15.705 1.00 36.06 353 ALA A C 1
ATOM 2797 O O . ALA A 1 353 ? -7.438 46.539 -16.595 1.00 36.06 353 ALA A O 1
ATOM 2798 N N . LYS A 1 354 ? -8.653 44.865 -15.717 1.00 29.89 354 LYS A N 1
ATOM 2799 C CA . LYS A 1 354 ? -8.764 44.049 -16.928 1.00 29.89 354 LYS A CA 1
ATOM 2800 C C . LYS A 1 354 ? -10.231 43.635 -17.055 1.00 29.89 354 LYS A C 1
ATOM 2802 O O . LYS A 1 354 ? -10.741 42.914 -16.203 1.00 29.89 354 LYS A O 1
ATOM 2807 N N . LYS A 1 355 ? -10.928 44.178 -18.058 1.00 41.19 355 LYS A N 1
ATOM 2808 C CA . LYS A 1 355 ? -12.245 43.681 -18.474 1.00 41.19 355 LYS A CA 1
ATOM 2809 C C . LYS A 1 355 ? -12.008 42.357 -19.191 1.00 41.19 355 LYS A C 1
ATOM 2811 O O . LYS A 1 355 ? -11.386 42.353 -20.249 1.00 41.19 355 LYS A O 1
ATOM 2816 N N . GLU A 1 356 ? -12.478 41.276 -18.590 1.00 33.59 356 GLU A N 1
ATOM 2817 C CA . GLU A 1 356 ? -12.634 39.977 -19.231 1.00 33.59 356 GLU A CA 1
ATOM 2818 C C . GLU A 1 356 ? -14.126 39.625 -19.175 1.00 33.59 356 GLU A C 1
ATOM 2820 O O . GLU A 1 356 ? -14.834 39.963 -18.226 1.00 33.59 356 GLU A O 1
ATOM 2825 N N . GLU A 1 357 ? -14.594 39.087 -20.287 1.00 44.28 357 GLU A N 1
ATOM 2826 C CA . GLU A 1 357 ? -15.968 38.981 -20.757 1.00 44.28 357 GLU A CA 1
ATOM 2827 C C . GLU A 1 357 ? -16.699 37.815 -20.076 1.00 44.28 357 GLU A C 1
ATOM 2829 O O . GLU A 1 357 ? -16.749 36.717 -20.614 1.00 44.28 357 GLU A O 1
ATOM 2834 N N . ASP A 1 358 ? -17.224 38.033 -18.868 1.00 40.94 358 ASP A N 1
ATOM 2835 C CA . ASP A 1 358 ? -18.291 37.202 -18.294 1.00 40.94 358 ASP A CA 1
ATOM 2836 C C . ASP A 1 358 ? -18.956 37.950 -17.119 1.00 40.94 358 ASP A C 1
ATOM 2838 O O . ASP A 1 358 ? -18.303 38.290 -16.129 1.00 40.94 358 ASP A O 1
ATOM 2842 N N . ASP A 1 359 ? -20.258 38.233 -17.216 1.00 43.78 359 ASP A N 1
ATOM 2843 C CA . ASP A 1 359 ? -21.047 39.041 -16.263 1.00 43.78 359 ASP A CA 1
ATOM 2844 C C . ASP A 1 359 ? -21.356 38.298 -14.940 1.00 43.78 359 ASP A C 1
ATOM 2846 O O . ASP A 1 359 ? -22.493 38.237 -14.465 1.00 43.78 359 ASP A O 1
ATOM 2850 N N . ARG A 1 360 ? -20.341 37.720 -14.288 1.00 40.69 360 ARG A N 1
ATOM 2851 C CA . ARG A 1 360 ? -20.473 37.134 -12.943 1.00 40.69 360 ARG A CA 1
ATOM 2852 C C . ARG A 1 360 ? -19.605 37.878 -11.939 1.00 40.69 360 ARG A C 1
ATOM 2854 O O . ARG A 1 360 ? -18.414 37.622 -11.780 1.00 40.69 360 ARG A O 1
ATOM 2861 N N . VAL A 1 361 ? -20.242 38.790 -11.209 1.00 37.09 361 VAL A N 1
ATOM 2862 C CA . VAL A 1 361 ? -19.647 39.479 -10.059 1.00 37.09 361 VAL A CA 1
ATOM 2863 C C . VAL A 1 361 ? -19.540 38.493 -8.893 1.00 37.09 361 VAL A C 1
ATOM 2865 O O . VAL A 1 361 ? -20.532 38.185 -8.235 1.00 37.09 361 VAL A O 1
ATOM 2868 N N . HIS A 1 362 ? -18.334 38.005 -8.607 1.00 38.16 362 HIS A N 1
ATOM 2869 C CA . HIS A 1 362 ? -18.047 37.327 -7.343 1.00 38.16 362 HIS A CA 1
ATOM 2870 C C . HIS A 1 362 ? -17.557 38.354 -6.308 1.00 38.16 362 HIS A C 1
ATOM 2872 O O . HIS A 1 362 ? -16.633 39.114 -6.611 1.00 38.16 362 HIS A O 1
ATOM 2878 N N . PRO A 1 363 ? -18.130 38.408 -5.089 1.00 43.03 363 PRO A N 1
ATOM 2879 C CA . PRO A 1 363 ? -17.653 39.328 -4.065 1.00 43.03 363 PRO A CA 1
ATOM 2880 C C . PRO A 1 363 ? -16.226 38.965 -3.630 1.00 43.03 363 PRO A C 1
ATOM 2882 O O . PRO A 1 363 ? -15.914 37.812 -3.323 1.00 43.03 363 PRO A O 1
ATOM 2885 N N . ILE A 1 364 ? -15.362 39.980 -3.588 1.00 42.78 364 ILE A N 1
ATOM 2886 C CA . ILE A 1 364 ? -13.990 39.907 -3.080 1.00 42.78 364 ILE A CA 1
ATOM 2887 C C . ILE A 1 364 ? -14.047 39.524 -1.594 1.00 42.78 364 ILE A C 1
ATOM 2889 O O . ILE A 1 364 ? -14.628 40.245 -0.784 1.00 42.78 364 ILE A O 1
ATOM 2893 N N . ARG A 1 365 ? -13.438 38.393 -1.216 1.00 43.16 365 ARG A N 1
ATOM 2894 C CA . ARG A 1 365 ? -13.287 38.006 0.194 1.00 43.16 365 ARG A CA 1
ATOM 2895 C C . ARG A 1 365 ? -12.257 38.916 0.861 1.00 43.16 365 ARG A C 1
ATOM 2897 O O . ARG A 1 365 ? -11.071 38.816 0.559 1.00 43.16 365 ARG A O 1
ATOM 2904 N N . GLN A 1 366 ? -12.688 39.762 1.794 1.00 38.88 366 GLN A N 1
ATOM 2905 C CA . GLN A 1 366 ? -11.771 40.290 2.805 1.00 38.88 366 GLN A CA 1
ATOM 2906 C C . GLN A 1 366 ? -11.460 39.178 3.823 1.00 38.88 366 GLN A C 1
ATOM 2908 O O . GLN A 1 366 ? -12.352 38.384 4.139 1.00 38.88 366 GLN A O 1
ATOM 2913 N N . PRO A 1 367 ? -10.224 39.082 4.344 1.00 38.88 367 PRO A N 1
ATOM 2914 C CA . PRO A 1 367 ? -9.920 38.160 5.431 1.00 38.88 367 PRO A CA 1
ATOM 2915 C C . PRO A 1 367 ? -10.693 38.584 6.688 1.00 38.88 367 PRO A C 1
ATOM 2917 O O . PRO A 1 367 ? -10.412 39.620 7.287 1.00 38.88 367 PRO A O 1
ATOM 2920 N N . THR A 1 368 ? -11.683 37.788 7.092 1.00 52.47 368 THR A N 1
ATOM 2921 C CA . THR A 1 368 ? -12.411 37.983 8.349 1.00 52.47 368 THR A CA 1
ATOM 2922 C C . THR A 1 368 ? -11.531 37.528 9.506 1.00 52.47 368 THR A C 1
ATOM 2924 O O . THR A 1 368 ? -11.475 36.340 9.825 1.00 52.47 368 THR A O 1
ATOM 2927 N N . VAL A 1 369 ? -10.827 38.468 10.134 1.00 50.91 369 VAL A N 1
ATOM 2928 C CA . VAL A 1 369 ? -10.277 38.255 11.476 1.00 50.91 369 VAL A CA 1
ATOM 2929 C C . VAL A 1 369 ? -11.475 38.179 12.435 1.00 50.91 369 VAL A C 1
ATOM 2931 O O . VAL A 1 369 ? -12.257 39.133 12.473 1.00 50.91 369 VAL A O 1
ATOM 2934 N N . PRO A 1 370 ? -11.691 37.072 13.170 1.00 57.19 370 PRO A N 1
ATOM 2935 C CA . PRO A 1 370 ? -12.787 37.004 14.130 1.00 57.19 370 PRO A CA 1
ATOM 2936 C C . PRO A 1 370 ? -12.572 38.048 15.242 1.00 57.19 370 PRO A C 1
ATOM 2938 O O . PRO A 1 370 ? -11.437 38.215 15.702 1.00 57.19 370 PRO A O 1
ATOM 2941 N N . PRO A 1 371 ? -13.619 38.775 15.678 1.00 61.38 371 PRO A N 1
ATOM 2942 C CA . PRO A 1 371 ? -13.478 39.780 16.725 1.00 61.38 371 PRO A CA 1
ATOM 2943 C C . PRO A 1 371 ? -13.081 39.125 18.053 1.00 61.38 371 PRO A C 1
ATOM 2945 O O . PRO A 1 371 ? -13.505 38.013 18.371 1.00 61.38 371 PRO A O 1
ATOM 2948 N N . SER A 1 372 ? -12.268 39.827 18.845 1.00 63.44 372 SER A N 1
ATOM 2949 C CA . SER A 1 372 ? -11.871 39.362 20.173 1.00 63.44 372 SER A CA 1
ATOM 2950 C C . SER A 1 372 ? -13.094 39.202 21.087 1.00 63.44 372 SER A C 1
ATOM 2952 O O . SER A 1 372 ? -14.081 39.934 20.985 1.00 63.44 372 SER A O 1
ATOM 2954 N N . ILE A 1 373 ? -13.026 38.244 22.015 1.00 59.16 373 ILE A N 1
ATOM 2955 C CA . ILE A 1 373 ? -14.126 37.896 22.935 1.00 59.16 373 ILE A CA 1
ATOM 2956 C C . ILE A 1 373 ? -14.593 39.116 23.753 1.00 59.16 373 ILE A C 1
ATOM 2958 O O . ILE A 1 373 ? -15.771 39.248 24.083 1.00 59.16 373 ILE A O 1
ATOM 2962 N N . GLU A 1 374 ? -13.686 40.049 24.040 1.00 62.31 374 GLU A N 1
ATOM 2963 C CA . GLU A 1 374 ? -14.003 41.293 24.745 1.00 62.31 374 GLU A CA 1
ATOM 2964 C C . GLU A 1 374 ? -14.860 42.259 23.914 1.00 62.31 374 GLU A C 1
ATOM 2966 O O . GLU A 1 374 ? -15.714 42.946 24.475 1.00 62.31 374 GLU A O 1
ATOM 2971 N N . ALA A 1 375 ? -14.689 42.280 22.588 1.00 63.16 375 ALA A N 1
ATOM 2972 C CA . ALA A 1 375 ? -15.484 43.111 21.684 1.00 63.16 375 ALA A CA 1
ATOM 2973 C C . ALA A 1 375 ? -16.925 42.589 21.539 1.00 63.16 375 ALA A C 1
ATOM 2975 O O . ALA A 1 375 ? -17.864 43.380 21.450 1.00 63.16 375 ALA A O 1
ATOM 2976 N N . LEU A 1 376 ? -17.118 41.265 21.604 1.00 59.22 376 LEU A N 1
ATOM 2977 C CA . LEU A 1 376 ? -18.449 40.643 21.637 1.00 59.22 376 LEU A CA 1
ATOM 2978 C C . LEU A 1 376 ? -19.205 40.972 22.931 1.00 59.22 376 LEU A C 1
ATOM 2980 O O . LEU A 1 376 ? -20.402 41.241 22.888 1.00 59.22 376 LEU A O 1
ATOM 2984 N N . LYS A 1 377 ? -18.509 41.024 24.074 1.00 56.59 377 LYS A N 1
ATOM 2985 C CA . LYS A 1 377 ? -19.123 41.388 25.362 1.00 56.59 377 LYS A CA 1
ATOM 2986 C C . LYS A 1 377 ? -19.538 42.861 25.454 1.00 56.59 377 LYS A C 1
ATOM 2988 O O . LYS A 1 377 ? -20.443 43.168 26.221 1.00 56.59 377 LYS A O 1
ATOM 2993 N N . ARG A 1 378 ? -18.902 43.765 24.696 1.00 61.12 378 ARG A N 1
ATOM 2994 C CA . ARG A 1 378 ? -19.232 45.206 24.683 1.00 61.12 378 ARG A CA 1
ATOM 2995 C C . ARG A 1 378 ? -20.327 45.593 23.682 1.00 61.12 378 ARG A C 1
ATOM 2997 O O . ARG A 1 378 ? -20.799 46.720 23.731 1.00 61.12 378 ARG A O 1
ATOM 3004 N N . GLY A 1 379 ? -20.760 44.675 22.813 1.00 49.94 379 GLY A N 1
ATOM 3005 C CA . GLY A 1 379 ? -21.846 44.932 21.857 1.00 49.94 379 GLY A CA 1
ATOM 3006 C C . GLY A 1 379 ? -21.461 45.807 20.654 1.00 49.94 379 GLY A C 1
ATOM 3007 O O . GLY A 1 379 ? -22.340 46.263 19.926 1.00 49.94 379 GLY A O 1
ATOM 3008 N N . ASP A 1 380 ? -20.166 46.014 20.402 1.00 54.09 380 ASP A N 1
ATOM 3009 C CA . ASP A 1 380 ? -19.665 46.879 19.319 1.00 54.09 380 ASP A CA 1
ATOM 3010 C C . ASP A 1 380 ? -19.613 46.194 17.937 1.00 54.09 380 ASP A C 1
ATOM 3012 O O . ASP A 1 380 ? -19.243 46.812 16.937 1.00 54.09 380 ASP A O 1
ATOM 3016 N N . ALA A 1 381 ? -20.014 44.922 17.832 1.00 54.91 381 ALA A N 1
ATOM 3017 C CA . ALA A 1 381 ? -20.042 44.176 16.573 1.00 54.91 381 ALA A CA 1
ATOM 3018 C C . ALA A 1 381 ? -21.242 44.585 15.691 1.00 54.91 381 ALA A C 1
ATOM 3020 O O . ALA A 1 381 ? -22.175 43.816 15.480 1.00 54.91 381 ALA A O 1
ATOM 3021 N N . LYS A 1 382 ? -21.231 45.815 15.166 1.00 46.22 382 LYS A N 1
ATOM 3022 C CA . LYS A 1 382 ? -22.357 46.389 14.405 1.00 46.22 382 LYS A CA 1
ATOM 3023 C C . LYS A 1 382 ? -22.508 45.919 12.951 1.00 46.22 382 LYS A C 1
ATOM 3025 O O . LYS A 1 382 ? -23.472 46.322 12.320 1.00 46.22 382 LYS A O 1
ATOM 3030 N N . ASN A 1 383 ? -21.644 45.049 12.421 1.00 43.62 383 ASN A N 1
ATOM 3031 C CA . ASN A 1 383 ? -21.704 44.618 11.012 1.00 43.62 383 ASN A CA 1
ATOM 3032 C C . ASN A 1 383 ? -21.594 43.092 10.821 1.00 43.62 383 ASN A C 1
ATOM 3034 O O . ASN A 1 383 ? -20.826 42.622 9.988 1.00 43.62 383 ASN A O 1
ATOM 3038 N N . PHE A 1 384 ? -22.383 42.310 11.560 1.00 41.03 384 PHE A N 1
ATOM 3039 C CA . PHE A 1 384 ? -22.712 40.935 11.158 1.00 41.03 384 PHE A CA 1
ATOM 3040 C C . PHE A 1 384 ? -24.104 40.926 10.521 1.00 41.03 384 PHE A C 1
ATOM 3042 O O . PHE A 1 384 ? -25.109 40.637 11.164 1.00 41.03 384 PHE A O 1
ATOM 3049 N N . VAL A 1 385 ? -24.166 41.300 9.242 1.00 32.94 385 VAL A N 1
ATOM 3050 C CA . VAL A 1 385 ? -25.361 41.086 8.420 1.00 32.94 385 VAL A CA 1
ATOM 3051 C C . VAL A 1 385 ? -25.267 39.670 7.865 1.00 32.94 385 VAL A C 1
ATOM 3053 O O . VAL A 1 385 ? -24.400 39.389 7.041 1.00 32.94 385 VAL A O 1
ATOM 3056 N N . TRP A 1 386 ? -26.139 38.778 8.332 1.00 34.25 386 TRP A N 1
ATOM 3057 C CA . TRP A 1 386 ? -26.389 37.510 7.653 1.00 34.25 386 TRP A CA 1
ATOM 3058 C C . TRP A 1 386 ? -27.092 37.824 6.330 1.00 34.25 386 TRP A C 1
ATOM 3060 O O . TRP A 1 386 ? -28.178 38.408 6.333 1.00 34.25 386 TRP A O 1
ATOM 3070 N N . ARG A 1 387 ? -26.458 37.488 5.209 1.00 30.23 387 ARG A N 1
ATOM 3071 C CA . ARG A 1 387 ? -27.086 37.489 3.890 1.00 30.23 387 ARG A CA 1
ATOM 3072 C C . ARG A 1 387 ? -26.827 36.168 3.203 1.00 30.23 387 ARG A C 1
ATOM 3074 O O . ARG A 1 387 ? -25.666 35.707 3.288 1.00 30.23 387 ARG A O 1
#

Secondary structure (DSSP, 8-state):
-PPP---TT-PPPP--S------S--HHHHHHHHHHHHHHHHHHHHHHHHHHHHHHHHHHHHHHHHHHHHHHHHHHHHHHHHHHHHHHHHHHHSSPPP--SS-S----TTHHHHHHHH--PPP--------------------------TTSSS---TTEEEEEESTT--EEEEEETTSS-TT-HHHHHHHHS-GGG-EEEESS--HHHHHHHHHHTT--HHHHHHHS-HHHHHHHHHHHHHTT-HHHHHHHHHHHHHHHHHHTSTT----SS-HHHHHHHHHHHHHHS--HHHHHHHHHHHHHHHHH--S---PPPPS-------------------------------------S----PPP----PPPPHHHHHHT--TT----

pLDDT: mean 71.69, std 24.67, range [23.89, 98.38]

Foldseek 3Di:
DDDDDAPPVGDDDDPPDDDDDPDDDDPVVVVVVVVVVVVVVVVVVVVVVVVVVVVVVVVVVVCVVCVVVVVVVVVVVQVVVVVVVQVVCCVVVVDRDDPDPDPDDDRDPPPVVVVVVVPPDDDDDDDDDDDDDDDDDDDDDDDPFPQDQLPVPPDQDQQWAWEQEAQVSPDIDIDGVVLDDPQQPQQVVLSPDGRRRSYTYDHLDDPVLVVLLSVCPPPALCRCLPPPDLLNLLSVLLVCFVSVRVPSNVSSLSSLVNNLVVCPPPPHPDDSDDPVSLVSLVVSCVVPVDNPSVNVSVVVSVVVVVVVPPPDDDDDDDPDDDDDDDDDDDDDDDDDDDDDDDDDDDDDDDDDDDDDDDPDDDDDDDPDDDDDPVCVVVVVPPDPDDD

InterPro domains:
  IPR009346 GRIM-19 [PF06212] (2-93)
  IPR009346 GRIM-19 [PTHR12966] (3-96)

Mean predicted aligned error: 21.7 Å

Radius of gyration: 36.39 Å; Cα contacts (8 Å, |Δi|>4): 223; chains: 1; bounding box: 84×89×119 Å

Organism: NCBI:txid1187904

Nearest PDB structures (foldseek):
  2rn7-assembly1_A  TM=1.984E-01  e=8.218E+00  Shigella flexneri